Protein 3AJ7 (pdb70)

Structure (mmCIF, N/CA/C/O backbone):
data_3AJ7
#
_entry.id   3AJ7
#
_cell.length_a   95.516
_cell.length_b   115.538
_cell.length_c   61.756
_cell.angle_alpha   90.00
_cell.angle_beta   91.05
_cell.angle_gamma   90.00
#
_symmetry.space_group_name_H-M   'C 1 2 1'
#
loop_
_entity.id
_entity.type
_entity.pdbx_description
1 polymer Oligo-1,6-glucosidase
2 non-polymer 'CALCIUM ION'
3 water water
#
loop_
_atom_site.group_PDB
_atom_site.id
_atom_site.type_symbol
_atom_site.label_atom_id
_atom_site.label_alt_id
_atom_site.label_comp_id
_atom_site.label_asym_id
_atom_site.label_entity_id
_atom_site.label_seq_id
_atom_site.pdbx_PDB_ins_code
_atom_site.Cartn_x
_atom_site.Cartn_y
_atom_site.Cartn_z
_atom_site.occupancy
_atom_site.B_iso_or_equiv
_atom_site.auth_seq_id
_atom_site.auth_comp_id
_atom_site.auth_asym_id
_atom_site.auth_atom_id
_atom_site.pdbx_PDB_model_num
ATOM 1 N N . SER A 1 4 ? 5.981 27.121 16.627 1.00 24.62 4 SER A N 1
ATOM 2 C CA . SER A 1 4 ? 6.780 26.165 17.449 1.00 24.63 4 SER A CA 1
ATOM 3 C C . SER A 1 4 ? 6.292 26.084 18.900 1.00 24.60 4 SER A C 1
ATOM 4 O O . SER A 1 4 ? 6.689 25.183 19.644 1.00 24.72 4 SER A O 1
ATOM 7 N N . SER A 1 5 ? 5.420 27.019 19.279 1.00 24.51 5 SER A N 1
ATOM 8 C CA . SER A 1 5 ? 4.855 27.093 20.632 1.00 24.16 5 SER A CA 1
ATOM 9 C C . SER A 1 5 ? 3.842 25.979 20.925 1.00 23.30 5 SER A C 1
ATOM 10 O O . SER A 1 5 ? 3.669 25.584 22.084 1.00 23.91 5 SER A O 1
ATOM 13 N N . ALA A 1 6 ? 3.177 25.495 19.872 1.00 21.91 6 ALA A N 1
ATOM 14 C CA . ALA A 1 6 ? 2.207 24.390 19.944 1.00 20.00 6 ALA A CA 1
ATOM 15 C C . ALA A 1 6 ? 2.910 23.043 19.737 1.00 18.35 6 ALA A C 1
ATOM 16 O O . ALA A 1 6 ? 2.283 21.997 19.517 1.00 18.63 6 ALA A O 1
ATOM 18 N N . HIS A 1 7 ? 4.232 23.092 19.792 1.00 15.95 7 HIS A N 1
ATOM 19 C CA . HIS A 1 7 ? 5.058 21.917 19.633 1.00 13.40 7 HIS A CA 1
ATOM 20 C C . HIS A 1 7 ? 6.042 21.850 20.787 1.00 12.26 7 HIS A C 1
ATOM 21 O O . HIS A 1 7 ? 7.179 22.302 20.663 1.00 11.54 7 HIS A O 1
ATOM 28 N N . PRO A 1 8 ? 5.592 21.291 21.930 1.00 11.56 8 PRO A N 1
ATOM 29 C CA . PRO A 1 8 ? 6.440 21.226 23.119 1.00 11.71 8 PRO A CA 1
ATOM 30 C C . PRO A 1 8 ? 7.721 20.433 22.883 1.00 11.41 8 PRO A C 1
ATOM 31 O O . PRO A 1 8 ? 8.702 20.643 23.595 1.00 11.73 8 PRO A O 1
ATOM 35 N N . GLU A 1 9 ? 7.714 19.545 21.889 1.00 11.00 9 GLU A N 1
ATOM 36 C CA . GLU A 1 9 ? 8.906 18.754 21.558 1.00 10.85 9 GLU A CA 1
ATOM 37 C C . GLU A 1 9 ? 10.089 19.617 21.089 1.00 10.91 9 GLU A C 1
ATOM 38 O O . GLU A 1 9 ? 11.235 19.174 21.124 1.00 11.00 9 GLU A O 1
ATOM 44 N N . THR A 1 10 ? 9.814 20.850 20.669 1.00 10.48 10 THR A N 1
ATOM 45 C CA . THR A 1 10 ? 10.868 21.751 20.202 1.00 10.68 10 THR A CA 1
ATOM 46 C C . THR A 1 10 ? 11.686 22.393 21.329 1.00 10.70 10 THR A C 1
ATOM 47 O O . THR A 1 10 ? 12.660 23.089 21.050 1.00 11.32 10 THR A O 1
ATOM 51 N N . GLU A 1 11 ? 11.303 22.168 22.586 1.00 10.73 11 GLU A N 1
ATOM 52 C CA . GLU A 1 11 ? 12.068 22.714 23.715 1.00 11.80 11 GLU A CA 1
ATOM 53 C C . GLU A 1 11 ? 13.480 22.122 23.699 1.00 10.81 11 GLU A C 1
ATOM 54 O O . GLU A 1 11 ? 13.632 20.904 23.813 1.00 10.50 11 GLU A O 1
ATOM 60 N N . PRO A 1 12 ? 14.514 22.966 23.526 1.00 10.60 12 PRO A N 1
ATOM 61 C CA . PRO A 1 12 ? 15.871 22.420 23.402 1.00 10.77 12 PRO A CA 1
ATOM 62 C C . PRO A 1 12 ? 16.388 21.738 24.667 1.00 10.50 12 PRO A C 1
ATOM 63 O O . PRO A 1 12 ? 16.088 22.170 25.779 1.00 10.93 12 PRO A O 1
ATOM 67 N N . LYS A 1 13 ? 17.156 20.669 24.472 1.00 9.64 13 LYS A N 1
ATOM 68 C CA . LYS A 1 13 ? 17.883 19.971 25.536 1.00 9.41 13 LYS A CA 1
ATOM 69 C C . LYS A 1 13 ? 19.197 19.502 24.934 1.00 8.74 13 LYS A C 1
ATOM 70 O O . LYS A 1 13 ? 19.260 19.202 23.735 1.00 8.79 13 LYS A O 1
ATOM 76 N N . TRP A 1 14 ? 20.244 19.406 25.751 1.00 8.45 14 TRP A N 1
ATOM 77 C CA . TRP A 1 14 ? 21.542 18.981 25.232 1.00 8.06 14 TRP A CA 1
ATOM 78 C C . TRP A 1 14 ? 21.432 17.651 24.488 1.00 7.44 14 TRP A C 1
ATOM 79 O O . TRP A 1 14 ? 22.034 17.475 23.424 1.00 8.00 14 TRP A O 1
ATOM 90 N N . TRP A 1 15 ? 20.640 16.736 25.041 1.00 7.25 15 TRP A N 1
ATOM 91 C CA . TRP A 1 15 ? 20.573 15.370 24.543 1.00 6.99 15 TRP A CA 1
ATOM 92 C C . TRP A 1 15 ? 19.665 15.214 23.326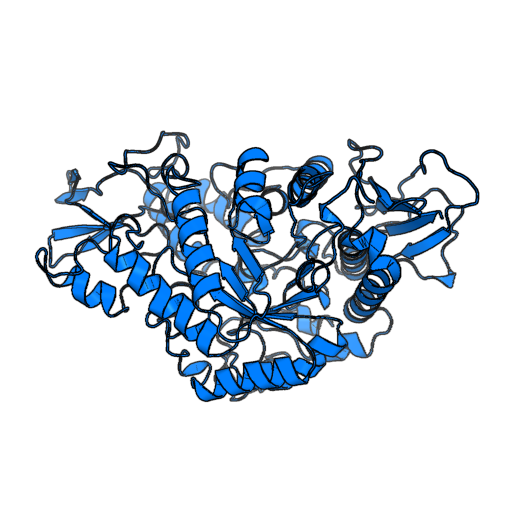 1.00 7.22 15 TRP A C 1
ATOM 93 O O . TRP A 1 15 ? 19.736 14.196 22.636 1.00 7.70 15 TRP A O 1
ATOM 104 N N . LYS A 1 16 ? 18.822 16.211 23.058 1.00 6.84 16 LYS A N 1
ATOM 105 C CA . LYS A 1 16 ? 17.989 16.196 21.864 1.00 7.27 16 LYS A CA 1
ATOM 106 C C . LYS A 1 16 ? 18.831 16.479 20.628 1.00 7.42 16 LYS A C 1
ATOM 107 O O . LYS A 1 16 ? 18.682 15.811 19.599 1.00 7.34 16 LYS A O 1
ATOM 113 N N . GLU A 1 17 ? 19.720 17.467 20.742 1.00 7.42 17 GLU A N 1
ATOM 114 C CA . GLU A 1 17 ? 20.487 17.949 19.599 1.00 8.17 17 GLU A CA 1
ATOM 115 C C . GLU A 1 17 ? 21.926 17.433 19.560 1.00 8.28 17 GLU A C 1
ATOM 116 O O . GLU A 1 17 ? 22.661 17.737 18.623 1.00 8.76 17 GLU A O 1
ATOM 122 N N . ALA A 1 18 ? 22.324 16.652 20.563 1.00 8.33 18 ALA A N 1
ATOM 123 C CA . ALA A 1 18 ? 23.633 15.994 20.537 1.00 8.42 18 ALA A CA 1
ATOM 124 C C . ALA A 1 18 ? 23.657 14.892 19.482 1.00 8.47 18 ALA A C 1
ATOM 125 O O . ALA A 1 18 ? 22.719 14.101 19.395 1.00 9.53 18 ALA A O 1
ATOM 127 N N . THR A 1 19 ? 24.732 14.830 18.696 1.00 8.37 19 THR A N 1
ATOM 128 C CA . THR A 1 19 ? 24.984 13.663 17.854 1.00 8.34 19 THR A CA 1
ATOM 129 C C . THR A 1 19 ? 25.820 12.692 18.669 1.00 7.75 19 THR A C 1
ATOM 130 O O . THR A 1 19 ? 26.911 13.040 19.142 1.00 7.51 19 THR A O 1
ATOM 134 N N . PHE A 1 20 ? 25.303 11.481 18.842 1.00 7.20 20 PHE A N 1
ATOM 135 C CA . PHE A 1 20 ? 26.006 10.442 19.578 1.00 7.31 20 PHE A CA 1
ATOM 136 C C . PHE A 1 20 ? 26.809 9.577 18.632 1.00 7.39 20 PHE A C 1
ATOM 137 O O . PHE A 1 20 ? 26.360 9.258 17.527 1.00 8.08 20 PHE A O 1
ATOM 145 N N . TYR A 1 21 ? 27.987 9.179 19.090 1.00 6.84 21 TYR A N 1
ATOM 146 C CA . TYR A 1 21 ? 28.808 8.205 18.389 1.00 6.28 21 TYR A CA 1
ATOM 147 C C . TYR A 1 21 ? 28.903 6.974 19.283 1.00 6.34 21 TYR A C 1
ATOM 148 O O . TYR A 1 21 ? 29.314 7.076 20.455 1.00 6.75 21 TYR A O 1
ATOM 157 N N . GLN A 1 22 ? 28.513 5.818 18.747 1.00 5.99 22 GLN A N 1
ATOM 158 C CA . GLN A 1 22 ? 28.538 4.578 19.508 1.00 6.02 22 GLN A CA 1
ATOM 159 C C . GLN A 1 22 ? 29.825 3.815 19.242 1.00 6.13 22 GLN A C 1
ATOM 160 O O . GLN A 1 22 ? 30.162 3.519 18.084 1.00 6.25 22 GLN A O 1
ATOM 166 N N . ILE A 1 23 ? 30.503 3.482 20.340 1.00 6.52 23 ILE A N 1
ATOM 167 C CA . ILE A 1 23 ? 31.746 2.730 20.337 1.00 7.02 23 ILE A CA 1
ATOM 168 C C . ILE A 1 23 ? 31.500 1.309 20.838 1.00 6.85 23 ILE A C 1
ATOM 169 O O . ILE A 1 23 ? 30.844 1.116 21.862 1.00 7.15 23 ILE A O 1
ATOM 174 N N . TYR A 1 24 ? 32.017 0.326 20.101 1.00 6.88 24 TYR A N 1
ATOM 175 C CA . TYR A 1 24 ? 31.995 -1.075 20.510 1.00 6.64 24 TYR A CA 1
ATOM 176 C C . TYR A 1 24 ? 33.403 -1.360 21.030 1.00 6.96 24 TYR A C 1
ATOM 177 O O . TYR A 1 24 ? 34.342 -1.474 20.236 1.00 6.87 24 TYR A O 1
ATOM 186 N N . PRO A 1 25 ? 33.580 -1.431 22.363 1.00 7.07 25 PRO A N 1
ATOM 187 C CA . PRO A 1 25 ? 34.951 -1.370 22.879 1.00 7.35 25 PRO A CA 1
ATOM 188 C C . PRO A 1 25 ? 35.881 -2.487 22.404 1.00 7.06 25 PRO A C 1
ATOM 189 O O . PRO A 1 25 ? 37.069 -2.230 22.200 1.00 7.73 25 PRO A O 1
ATOM 193 N N . ALA A 1 26 ? 35.386 -3.703 22.202 1.00 6.97 26 ALA A N 1
ATOM 194 C CA . ALA A 1 26 ? 36.253 -4.784 21.725 1.00 7.42 26 ALA A CA 1
ATOM 195 C C . ALA A 1 26 ? 36.857 -4.465 20.361 1.00 7.13 26 ALA A C 1
ATOM 196 O O . ALA A 1 26 ? 37.949 -4.944 20.034 1.00 6.80 26 ALA A O 1
ATOM 198 N N . SER A 1 27 ? 36.153 -3.654 19.572 1.00 7.13 27 SER A N 1
ATOM 199 C CA . SER A 1 27 ? 36.500 -3.493 18.161 1.00 7.79 27 SER A CA 1
ATOM 200 C C . SER A 1 27 ? 36.896 -2.085 17.741 1.00 7.85 27 SER A C 1
ATOM 201 O O . SER A 1 27 ? 37.032 -1.828 16.546 1.00 9.64 27 SER A O 1
ATOM 204 N N . PHE A 1 28 ? 37.093 -1.170 18.685 1.00 7.80 28 PHE A N 1
ATOM 205 C CA . PHE A 1 28 ? 37.364 0.206 18.289 1.00 7.78 28 PHE A CA 1
ATOM 206 C C . PHE A 1 28 ? 38.858 0.470 18.119 1.00 7.84 28 PHE A C 1
ATOM 207 O O . PHE A 1 28 ? 39.290 0.752 17.009 1.00 7.75 28 PHE A O 1
ATOM 215 N N . LYS A 1 29 ? 39.640 0.361 19.194 1.00 7.65 29 LYS A N 1
ATOM 216 C CA . LYS A 1 29 ? 41.085 0.581 19.087 1.00 8.27 29 LYS A CA 1
ATOM 217 C C . LYS A 1 29 ? 41.858 -0.175 20.156 1.00 8.38 29 LYS A C 1
ATOM 218 O O . LYS A 1 29 ? 41.637 0.020 21.344 1.00 8.56 29 LYS A O 1
ATOM 224 N N . ASP A 1 30 ? 42.763 -1.041 19.706 1.00 9.08 30 ASP A N 1
ATOM 225 C CA . ASP A 1 30 ? 43.667 -1.792 20.572 1.00 9.79 30 ASP A CA 1
ATOM 226 C C . ASP A 1 30 ? 44.934 -0.956 20.780 1.00 10.62 30 ASP A C 1
ATOM 227 O O . ASP A 1 30 ? 45.543 -0.518 19.810 1.00 11.73 30 ASP A O 1
ATOM 232 N N . SER A 1 31 ? 45.310 -0.724 22.035 1.00 10.98 31 SER A N 1
ATOM 233 C CA . SER A 1 31 ? 46.516 0.059 22.334 1.00 11.46 31 SER A CA 1
ATOM 234 C C . SER A 1 31 ? 47.698 -0.787 22.813 1.00 11.44 31 SER A C 1
ATOM 235 O O . SER A 1 31 ? 48.800 -0.253 23.005 1.00 11.92 31 SER A O 1
ATOM 238 N N . ASN A 1 32 ? 47.490 -2.088 23.014 1.00 10.97 32 ASN A N 1
ATOM 239 C CA . ASN A 1 32 ? 48.550 -2.931 23.579 1.00 11.70 32 ASN A CA 1
ATOM 240 C C . ASN A 1 32 ? 48.764 -4.261 22.871 1.00 11.90 32 ASN A C 1
ATOM 241 O O . ASN A 1 32 ? 49.386 -5.173 23.426 1.00 12.33 32 ASN A O 1
ATOM 246 N N . ASP A 1 33 ? 48.255 -4.367 21.644 1.00 12.16 33 ASP A N 1
ATOM 247 C CA . ASP A 1 33 ? 48.552 -5.492 20.751 1.00 12.93 33 ASP A CA 1
ATOM 248 C C . ASP A 1 33 ? 48.093 -6.859 21.249 1.00 12.73 33 ASP A C 1
ATOM 249 O O . ASP A 1 33 ? 48.648 -7.887 20.847 1.00 13.49 33 ASP A O 1
ATOM 254 N N . ASP A 1 34 ? 47.074 -6.887 22.104 1.00 11.87 34 ASP A N 1
ATOM 255 C CA . ASP A 1 34 ? 46.487 -8.165 22.487 1.00 11.58 34 ASP A CA 1
ATOM 256 C C . ASP A 1 34 ? 45.286 -8.548 21.613 1.00 11.13 34 ASP A C 1
ATOM 257 O O . ASP A 1 34 ? 44.672 -9.593 21.835 1.00 11.41 34 ASP A O 1
ATOM 262 N N . GLY A 1 35 ? 44.971 -7.711 20.623 1.00 10.86 35 GLY A N 1
ATOM 263 C CA . GLY A 1 35 ? 43.884 -7.999 19.687 1.00 10.11 35 GLY A CA 1
ATOM 264 C C . GLY A 1 35 ? 42.503 -7.555 20.131 1.00 9.80 35 GLY A C 1
ATOM 265 O O . GLY A 1 35 ? 41.538 -7.682 19.374 1.00 9.70 35 GLY A O 1
ATOM 266 N N . TRP A 1 36 ? 42.406 -7.049 21.358 1.00 9.26 36 TRP A N 1
ATOM 267 C CA . TRP A 1 36 ? 41.159 -6.516 21.892 1.00 9.00 36 TRP A CA 1
ATOM 268 C C . TRP A 1 36 ? 41.264 -5.013 22.030 1.00 8.74 36 TRP A C 1
ATOM 269 O O . TRP A 1 36 ? 42.267 -4.488 22.537 1.00 8.89 36 TRP A O 1
ATOM 280 N N . GLY A 1 37 ? 40.224 -4.308 21.604 1.00 8.16 37 GLY A N 1
ATOM 281 C CA . GLY A 1 37 ? 40.153 -2.886 21.849 1.00 7.83 37 GLY A CA 1
ATOM 282 C C . GLY A 1 37 ? 40.141 -2.635 23.340 1.00 7.81 37 GLY A C 1
ATOM 283 O O . GLY A 1 37 ? 39.822 -3.520 24.130 1.00 8.26 37 GLY A O 1
ATOM 284 N N . ASP A 1 38 ? 40.505 -1.421 23.729 1.00 8.17 38 ASP A N 1
ATOM 285 C CA . ASP A 1 38 ? 40.595 -1.106 25.147 1.00 8.55 38 ASP A CA 1
ATOM 286 C C . ASP A 1 38 ? 40.389 0.390 25.379 1.00 8.93 38 ASP A C 1
ATOM 287 O O . ASP A 1 38 ? 40.250 1.172 24.433 1.00 8.68 38 ASP A O 1
ATOM 292 N N . MET A 1 39 ? 40.378 0.788 26.645 1.00 9.58 39 MET A N 1
ATOM 293 C CA . MET A 1 39 ? 40.033 2.159 26.987 1.00 11.11 39 MET A CA 1
ATOM 294 C C . MET A 1 39 ? 41.083 3.167 26.595 1.00 10.90 39 MET A C 1
ATOM 295 O O . MET A 1 39 ? 40.741 4.280 26.195 1.00 10.56 39 MET A O 1
ATOM 300 N N . LYS A 1 40 ? 42.353 2.785 26.693 1.00 11.32 40 LYS A N 1
ATOM 301 C CA . LYS A 1 40 ? 43.422 3.673 26.251 1.00 12.01 40 LYS A CA 1
ATOM 302 C C . LYS A 1 40 ? 43.328 3.902 24.750 1.00 11.37 40 LYS A C 1
ATOM 303 O O . LYS A 1 40 ? 43.571 5.005 24.261 1.00 11.33 40 LYS A O 1
ATOM 309 N N . GLY A 1 41 ? 42.938 2.856 24.028 1.00 10.68 41 GLY A N 1
ATOM 310 C CA . GLY A 1 41 ? 42.679 2.960 22.600 1.00 10.25 41 GLY A CA 1
ATOM 311 C C . GLY A 1 41 ? 41.593 3.979 22.309 1.00 9.45 41 GLY A C 1
ATOM 312 O O . GLY A 1 41 ? 41.765 4.863 21.473 1.00 10.03 41 GLY A O 1
ATOM 313 N N . ILE A 1 42 ? 40.472 3.859 23.016 1.00 9.28 42 ILE A N 1
ATOM 314 C CA . ILE A 1 42 ? 39.366 4.809 22.862 1.00 9.49 42 ILE A CA 1
ATOM 315 C C . ILE A 1 42 ? 39.850 6.238 23.160 1.00 9.66 42 ILE A C 1
ATOM 316 O O . ILE A 1 42 ? 39.618 7.160 22.374 1.00 9.56 42 ILE A O 1
ATOM 321 N N . ALA A 1 43 ? 40.544 6.407 24.289 1.00 9.76 43 ALA A N 1
ATOM 322 C CA . ALA A 1 43 ? 41.066 7.719 24.690 1.00 10.13 43 ALA A CA 1
ATOM 323 C C . ALA A 1 43 ? 41.889 8.364 23.579 1.00 10.56 43 ALA A C 1
ATOM 324 O O . ALA A 1 43 ? 41.733 9.555 23.300 1.00 10.60 43 ALA A O 1
ATOM 326 N N . SER A 1 44 ? 42.730 7.562 22.931 1.00 11.14 44 SER A N 1
ATOM 327 C CA . SER A 1 44 ? 43.610 8.045 21.864 1.00 11.74 44 SER A CA 1
ATOM 328 C C . SER A 1 44 ? 42.853 8.508 20.615 1.00 11.69 44 SER A C 1
ATOM 329 O O . SER A 1 44 ? 43.415 9.200 19.754 1.00 12.52 44 SER A O 1
ATOM 332 N N . LYS A 1 45 ? 41.580 8.123 20.513 1.00 11.37 45 LYS A N 1
ATOM 333 C CA . LYS A 1 45 ? 40.772 8.424 19.330 1.00 11.15 45 LYS A CA 1
ATOM 334 C C . LYS A 1 45 ? 39.610 9.382 19.605 1.00 10.68 45 LYS A C 1
ATOM 335 O O . LYS A 1 45 ? 38.790 9.644 18.720 1.00 10.69 45 LYS A O 1
ATOM 341 N N . LEU A 1 46 ? 39.549 9.929 20.818 1.00 10.54 46 LEU A N 1
ATOM 342 C CA . LEU A 1 46 ? 38.481 10.869 21.142 1.00 10.51 46 LEU A CA 1
ATOM 343 C C . LEU A 1 46 ? 38.524 12.110 20.261 1.00 10.45 46 LEU A C 1
ATOM 344 O O . LEU A 1 46 ? 37.484 12.631 19.881 1.00 10.42 46 LEU A O 1
ATOM 349 N N . GLU A 1 47 ? 39.727 12.563 19.917 1.00 10.21 47 GLU A N 1
ATOM 350 C CA . GLU A 1 47 ? 39.879 13.725 19.044 1.00 10.92 47 GLU A CA 1
ATOM 351 C C . GLU A 1 47 ? 39.288 13.456 17.657 1.00 9.94 47 GLU A C 1
ATOM 352 O O . GLU A 1 47 ? 38.648 14.330 17.072 1.00 9.70 47 GLU A O 1
ATOM 358 N N . TYR A 1 48 ? 39.485 12.241 17.151 1.00 9.47 48 TYR A N 1
ATOM 359 C CA . TYR A 1 48 ? 38.867 11.808 15.891 1.00 9.16 48 TYR A CA 1
ATOM 360 C C . TYR A 1 48 ? 37.336 11.913 15.958 1.00 8.59 48 TYR A C 1
ATOM 361 O O . TYR A 1 48 ? 36.689 12.407 15.032 1.00 8.67 48 TYR A O 1
ATOM 370 N N . ILE A 1 49 ? 36.765 11.446 17.063 1.00 8.45 49 ILE A N 1
ATOM 371 C CA . ILE A 1 49 ? 35.320 11.461 17.248 1.00 8.73 49 ILE A CA 1
ATOM 372 C C . ILE A 1 49 ? 34.807 12.906 17.318 1.00 8.74 49 ILE A C 1
ATOM 373 O O . ILE A 1 49 ? 33.797 13.250 16.699 1.00 8.85 49 ILE A O 1
ATOM 378 N N . LYS A 1 50 ? 35.524 13.756 18.047 1.00 9.19 50 LYS A N 1
ATOM 379 C CA . LYS A 1 50 ? 35.165 15.169 18.121 1.00 10.01 50 LYS A CA 1
ATOM 380 C C . LYS A 1 50 ? 35.234 15.829 16.736 1.00 10.10 50 LYS A C 1
ATOM 381 O O . LYS A 1 50 ? 34.324 16.563 16.343 1.00 10.09 50 LYS A O 1
ATOM 387 N N . GLU A 1 51 ? 36.304 15.540 15.997 1.00 10.63 51 GLU A N 1
ATOM 388 C CA . GLU A 1 51 ? 36.503 16.104 14.658 1.00 11.73 51 GLU A CA 1
ATOM 389 C C . GLU A 1 51 ? 35.425 15.661 13.665 1.00 10.95 51 GLU A C 1
ATOM 390 O O . GLU A 1 51 ? 35.085 16.401 12.739 1.00 11.54 51 GLU A O 1
ATOM 396 N N . LEU A 1 52 ? 34.892 14.455 13.849 1.00 10.62 52 LEU A N 1
ATOM 397 C CA . LEU A 1 52 ? 33.776 13.982 13.033 1.00 10.39 52 LEU A CA 1
ATOM 398 C C . LEU A 1 52 ? 32.564 14.907 13.187 1.00 10.13 52 LEU A C 1
ATOM 399 O O . LEU A 1 52 ? 31.831 15.163 12.223 1.00 10.14 52 LEU A O 1
ATOM 404 N N . GLY A 1 53 ? 32.372 15.415 14.401 1.00 9.97 53 GLY A N 1
ATOM 405 C CA . GLY A 1 53 ? 31.228 16.256 14.724 1.00 10.16 53 GLY A CA 1
ATOM 406 C C . GLY A 1 53 ? 30.337 15.705 15.826 1.00 10.11 53 GLY A C 1
ATOM 407 O O . GLY A 1 53 ? 29.260 16.247 16.072 1.00 10.56 53 GLY A O 1
ATOM 408 N N . ALA A 1 54 ? 30.767 14.638 16.496 1.00 9.64 54 ALA A N 1
ATOM 409 C CA . ALA A 1 54 ? 29.988 14.081 17.608 1.00 9.66 54 ALA A CA 1
ATOM 410 C C . ALA A 1 54 ? 29.979 14.997 18.833 1.00 9.21 54 ALA A C 1
ATOM 411 O O . ALA A 1 54 ? 30.972 15.687 19.130 1.00 9.59 54 ALA A O 1
ATOM 413 N N . ASP A 1 55 ? 28.849 15.007 19.529 1.00 8.45 55 ASP A N 1
ATOM 414 C CA . ASP A 1 55 ? 28.674 15.788 20.752 1.00 8.90 55 ASP A CA 1
ATOM 415 C C . ASP A 1 55 ? 28.726 14.906 21.994 1.00 8.14 55 ASP A C 1
ATOM 416 O O . ASP A 1 55 ? 28.809 15.410 23.116 1.00 8.19 55 ASP A O 1
ATOM 421 N N . ALA A 1 56 ? 28.655 13.590 21.796 1.00 7.69 56 ALA A N 1
ATOM 422 C CA . ALA A 1 56 ? 28.512 12.640 22.898 1.00 7.25 56 ALA A CA 1
ATOM 423 C C . ALA A 1 56 ? 28.929 11.269 22.415 1.00 7.30 56 ALA A C 1
ATOM 424 O O . ALA A 1 56 ? 28.869 10.980 21.212 1.00 7.10 56 ALA A O 1
ATOM 426 N N . ILE A 1 57 ? 29.366 10.428 23.349 1.00 7.35 57 ILE A N 1
ATOM 427 C CA . ILE A 1 57 ? 29.668 9.034 23.048 1.00 7.58 57 ILE A CA 1
ATOM 428 C C . ILE A 1 57 ? 28.854 8.107 23.934 1.00 7.15 57 ILE A C 1
ATOM 429 O O . ILE A 1 57 ? 28.536 8.436 25.086 1.00 7.67 57 ILE A O 1
ATOM 434 N N . TRP A 1 58 ? 28.496 6.965 23.356 1.00 7.00 58 TRP A N 1
ATOM 435 C CA . TRP A 1 58 ? 27.914 5.838 24.066 1.00 6.97 58 TRP A CA 1
ATOM 436 C C . TRP A 1 58 ? 28.878 4.682 23.860 1.00 7.15 58 TRP A C 1
ATOM 437 O O . TRP A 1 58 ? 29.174 4.308 22.725 1.00 7.37 58 TRP A O 1
ATOM 448 N N . ILE A 1 59 ? 29.413 4.155 24.958 1.00 7.12 59 ILE A N 1
ATOM 449 C CA . ILE A 1 59 ? 30.272 2.981 24.881 1.00 7.74 59 ILE A CA 1
ATOM 450 C C . ILE A 1 59 ? 29.469 1.757 25.289 1.00 7.09 59 ILE A C 1
ATOM 451 O O . ILE A 1 59 ? 28.843 1.739 26.355 1.00 7.30 59 ILE A O 1
ATOM 456 N N . SER A 1 60 ? 29.461 0.750 24.416 1.00 6.87 60 SER A N 1
ATOM 457 C CA . SER A 1 60 ? 28.863 -0.543 24.744 1.00 7.03 60 SER A CA 1
ATOM 458 C C . SER A 1 60 ? 29.567 -1.161 25.975 1.00 6.80 60 SER A C 1
ATOM 459 O O . SER A 1 60 ? 30.642 -0.711 26.372 1.00 6.78 60 SER A O 1
ATOM 462 N N . PRO A 1 61 ? 28.949 -2.161 26.624 1.00 6.76 61 PRO A N 1
ATOM 463 C CA . PRO A 1 61 ? 29.407 -2.600 27.947 1.00 7.30 61 PRO A CA 1
ATOM 464 C C . PRO A 1 61 ? 30.895 -2.927 28.040 1.00 7.24 61 PRO A C 1
ATOM 465 O O . PRO A 1 61 ? 31.431 -3.680 27.222 1.00 7.88 61 PRO A O 1
ATOM 469 N N . PHE A 1 62 ? 31.533 -2.355 29.056 1.00 7.24 62 PHE A N 1
ATOM 470 C CA . PHE A 1 62 ? 32.961 -2.525 29.305 1.00 7.27 62 PHE A CA 1
ATOM 471 C C . PHE A 1 62 ? 33.204 -3.084 30.702 1.00 7.34 62 PHE A C 1
ATOM 472 O O . PHE A 1 62 ? 34.340 -3.091 31.191 1.00 7.74 62 PHE A O 1
ATOM 480 N N . TYR A 1 63 ? 32.136 -3.554 31.339 1.00 7.30 63 TYR A N 1
ATOM 481 C CA . TYR A 1 63 ? 32.195 -4.072 32.696 1.00 7.74 63 TYR A CA 1
ATOM 482 C C . TYR A 1 63 ? 32.706 -5.506 32.712 1.00 7.89 63 TYR A C 1
ATOM 483 O O . TYR A 1 63 ? 32.633 -6.214 31.706 1.00 8.51 63 TYR A O 1
ATOM 492 N N . ASP A 1 64 ? 33.212 -5.935 33.865 1.00 7.84 64 ASP A N 1
ATOM 493 C CA . ASP A 1 64 ? 33.697 -7.304 34.038 1.00 8.33 64 ASP A CA 1
ATOM 494 C C . ASP A 1 64 ? 32.642 -8.288 33.541 1.00 7.92 64 ASP A C 1
ATOM 495 O O . ASP A 1 64 ? 31.492 -8.250 33.983 1.00 8.24 64 ASP A O 1
ATOM 500 N N . SER A 1 65 ? 33.048 -9.155 32.615 1.00 8.12 65 SER A N 1
ATOM 501 C CA . SER A 1 65 ? 32.139 -10.028 31.868 1.00 8.66 65 SER A CA 1
ATOM 502 C C . SER A 1 65 ? 32.913 -11.193 31.273 1.00 8.66 65 SER A C 1
ATOM 503 O O . SER A 1 65 ? 34.000 -10.986 30.732 1.00 8.53 65 SER A O 1
ATOM 506 N N . PRO A 1 66 ? 32.363 -12.424 31.362 1.00 8.68 66 PRO A N 1
ATOM 507 C CA . PRO A 1 66 ? 32.958 -13.554 30.631 1.00 8.96 66 PRO A CA 1
ATOM 508 C C . PRO A 1 66 ? 32.923 -13.424 29.109 1.00 8.69 66 PRO A C 1
ATOM 509 O O . PRO A 1 66 ? 33.567 -14.211 28.420 1.00 9.09 66 PRO A O 1
ATOM 513 N N . GLN A 1 67 ? 32.174 -12.450 28.590 1.00 8.19 67 GLN A N 1
ATOM 514 C CA . GLN A 1 67 ? 32.053 -12.197 27.145 1.00 8.08 67 GLN A CA 1
ATOM 515 C C . GLN A 1 67 ? 31.243 -13.253 26.395 1.00 8.07 67 GLN A C 1
ATOM 516 O O . GLN A 1 67 ? 31.348 -13.355 25.173 1.00 8.07 67 GLN A O 1
ATOM 522 N N . ASP A 1 68 ? 30.413 -14.012 27.106 1.00 7.81 68 ASP A N 1
ATOM 523 C CA . ASP A 1 68 ? 29.537 -14.974 26.431 1.00 8.08 68 ASP A CA 1
ATOM 524 C C . ASP A 1 68 ? 28.546 -14.274 25.485 1.00 7.86 68 ASP A C 1
ATOM 525 O O . ASP A 1 68 ? 28.124 -14.862 24.495 1.00 7.94 68 ASP A O 1
ATOM 530 N N . ASP A 1 69 ? 28.186 -13.025 25.797 1.00 7.58 69 ASP A N 1
ATOM 531 C CA . ASP A 1 69 ? 27.423 -12.169 24.879 1.00 7.55 69 ASP A CA 1
ATOM 532 C C . ASP A 1 69 ? 28.165 -10.841 24.757 1.00 7.18 69 ASP A C 1
ATOM 533 O O . ASP A 1 69 ? 27.572 -9.757 24.761 1.00 7.09 69 ASP A O 1
ATOM 538 N N . MET A 1 70 ? 29.491 -10.945 24.671 1.00 7.07 70 MET A N 1
ATOM 539 C CA . MET A 1 70 ? 30.365 -9.808 24.380 1.00 7.27 70 MET A CA 1
ATOM 540 C C . MET A 1 70 ? 30.041 -8.565 25.211 1.00 7.04 70 MET A C 1
ATOM 541 O O . MET A 1 70 ? 29.924 -7.448 24.698 1.00 7.52 70 MET A O 1
ATOM 546 N N . GLY A 1 71 ? 29.911 -8.785 26.515 1.00 7.02 71 GLY A N 1
ATOM 547 C CA . GLY A 1 71 ? 29.773 -7.687 27.460 1.00 7.07 71 GLY A CA 1
ATOM 548 C C . GLY A 1 71 ? 28.372 -7.501 27.997 1.00 6.88 71 GLY A C 1
ATOM 549 O O . GLY A 1 71 ? 28.201 -6.882 29.048 1.00 7.23 71 GLY A O 1
ATOM 550 N N . TYR A 1 72 ? 27.368 -8.020 27.284 1.00 6.97 72 TYR A N 1
ATOM 551 C CA . TYR A 1 72 ? 25.980 -7.917 27.738 1.00 7.13 72 TYR A CA 1
ATOM 552 C C . TYR A 1 72 ? 25.633 -8.969 28.801 1.00 7.19 72 TYR A C 1
ATOM 553 O O . TYR A 1 72 ? 24.499 -9.023 29.275 1.00 7.74 72 TYR A O 1
ATOM 562 N N . ASP A 1 73 ? 26.638 -9.766 29.184 1.00 7.52 73 ASP A N 1
ATOM 563 C CA . ASP A 1 73 ? 26.589 -10.683 30.325 1.00 7.38 73 ASP A CA 1
ATOM 564 C C . ASP A 1 73 ? 27.552 -10.174 31.410 1.00 7.11 73 ASP A C 1
ATOM 565 O O . ASP A 1 73 ? 28.744 -10.482 31.400 1.00 7.36 73 ASP A O 1
ATOM 570 N N . ILE A 1 74 ? 27.031 -9.370 32.334 1.00 7.14 74 ILE A N 1
ATOM 571 C CA . ILE A 1 74 ? 27.869 -8.624 33.277 1.00 7.35 74 ILE A CA 1
ATOM 572 C C . ILE A 1 74 ? 28.041 -9.349 34.606 1.00 7.25 74 ILE A C 1
ATOM 573 O O . ILE A 1 74 ? 27.062 -9.698 35.260 1.00 7.14 74 ILE A O 1
ATOM 578 N N . ALA A 1 75 ? 29.299 -9.561 34.986 1.00 7.49 75 ALA A N 1
ATOM 579 C CA . ALA A 1 75 ? 29.628 -10.227 36.246 1.00 8.27 75 ALA A CA 1
ATOM 580 C C . ALA A 1 75 ? 29.856 -9.250 37.404 1.00 8.20 75 ALA A C 1
ATOM 581 O O . ALA A 1 75 ? 29.851 -9.661 38.563 1.00 8.72 75 ALA A O 1
ATOM 583 N N . ASN A 1 76 ? 30.053 -7.966 37.099 1.00 8.10 76 ASN A N 1
ATOM 584 C CA . ASN A 1 76 ? 30.269 -6.952 38.125 1.00 8.17 76 ASN A CA 1
ATOM 585 C C . ASN A 1 76 ? 30.019 -5.584 37.508 1.00 7.79 76 ASN A C 1
ATOM 586 O O . ASN A 1 76 ? 30.795 -5.144 36.663 1.00 7.87 76 ASN A O 1
ATOM 591 N N . TYR A 1 77 ? 28.937 -4.922 37.922 1.00 7.87 77 TYR A N 1
ATOM 592 C CA . TYR A 1 77 ? 28.598 -3.594 37.388 1.00 8.01 77 TYR A CA 1
ATOM 593 C C . TYR A 1 77 ? 29.587 -2.521 37.818 1.00 8.30 77 TYR A C 1
ATOM 594 O O . TYR A 1 77 ? 29.653 -1.465 37.202 1.00 8.74 77 TYR A O 1
ATOM 603 N N . GLU A 1 78 ? 30.355 -2.797 38.866 1.00 8.45 78 GLU A N 1
ATOM 604 C CA . GLU A 1 78 ? 31.211 -1.783 39.484 1.00 8.85 78 GLU A CA 1
ATOM 605 C C . GLU A 1 78 ? 32.690 -1.984 39.185 1.00 9.26 78 GLU A C 1
ATOM 606 O O . GLU A 1 78 ? 33.546 -1.357 39.813 1.00 10.20 78 GLU A O 1
ATOM 612 N N . LYS A 1 79 ? 32.993 -2.853 38.226 1.00 9.29 79 LYS A N 1
ATOM 613 C CA . LYS A 1 79 ? 34.379 -3.124 37.864 1.00 9.93 79 LYS A CA 1
ATOM 614 C C . LYS A 1 79 ? 34.517 -3.206 36.359 1.00 9.06 79 LYS A C 1
ATOM 615 O O . LYS A 1 79 ? 33.772 -3.939 35.706 1.00 9.11 79 LYS A O 1
ATOM 621 N N . VAL A 1 80 ? 35.470 -2.464 35.810 1.00 8.66 80 VAL A N 1
ATOM 622 C CA . VAL A 1 80 ? 35.800 -2.543 34.391 1.00 8.84 80 VAL A CA 1
ATOM 623 C C . VAL A 1 80 ? 36.435 -3.903 34.100 1.00 8.82 80 VAL A C 1
ATOM 624 O O . VAL A 1 80 ? 37.198 -4.425 34.916 1.00 9.31 80 VAL A O 1
ATOM 628 N N . TRP A 1 81 ? 36.105 -4.493 32.954 1.00 8.18 81 TRP A N 1
ATOM 629 C CA . TRP A 1 81 ? 36.752 -5.733 32.537 1.00 8.35 81 TRP A CA 1
ATOM 630 C C . TRP A 1 81 ? 38.258 -5.475 32.414 1.00 8.73 81 TRP A C 1
ATOM 631 O O . TRP A 1 81 ? 38.661 -4.579 31.684 1.00 8.44 81 TRP A O 1
ATOM 642 N N . PRO A 1 82 ? 39.097 -6.228 33.167 1.00 9.56 82 PRO A N 1
ATOM 643 C CA . PRO A 1 82 ? 40.536 -5.914 33.172 1.00 10.01 82 PRO A CA 1
ATOM 644 C C . PRO A 1 82 ? 41.190 -5.793 31.790 1.00 10.43 82 PRO A C 1
ATOM 645 O O . PRO A 1 82 ? 42.082 -4.971 31.610 1.00 11.24 82 PRO A O 1
ATOM 649 N N . THR A 1 83 ? 40.733 -6.568 30.812 1.00 10.60 83 THR A N 1
ATOM 650 C CA . THR A 1 83 ? 41.259 -6.457 29.451 1.00 10.83 83 THR A CA 1
ATOM 651 C C . THR A 1 83 ? 41.029 -5.065 28.836 1.00 10.53 83 THR A C 1
ATOM 652 O O . THR A 1 83 ? 41.828 -4.593 28.027 1.00 11.13 83 THR A O 1
ATOM 656 N N . TYR A 1 84 ? 39.945 -4.402 29.226 1.00 9.79 84 TYR A N 1
ATOM 657 C CA . TYR A 1 84 ? 39.693 -3.037 28.763 1.00 9.78 84 TYR A CA 1
ATOM 658 C C . TYR A 1 84 ? 40.458 -1.975 29.545 1.00 9.89 84 TYR A C 1
ATOM 659 O O . TYR A 1 84 ? 40.770 -0.915 29.006 1.00 9.64 84 TYR A O 1
ATOM 668 N N . GLY A 1 85 ? 40.746 -2.268 30.810 1.00 10.16 85 GLY A N 1
ATOM 669 C CA . GLY A 1 85 ? 41.485 -1.350 31.669 1.00 10.24 85 GLY A CA 1
ATOM 670 C C . GLY A 1 85 ? 41.027 -1.468 33.105 1.00 10.10 85 GLY A C 1
ATOM 671 O O . GLY A 1 85 ? 40.332 -2.414 33.473 1.00 10.25 85 GLY A O 1
ATOM 672 N N . THR A 1 86 ? 41.425 -0.493 33.915 1.00 9.54 86 THR A N 1
ATOM 673 C CA . THR A 1 86 ? 41.029 -0.423 35.316 1.00 9.37 86 THR A CA 1
ATOM 674 C C . THR A 1 86 ? 39.881 0.569 35.462 1.00 9.20 86 THR A C 1
ATOM 675 O O . THR A 1 86 ? 39.581 1.321 34.532 1.00 9.24 86 THR A O 1
ATOM 679 N N . ASN A 1 87 ? 39.263 0.599 36.638 1.00 9.08 87 ASN A N 1
ATOM 680 C CA . ASN A 1 87 ? 38.269 1.627 36.926 1.00 9.60 87 ASN A CA 1
ATOM 681 C C . ASN A 1 87 ? 38.839 3.030 36.763 1.00 9.96 87 ASN A C 1
ATOM 682 O O . ASN A 1 87 ? 38.176 3.900 36.198 1.00 9.86 87 ASN A O 1
ATOM 687 N N . GLU A 1 88 ? 40.078 3.238 37.213 1.00 10.21 88 GLU A N 1
ATOM 688 C CA . GLU A 1 88 ? 40.734 4.537 37.050 1.00 10.73 88 GLU A CA 1
ATOM 689 C C . GLU A 1 88 ? 40.905 4.906 35.578 1.00 10.44 88 GLU A C 1
ATOM 690 O O . GLU A 1 88 ? 40.749 6.074 35.209 1.00 10.45 88 GLU A O 1
ATOM 696 N N . ASP A 1 89 ? 41.208 3.926 34.732 1.00 10.10 89 ASP A N 1
ATOM 697 C CA . ASP A 1 89 ? 41.281 4.171 33.295 1.00 10.23 89 ASP A CA 1
ATOM 698 C C . ASP A 1 89 ? 39.943 4.683 32.768 1.00 10.12 89 ASP A C 1
ATOM 699 O O . ASP A 1 89 ? 39.899 5.590 31.929 1.00 10.29 89 ASP A O 1
ATOM 704 N N . CYS A 1 90 ? 38.856 4.093 33.257 1.00 9.74 90 CYS A N 1
ATOM 705 C CA . CYS A 1 90 ? 37.526 4.508 32.836 1.00 9.59 90 CYS A CA 1
ATOM 706 C C . CYS A 1 90 ? 37.208 5.921 33.312 1.00 9.63 90 CYS A C 1
ATOM 707 O O . CYS A 1 90 ? 36.708 6.739 32.538 1.00 9.57 90 CYS A O 1
ATOM 710 N N . PHE A 1 91 ? 37.511 6.217 34.577 1.00 9.26 91 PHE A N 1
ATOM 711 C CA . PHE A 1 91 ? 37.270 7.559 35.115 1.00 9.55 91 PHE A CA 1
ATOM 712 C C . PHE A 1 91 ? 38.082 8.595 34.339 1.00 9.56 91 PHE A C 1
ATOM 713 O O . PHE A 1 91 ? 37.589 9.688 34.042 1.00 9.59 91 PHE A O 1
ATOM 721 N N . ALA A 1 92 ? 39.313 8.241 33.985 1.00 9.54 92 ALA A N 1
ATOM 722 C CA . ALA A 1 92 ? 40.153 9.119 33.182 1.00 9.85 92 ALA A CA 1
ATOM 723 C C . ALA A 1 92 ? 39.570 9.315 31.784 1.00 9.82 92 ALA A C 1
ATOM 724 O O . ALA A 1 92 ? 39.637 10.412 31.230 1.00 9.89 92 ALA A O 1
ATOM 726 N N . LEU A 1 93 ? 38.980 8.260 31.231 1.00 9.40 93 LEU A N 1
ATOM 727 C CA . LEU A 1 93 ? 38.332 8.346 29.927 1.00 9.19 93 LEU A CA 1
ATOM 728 C C . LEU A 1 93 ? 37.104 9.260 29.969 1.00 8.48 93 LEU A C 1
ATOM 729 O O . LEU A 1 93 ? 36.904 10.081 29.071 1.00 8.59 93 LEU A O 1
ATOM 734 N N . ILE A 1 94 ? 36.296 9.123 31.012 1.00 8.43 94 ILE A N 1
ATOM 735 C CA . ILE A 1 94 ? 35.133 9.988 31.186 1.00 8.52 94 ILE A CA 1
ATOM 736 C C . ILE A 1 94 ? 35.577 11.452 31.297 1.00 8.73 94 ILE A C 1
ATOM 737 O O . ILE A 1 94 ? 35.008 12.340 30.648 1.00 8.66 94 ILE A O 1
ATOM 742 N N . GLU A 1 95 ? 36.622 11.698 32.084 1.00 8.64 95 GLU A N 1
ATOM 743 C CA . GLU A 1 95 ? 37.139 13.050 32.245 1.00 9.31 95 GLU A CA 1
ATOM 744 C C . GLU A 1 95 ? 37.679 13.628 30.939 1.00 8.84 95 GLU A C 1
ATOM 745 O O . GLU A 1 95 ? 37.415 14.790 30.624 1.00 8.72 95 GLU A O 1
ATOM 751 N N . LYS A 1 96 ? 38.425 12.827 30.178 1.00 9.21 96 LYS A N 1
ATOM 752 C CA . LYS A 1 96 ? 38.987 13.271 28.908 1.00 9.45 96 LYS A CA 1
ATOM 753 C C . LYS A 1 96 ? 37.877 13.609 27.913 1.00 8.74 96 LYS A C 1
ATOM 754 O O . LYS A 1 96 ? 37.965 14.596 27.176 1.00 9.19 96 LYS A O 1
ATOM 760 N N . THR A 1 97 ? 36.829 12.786 27.903 1.00 8.35 97 THR A N 1
ATOM 761 C CA . THR A 1 97 ? 35.665 13.023 27.065 1.00 8.08 97 THR A CA 1
ATOM 762 C C . THR A 1 97 ? 35.047 14.372 27.425 1.00 7.75 97 THR A C 1
ATOM 763 O O . THR A 1 97 ? 34.820 15.224 26.556 1.00 8.08 97 THR A O 1
ATOM 767 N N . HIS A 1 98 ? 34.805 14.577 28.717 1.00 7.45 98 HIS A N 1
ATOM 768 C CA . HIS A 1 98 ? 34.253 15.834 29.204 1.00 7.98 98 HIS A CA 1
ATOM 769 C C . HIS A 1 98 ? 35.118 17.048 28.868 1.00 8.11 98 HIS A C 1
ATOM 770 O O . HIS A 1 98 ? 34.602 18.083 28.440 1.00 8.17 98 HIS A O 1
ATOM 777 N N . LYS A 1 99 ? 36.431 16.916 29.033 1.00 7.98 99 LYS A N 1
ATOM 778 C CA . LYS A 1 99 ? 37.328 18.043 28.791 1.00 8.83 99 LYS A CA 1
ATOM 779 C C . LYS A 1 99 ? 37.457 18.383 27.311 1.00 9.44 99 LYS A C 1
ATOM 780 O O . LYS A 1 99 ? 37.878 19.485 26.961 1.00 10.06 99 LYS A O 1
ATOM 786 N N . LEU A 1 100 ? 37.064 17.451 26.448 1.00 10.06 100 LEU A N 1
ATOM 787 C CA . LEU A 1 100 ? 36.932 17.733 25.019 1.00 11.23 100 LEU A CA 1
ATOM 788 C C . LEU A 1 100 ? 35.585 18.366 24.653 1.00 11.25 100 LEU A C 1
ATOM 789 O O . LEU A 1 100 ? 35.356 18.698 23.488 1.00 12.84 100 LEU A O 1
ATOM 794 N N . GLY A 1 101 ? 34.704 18.540 25.634 1.00 10.84 101 GLY A N 1
ATOM 795 C CA . GLY A 1 101 ? 33.394 19.133 25.377 1.00 11.07 101 GLY A CA 1
ATOM 796 C C . GLY A 1 101 ? 32.366 18.135 24.871 1.00 10.91 101 GLY A C 1
ATOM 797 O O . GLY A 1 101 ? 31.423 18.520 24.174 1.00 11.96 101 GLY A O 1
ATOM 798 N N . MET A 1 102 ? 32.543 16.857 25.204 1.00 9.65 102 MET A N 1
ATOM 799 C CA . MET A 1 102 ? 31.580 15.821 24.826 1.00 9.43 102 MET A CA 1
ATOM 800 C C . MET A 1 102 ? 30.945 15.184 26.055 1.00 8.67 102 MET A C 1
ATOM 801 O O . MET A 1 102 ? 31.544 15.153 27.131 1.00 9.29 102 MET A O 1
ATOM 806 N N . LYS A 1 103 ? 29.729 14.678 25.877 1.00 8.13 103 LYS A N 1
ATOM 807 C CA . LYS A 1 103 ? 29.014 13.959 26.922 1.00 7.51 103 LYS A CA 1
ATOM 808 C C . LYS A 1 103 ? 29.310 12.456 26.823 1.00 7.40 103 LYS A C 1
ATOM 809 O O . LYS A 1 103 ? 29.788 11.973 25.792 1.00 7.16 103 LYS A O 1
ATOM 815 N N . PHE A 1 104 ? 29.030 11.728 27.904 1.00 7.12 104 PHE A N 1
ATOM 816 C CA . PHE A 1 104 ? 29.403 10.315 28.022 1.00 7.17 104 PHE A CA 1
ATOM 817 C C . PHE A 1 104 ? 28.231 9.525 28.572 1.00 7.00 104 PHE A C 1
ATOM 818 O O . PHE A 1 104 ? 27.754 9.808 29.681 1.00 7.41 104 PHE A O 1
ATOM 826 N N . ILE A 1 105 ? 27.755 8.535 27.817 1.00 6.82 105 ILE A N 1
ATOM 827 C CA . ILE A 1 105 ? 26.739 7.630 28.352 1.00 7.53 105 ILE A CA 1
ATOM 828 C C . ILE A 1 105 ? 27.234 6.192 28.345 1.00 6.80 105 ILE A C 1
ATOM 829 O O . ILE A 1 105 ? 28.023 5.786 27.488 1.00 6.96 105 ILE A O 1
ATOM 834 N N . THR A 1 106 ? 26.772 5.439 29.335 1.00 6.82 106 THR A N 1
ATOM 835 C CA . THR A 1 106 ? 27.178 4.058 29.511 1.00 7.17 106 THR A CA 1
ATOM 836 C C . THR A 1 106 ? 25.975 3.131 29.285 1.00 6.59 106 THR A C 1
ATOM 837 O O . THR A 1 106 ? 24.815 3.562 29.341 1.00 6.87 106 THR A O 1
ATOM 841 N N . ASP A 1 107 ? 26.255 1.857 29.028 1.00 6.60 107 ASP A N 1
ATOM 842 C CA . ASP A 1 107 ? 25.227 0.879 28.682 1.00 6.92 107 ASP A CA 1
ATOM 843 C C . ASP A 1 107 ? 24.730 0.206 29.961 1.00 6.97 107 ASP A C 1
ATOM 844 O O . ASP A 1 107 ? 25.516 -0.392 30.703 1.00 8.02 107 ASP A O 1
ATOM 849 N N . LEU A 1 108 ? 23.431 0.326 30.220 1.00 6.61 108 LEU A N 1
ATOM 850 C CA . LEU A 1 108 ? 22.807 -0.149 31.445 1.00 6.66 108 LEU A CA 1
ATOM 851 C C . LEU A 1 108 ? 22.077 -1.446 31.130 1.00 6.31 108 LEU A C 1
ATOM 852 O O . LEU A 1 108 ? 21.047 -1.433 30.448 1.00 6.35 108 LEU A O 1
ATOM 857 N N . VAL A 1 109 ? 22.625 -2.556 31.618 1.00 6.21 109 VAL A N 1
ATOM 858 C CA . VAL A 1 109 ? 22.199 -3.892 31.207 1.00 6.59 109 VAL A CA 1
ATOM 859 C C . VAL A 1 109 ? 21.698 -4.625 32.444 1.00 6.24 109 VAL A C 1
ATOM 860 O O . VAL A 1 109 ? 22.471 -5.301 33.135 1.00 6.43 109 VAL A O 1
ATOM 864 N N . ILE A 1 110 ? 20.402 -4.479 32.723 1.00 5.85 110 ILE A N 1
ATOM 865 C CA . ILE A 1 110 ? 19.835 -4.889 34.011 1.00 6.54 110 ILE A CA 1
ATOM 866 C C . ILE A 1 110 ? 18.547 -5.687 33.889 1.00 6.26 110 ILE A C 1
ATOM 867 O O . ILE A 1 110 ? 17.866 -5.927 34.880 1.00 6.64 110 ILE A O 1
ATOM 872 N N . ASN A 1 111 ? 18.226 -6.135 32.681 1.00 6.33 111 ASN A N 1
ATOM 873 C CA . ASN A 1 111 ? 17.236 -7.197 32.549 1.00 6.59 111 ASN A CA 1
ATOM 874 C C . ASN A 1 111 ? 17.792 -8.517 33.079 1.00 6.93 111 ASN A C 1
ATOM 875 O O . ASN A 1 111 ? 17.038 -9.382 33.533 1.00 7.02 111 ASN A O 1
ATOM 880 N N . HIS A 1 112 ? 19.114 -8.661 32.995 1.00 6.66 112 HIS A N 1
ATOM 881 C CA . HIS A 1 112 ? 19.811 -9.910 33.286 1.00 6.78 112 HIS A CA 1
ATOM 882 C C . HIS A 1 112 ? 21.238 -9.563 33.658 1.00 6.86 112 HIS A C 1
ATOM 883 O O . HIS A 1 112 ? 21.718 -8.466 33.360 1.00 7.10 112 HIS A O 1
ATOM 890 N N . CYS A 1 113 ? 21.915 -10.500 34.313 1.00 7.05 113 CYS A N 1
ATOM 891 C CA . CYS A 1 113 ? 23.345 -10.378 34.579 1.00 7.45 113 CYS A CA 1
ATOM 892 C C . CYS A 1 113 ? 24.009 -11.702 34.216 1.00 7.42 113 CYS A C 1
ATOM 893 O O . CYS A 1 113 ? 23.334 -12.666 33.834 1.00 7.95 113 CYS A O 1
ATOM 896 N N . SER A 1 114 ? 25.333 -11.745 34.296 1.00 7.60 114 SER A N 1
ATOM 897 C CA . SER A 1 114 ? 26.058 -12.994 34.089 1.00 7.74 114 SER A CA 1
ATOM 898 C C . SER A 1 114 ? 25.774 -13.980 35.212 1.00 7.75 114 SER A C 1
ATOM 899 O O . SER A 1 114 ? 25.586 -13.584 36.365 1.00 8.06 114 SER A O 1
ATOM 902 N N . SER A 1 115 ? 25.772 -15.271 34.882 1.00 8.27 115 SER A N 1
ATOM 903 C CA . SER A 1 115 ? 25.731 -16.302 35.922 1.00 8.88 115 SER A CA 1
ATOM 904 C C . SER A 1 115 ? 26.983 -16.295 36.808 1.00 9.20 115 SER A C 1
ATOM 905 O O . SER A 1 115 ? 26.986 -16.911 37.877 1.00 9.58 115 SER A O 1
ATOM 908 N N . GLU A 1 116 ? 28.023 -15.577 36.380 1.00 8.88 116 GLU A N 1
ATOM 909 C CA . GLU A 1 116 ? 29.227 -15.403 37.193 1.00 9.53 116 GLU A CA 1
ATOM 910 C C . GLU A 1 116 ? 29.130 -14.226 38.159 1.00 9.15 116 GLU A C 1
ATOM 911 O O . GLU A 1 116 ? 30.029 -14.018 38.971 1.00 10.00 116 GLU A O 1
ATOM 917 N N . HIS A 1 117 ? 28.059 -13.443 38.081 1.00 8.58 117 HIS A N 1
ATOM 918 C CA . HIS A 1 117 ? 27.850 -12.378 39.052 1.00 8.47 117 HIS A CA 1
ATOM 919 C C . HIS A 1 117 ? 27.667 -13.004 40.437 1.00 8.67 117 HIS A C 1
ATOM 920 O O . HIS A 1 117 ? 27.005 -14.034 40.567 1.00 8.88 117 HIS A O 1
ATOM 927 N N . GLU A 1 118 ? 28.238 -12.382 41.469 1.00 8.78 118 GLU A N 1
ATOM 928 C CA . GLU A 1 118 ? 28.068 -12.876 42.842 1.00 9.54 118 GLU A CA 1
ATOM 929 C C . GLU A 1 118 ? 26.600 -13.041 43.247 1.00 9.11 118 GLU A C 1
ATOM 930 O O . GLU A 1 118 ? 26.272 -13.940 44.030 1.00 9.25 118 GLU A O 1
ATOM 936 N N . TRP A 1 119 ? 25.713 -12.194 42.725 1.00 9.13 119 TRP A N 1
ATOM 937 C CA . TRP A 1 119 ? 24.294 -12.344 43.033 1.00 8.76 119 TRP A CA 1
ATOM 938 C C . TRP A 1 119 ? 23.793 -13.712 42.592 1.00 8.86 119 TRP A C 1
ATOM 939 O O . TRP A 1 119 ? 23.053 -14.371 43.335 1.00 8.87 119 TRP A O 1
ATOM 950 N N . PHE A 1 120 ? 24.180 -14.126 41.386 1.00 8.55 120 PHE A N 1
ATOM 951 C CA . PHE A 1 120 ? 23.731 -15.415 40.864 1.00 8.51 120 PHE A CA 1
ATOM 952 C C . PHE A 1 120 ? 24.470 -16.587 41.500 1.00 8.60 120 PHE A C 1
ATOM 953 O O . PHE A 1 120 ? 23.867 -17.627 41.759 1.00 8.39 120 PHE A O 1
ATOM 961 N N . LYS A 1 121 ? 25.770 -16.429 41.751 1.00 9.25 121 LYS A N 1
ATOM 962 C CA . LYS A 1 121 ? 26.518 -17.467 42.471 1.00 9.86 121 LYS A CA 1
ATOM 963 C C . LYS A 1 121 ? 25.852 -17.779 43.808 1.00 10.27 121 LYS A C 1
ATOM 964 O O . LYS A 1 121 ? 25.745 -18.944 44.189 1.00 10.80 121 LYS A O 1
ATOM 970 N N . GLU A 1 122 ? 25.386 -16.749 44.510 1.00 10.13 122 GLU A N 1
ATOM 971 C CA . GLU A 1 122 ? 24.645 -16.958 45.751 1.00 10.64 122 GLU A CA 1
ATOM 972 C C . GLU A 1 122 ? 23.267 -17.567 45.488 1.00 10.28 122 GLU A C 1
ATOM 973 O O . GLU A 1 122 ? 22.911 -18.580 46.087 1.00 10.74 122 GLU A O 1
ATOM 979 N N . SER A 1 123 ? 22.504 -16.965 44.578 1.00 9.86 123 SER A N 1
ATOM 980 C CA . SER A 1 123 ? 21.159 -17.439 44.249 1.00 9.46 123 SER A CA 1
ATOM 981 C C . SER A 1 123 ? 21.123 -18.928 43.915 1.00 9.68 123 SER A C 1
ATOM 982 O O . SER A 1 123 ? 20.245 -19.651 44.387 1.00 9.47 123 SER A O 1
ATOM 985 N N . ARG A 1 124 ? 22.078 -19.378 43.105 1.00 9.83 124 ARG A N 1
ATOM 986 C CA . ARG A 1 124 ? 22.093 -20.759 42.615 1.00 10.41 124 ARG A CA 1
ATOM 987 C C . ARG A 1 124 ? 22.604 -21.774 43.643 1.00 11.20 124 ARG A C 1
ATOM 988 O O . ARG A 1 124 ? 22.505 -22.982 43.415 1.00 11.82 124 ARG A O 1
ATOM 996 N N . SER A 1 125 ? 23.149 -21.289 44.757 1.00 11.65 125 SER A N 1
ATOM 997 C CA . SER A 1 125 ? 23.856 -22.153 45.715 1.00 12.35 125 SER A CA 1
ATOM 998 C C . SER A 1 125 ? 22.933 -23.063 46.524 1.00 12.64 125 SER A C 1
ATOM 999 O O . SER A 1 125 ? 23.383 -24.077 47.061 1.00 13.22 125 SER A O 1
ATOM 1002 N N . SER A 1 126 ? 21.656 -22.699 46.615 1.00 12.85 126 SER A N 1
ATOM 1003 C CA . SER A 1 126 ? 20.665 -23.442 47.394 1.00 13.75 126 SER A CA 1
ATOM 1004 C C . SER A 1 126 ? 19.290 -22.889 47.061 1.00 14.10 126 SER A C 1
ATOM 1005 O O . SER A 1 126 ? 19.180 -21.871 46.372 1.00 13.72 126 SER A O 1
ATOM 1008 N N . LYS A 1 127 ? 18.243 -23.541 47.558 1.00 14.60 127 LYS A N 1
ATOM 1009 C CA . LYS A 1 127 ? 16.879 -23.045 47.391 1.00 15.36 127 LYS A CA 1
ATOM 1010 C C . LYS A 1 127 ? 16.466 -22.076 48.506 1.00 15.49 127 LYS A C 1
ATOM 1011 O O . LYS A 1 127 ? 15.391 -21.477 48.444 1.00 15.96 127 LYS A O 1
ATOM 1017 N N . THR A 1 128 ? 17.328 -21.915 49.508 1.00 15.59 128 THR A N 1
ATOM 1018 C CA . THR A 1 128 ? 16.953 -21.233 50.752 1.00 15.95 128 THR A CA 1
ATOM 1019 C C . THR A 1 128 ? 17.669 -19.906 51.012 1.00 15.60 128 THR A C 1
ATOM 1020 O O . THR A 1 128 ? 17.309 -19.177 51.938 1.00 16.41 128 THR A O 1
ATOM 1024 N N . ASN A 1 129 ? 18.677 -19.595 50.202 1.00 15.12 129 ASN A N 1
ATOM 1025 C CA . ASN A 1 129 ? 19.491 -18.399 50.416 1.00 14.41 129 ASN A CA 1
ATOM 1026 C C . ASN A 1 129 ? 18.712 -17.106 50.131 1.00 14.23 129 ASN A C 1
ATOM 1027 O O . ASN A 1 129 ? 17.712 -17.139 49.407 1.00 14.03 129 ASN A O 1
ATOM 1032 N N . PRO A 1 130 ? 19.159 -15.969 50.712 1.00 14.38 130 PRO A N 1
ATOM 1033 C CA . PRO A 1 130 ? 18.451 -14.684 50.589 1.00 14.23 130 PRO A CA 1
ATOM 1034 C C . PRO A 1 130 ? 18.261 -14.158 49.159 1.00 13.48 130 PRO A C 1
ATOM 1035 O O . PRO A 1 130 ? 17.386 -13.320 48.932 1.00 14.08 130 PRO A O 1
ATOM 1039 N N . LYS A 1 131 ? 19.061 -14.642 48.214 1.00 12.45 131 LYS A N 1
ATOM 1040 C CA . LYS A 1 131 ? 18.972 -14.179 46.826 1.00 11.61 131 LYS A CA 1
ATOM 1041 C C . LYS A 1 131 ? 18.341 -15.199 45.878 1.00 11.26 131 LYS A C 1
ATOM 1042 O O . LYS A 1 131 ? 18.401 -15.040 44.656 1.00 10.82 131 LYS A O 1
ATOM 1048 N N . ARG A 1 132 ? 17.716 -16.243 46.425 1.00 10.98 132 ARG A N 1
ATOM 1049 C CA . ARG A 1 132 ? 17.097 -17.245 45.557 1.00 10.95 132 ARG A CA 1
ATOM 1050 C C . ARG A 1 132 ? 16.122 -16.594 44.585 1.00 11.26 132 ARG A C 1
ATOM 1051 O O . ARG A 1 132 ? 16.158 -16.869 43.390 1.00 11.94 132 ARG A O 1
ATOM 1059 N N . ASP A 1 133 ? 15.264 -15.713 45.089 1.00 11.22 133 ASP A N 1
ATOM 1060 C CA . ASP A 1 133 ? 14.255 -15.123 44.221 1.00 11.45 133 ASP A CA 1
ATOM 1061 C C . ASP A 1 133 ? 14.663 -13.785 43.610 1.00 10.48 133 ASP A C 1
ATOM 1062 O O . ASP A 1 133 ? 13.817 -12.985 43.218 1.00 10.37 133 ASP A O 1
ATOM 1067 N N . TRP A 1 134 ? 15.969 -13.564 43.502 1.00 9.52 134 TRP A N 1
ATOM 1068 C CA . TRP A 1 134 ? 16.477 -12.467 42.684 1.00 8.94 134 TRP A CA 1
ATOM 1069 C C . TRP A 1 134 ? 16.518 -12.873 41.213 1.00 8.62 134 TRP A C 1
ATOM 1070 O O . TRP A 1 134 ? 16.824 -12.054 40.345 1.00 8.75 134 TRP A O 1
ATOM 1081 N N . PHE A 1 135 ? 16.212 -14.143 40.943 1.00 8.48 135 PHE A N 1
ATOM 1082 C CA . PHE A 1 135 ? 16.159 -14.703 39.590 1.00 8.71 135 PHE A CA 1
ATOM 1083 C C . PHE A 1 135 ? 14.903 -15.563 39.500 1.00 8.75 135 PHE A C 1
ATOM 1084 O O . PHE A 1 135 ? 14.204 -15.728 40.499 1.00 9.51 135 PHE A O 1
ATOM 1092 N N . PHE A 1 136 ? 14.600 -16.096 38.319 1.00 8.58 136 PHE A N 1
ATOM 1093 C CA . PHE A 1 136 ? 13.397 -16.912 38.129 1.00 9.11 136 PHE A CA 1
ATOM 1094 C C . PHE A 1 136 ? 13.772 -18.391 38.140 1.00 9.11 136 PHE A C 1
ATOM 1095 O O . PHE A 1 136 ? 14.360 -18.892 37.180 1.00 9.23 136 PHE A O 1
ATOM 1103 N N . TRP A 1 137 ? 13.434 -19.078 39.229 1.00 9.63 137 TRP A N 1
ATOM 1104 C CA . TRP A 1 137 ? 13.726 -20.499 39.400 1.00 9.86 137 TRP A CA 1
ATOM 1105 C C . TRP A 1 137 ? 12.429 -21.272 39.405 1.00 10.46 137 TRP A C 1
ATOM 1106 O O . TRP A 1 137 ? 11.502 -20.922 40.133 1.00 11.04 137 TRP A O 1
ATOM 1117 N N . ARG A 1 138 ? 12.356 -22.321 38.592 1.00 10.24 138 ARG A N 1
ATOM 1118 C CA . ARG A 1 138 ? 11.152 -23.149 38.533 1.00 10.79 138 ARG A CA 1
ATOM 1119 C C . ARG A 1 138 ? 11.527 -24.616 38.376 1.00 10.99 138 ARG A C 1
ATOM 1120 O O . ARG A 1 138 ? 12.497 -24.935 37.695 1.00 10.68 138 ARG A O 1
ATOM 1128 N N . PRO A 1 139 ? 10.747 -25.522 38.989 1.00 11.48 139 PRO A N 1
ATOM 1129 C CA . PRO A 1 139 ? 11.007 -26.946 38.779 1.00 11.66 139 PRO A CA 1
ATOM 1130 C C . PRO A 1 139 ? 10.728 -27.360 37.334 1.00 11.62 139 PRO A C 1
ATOM 1131 O O . PRO A 1 139 ? 10.017 -26.645 36.616 1.00 11.16 139 PRO A O 1
ATOM 1135 N N . PRO A 1 140 ? 11.280 -28.509 36.900 1.00 12.02 140 PRO A N 1
ATOM 1136 C CA . PRO A 1 140 ? 10.902 -29.032 35.591 1.00 12.09 140 PRO A CA 1
ATOM 1137 C C . PRO A 1 140 ? 9.387 -29.231 35.486 1.00 12.63 140 PRO A C 1
ATOM 1138 O O . PRO A 1 140 ? 8.738 -29.550 36.487 1.00 13.02 140 PRO A O 1
ATOM 1142 N N . LYS A 1 141 ? 8.841 -29.019 34.291 1.00 13.01 141 LYS A N 1
ATOM 1143 C CA . LYS A 1 141 ? 7.428 -29.292 34.022 1.00 13.57 141 LYS A CA 1
ATOM 1144 C C . LYS A 1 141 ? 7.169 -30.782 34.212 1.00 13.42 141 LYS A C 1
ATOM 1145 O O . LYS A 1 141 ? 6.077 -31.197 34.606 1.00 14.43 141 LYS A O 1
ATOM 1151 N N . GLY A 1 142 ? 8.200 -31.570 33.925 1.00 13.00 142 GLY A N 1
ATOM 1152 C CA . GLY A 1 142 ? 8.186 -33.024 34.045 1.00 12.13 142 GLY A CA 1
ATOM 1153 C C . GLY A 1 142 ? 9.481 -33.524 33.441 1.00 11.30 142 GLY A C 1
ATOM 1154 O O . GLY A 1 142 ? 10.438 -32.755 33.295 1.00 10.80 142 GLY A O 1
ATOM 1155 N N . TYR A 1 143 ? 9.510 -34.803 33.080 1.00 10.69 143 TYR A N 1
ATOM 1156 C CA . TYR A 1 143 ? 10.648 -35.395 32.371 1.00 10.18 143 TYR A CA 1
ATOM 1157 C C . TYR A 1 143 ? 10.136 -36.054 31.109 1.00 10.17 143 TYR A C 1
ATOM 1158 O O . TYR A 1 143 ? 9.024 -36.588 31.101 1.00 10.07 143 TYR A O 1
ATOM 1167 N N . ASP A 1 144 ? 10.924 -35.991 30.041 1.00 10.06 144 ASP A N 1
ATOM 1168 C CA . ASP A 1 144 ? 10.504 -36.568 28.769 1.00 10.58 144 ASP A CA 1
ATOM 1169 C C . ASP A 1 144 ? 10.794 -38.072 28.703 1.00 10.64 144 ASP A C 1
ATOM 1170 O O . ASP A 1 144 ? 11.328 -38.663 29.654 1.00 10.52 144 ASP A O 1
ATOM 1175 N N . ALA A 1 145 ? 10.432 -38.686 27.579 1.00 10.90 145 ALA A N 1
ATOM 1176 C CA . ALA A 1 145 ? 10.550 -40.134 27.402 1.00 11.38 145 ALA A CA 1
ATOM 1177 C C . ALA A 1 145 ? 11.993 -40.630 27.490 1.00 11.84 145 ALA A C 1
ATOM 1178 O O . ALA A 1 145 ? 12.229 -41.808 27.771 1.00 12.07 145 ALA A O 1
ATOM 1180 N N . GLU A 1 146 ? 12.944 -39.734 27.249 1.00 12.08 146 GLU A N 1
ATOM 1181 C CA . GLU A 1 146 ? 14.373 -40.046 27.332 1.00 12.82 146 GLU A CA 1
ATOM 1182 C C . GLU A 1 146 ? 14.942 -39.741 28.724 1.00 12.52 146 GLU A C 1
ATOM 1183 O O . GLU A 1 146 ? 16.112 -40.017 28.999 1.00 13.32 146 GLU A O 1
ATOM 1189 N N . GLY A 1 147 ? 14.116 -39.175 29.598 1.00 12.08 147 GLY A N 1
ATOM 1190 C CA . GLY A 1 147 ? 14.523 -38.896 30.975 1.00 11.84 147 GLY A CA 1
ATOM 1191 C C . GLY A 1 147 ? 15.075 -37.506 31.224 1.00 11.76 147 GLY A C 1
ATOM 1192 O O . GLY A 1 147 ? 15.525 -37.211 32.329 1.00 12.27 147 GLY A O 1
ATOM 1193 N N . LYS A 1 148 ? 15.043 -36.649 30.206 1.00 11.32 148 LYS A N 1
ATOM 1194 C CA . LYS A 1 148 ? 15.547 -35.281 30.345 1.00 11.49 148 LYS A CA 1
ATOM 1195 C C . LYS A 1 148 ? 14.483 -34.365 30.939 1.00 10.82 148 LYS A C 1
ATOM 1196 O O . LYS A 1 148 ? 13.300 -34.493 30.605 1.00 10.05 148 LYS A O 1
ATOM 1202 N N . PRO A 1 149 ? 14.887 -33.440 31.832 1.00 10.68 149 PRO A N 1
ATOM 1203 C CA . PRO A 1 149 ? 13.892 -32.524 32.384 1.00 10.86 149 PRO A CA 1
ATOM 1204 C C . PRO A 1 149 ? 13.301 -31.623 31.304 1.00 10.81 149 PRO A C 1
ATOM 1205 O O . PRO A 1 149 ? 14.000 -31.215 30.371 1.00 11.24 149 PRO A O 1
ATOM 1209 N N . ILE A 1 150 ? 12.003 -31.377 31.420 1.00 10.59 150 ILE A N 1
ATOM 1210 C CA . ILE A 1 150 ? 11.272 -30.515 30.497 1.00 10.81 150 ILE A CA 1
ATOM 1211 C C . ILE A 1 150 ? 11.195 -29.113 31.113 1.00 10.63 150 ILE A C 1
ATOM 1212 O O . ILE A 1 150 ? 10.840 -28.977 32.282 1.00 10.23 150 ILE A O 1
ATOM 1217 N N . PRO A 1 151 ? 11.536 -28.063 30.334 1.00 10.84 151 PRO A N 1
ATOM 1218 C CA . PRO A 1 151 ? 11.513 -26.714 30.912 1.00 10.99 151 PRO A CA 1
ATOM 1219 C C . PRO A 1 151 ? 10.107 -26.273 31.329 1.00 10.74 151 PRO A C 1
ATOM 1220 O O . PRO A 1 151 ? 9.112 -26.848 30.876 1.00 10.99 151 PRO A O 1
ATOM 1224 N N . PRO A 1 152 ? 10.022 -25.272 32.217 1.00 10.73 152 PRO A N 1
ATOM 1225 C CA . PRO A 1 152 ? 8.737 -24.857 32.772 1.00 10.98 152 PRO A CA 1
ATOM 1226 C C . PRO A 1 152 ? 7.713 -24.398 31.741 1.00 10.82 152 PRO A C 1
ATOM 1227 O O . PRO A 1 152 ? 6.514 -24.584 31.947 1.00 11.77 152 PRO A O 1
ATOM 1231 N N . ASN A 1 153 ? 8.175 -23.807 30.644 1.00 9.82 153 ASN A N 1
ATOM 1232 C CA . ASN A 1 153 ? 7.282 -23.373 29.574 1.00 9.27 153 ASN A CA 1
ATOM 1233 C C . ASN A 1 153 ? 7.980 -23.473 28.220 1.00 9.49 153 ASN A C 1
ATOM 1234 O O . ASN A 1 153 ? 9.142 -23.899 28.144 1.00 9.53 153 ASN A O 1
ATOM 1239 N N . ASN A 1 154 ? 7.272 -23.066 27.167 1.00 9.33 154 ASN A N 1
ATOM 1240 C CA . ASN A 1 154 ? 7.736 -23.215 25.792 1.00 9.42 154 ASN A CA 1
ATOM 1241 C C . ASN A 1 154 ? 8.504 -22.006 25.249 1.00 8.96 154 ASN A C 1
ATOM 1242 O O . ASN A 1 154 ? 8.691 -21.893 24.044 1.00 9.28 154 ASN A O 1
ATOM 1247 N N . TRP A 1 155 ? 8.945 -21.105 26.125 1.00 8.47 155 TRP A N 1
ATOM 1248 C CA . TRP A 1 155 ? 9.535 -19.847 25.658 1.00 8.51 155 TRP A CA 1
ATOM 1249 C C . TRP A 1 155 ? 10.860 -20.049 24.941 1.00 8.42 155 TRP A C 1
ATOM 1250 O O . TRP A 1 155 ? 11.707 -20.851 25.353 1.00 8.21 155 TRP A O 1
ATOM 1261 N N . LYS A 1 156 ? 11.031 -19.279 23.877 1.00 8.50 156 LYS A N 1
ATOM 1262 C CA . LYS A 1 156 ? 12.245 -19.267 23.082 1.00 9.87 156 LYS A CA 1
ATOM 1263 C C . LYS A 1 156 ? 13.217 -18.198 23.575 1.00 8.92 156 LYS A C 1
ATOM 1264 O O . LYS A 1 156 ? 12.820 -17.081 23.927 1.00 8.79 156 LYS A O 1
ATOM 1270 N N . SER A 1 157 ? 14.496 -18.550 23.595 1.00 8.44 157 SER A N 1
ATOM 1271 C CA . SER A 1 157 ? 15.558 -17.573 23.792 1.00 8.24 157 SER A CA 1
ATOM 1272 C C . SER A 1 157 ? 15.659 -16.666 22.570 1.00 8.29 157 SER A C 1
ATOM 1273 O O . SER A 1 157 ? 15.414 -17.099 21.436 1.00 8.40 157 SER A O 1
ATOM 1276 N N . TYR A 1 158 ? 16.046 -15.415 22.807 1.00 8.39 158 TYR A N 1
ATOM 1277 C CA . TYR A 1 158 ? 16.369 -14.484 21.735 1.00 8.88 158 TYR A CA 1
ATOM 1278 C C . TYR A 1 158 ? 17.464 -15.016 20.810 1.00 9.13 158 TYR A C 1
ATOM 1279 O O . TYR A 1 158 ? 17.568 -14.574 19.664 1.00 10.20 158 TYR A O 1
ATOM 1288 N N . PHE A 1 159 ? 18.273 -15.956 21.301 1.00 8.42 159 PHE A N 1
ATOM 1289 C CA . PHE A 1 159 ? 19.352 -16.521 20.497 1.00 8.56 159 PHE A CA 1
ATOM 1290 C C . PHE A 1 159 ? 19.047 -17.935 19.987 1.00 8.46 159 PHE A C 1
ATOM 1291 O O . PHE A 1 159 ? 19.928 -18.584 19.426 1.00 9.00 159 PHE A O 1
ATOM 1299 N N . GLY A 1 160 ? 17.809 -18.401 20.167 1.00 8.38 160 GLY A N 1
ATOM 1300 C CA . GLY A 1 160 ? 17.419 -19.729 19.687 1.00 8.74 160 GLY A CA 1
ATOM 1301 C C . GLY A 1 160 ? 17.371 -20.767 20.789 1.00 8.72 160 GLY A C 1
ATOM 1302 O O . GLY A 1 160 ? 18.102 -20.681 21.778 1.00 9.16 160 GLY A O 1
ATOM 1303 N N . GLY A 1 161 ? 16.509 -21.764 20.605 1.00 8.73 161 GLY A N 1
ATOM 1304 C CA . GLY A 1 161 ? 16.321 -22.811 21.604 1.00 8.83 161 GLY A CA 1
ATOM 1305 C C . GLY A 1 161 ? 15.527 -22.317 22.802 1.00 8.32 161 GLY A C 1
ATOM 1306 O O . GLY A 1 161 ? 14.967 -21.216 22.782 1.00 8.22 161 GLY A O 1
ATOM 1307 N N . SER A 1 162 ? 15.489 -23.132 23.851 1.00 8.01 162 SER A N 1
ATOM 1308 C CA . SER A 1 162 ? 14.740 -22.828 25.066 1.00 8.19 162 SER A CA 1
ATOM 1309 C C . SER A 1 162 ? 15.315 -21.637 25.846 1.00 8.23 162 SER A C 1
ATOM 1310 O O . SER A 1 162 ? 16.535 -21.447 25.907 1.00 8.14 162 SER A O 1
ATOM 1313 N N . ALA A 1 163 ? 14.424 -20.870 26.474 1.00 7.57 163 ALA A N 1
ATOM 1314 C CA . ALA A 1 163 ? 14.802 -19.749 27.338 1.00 7.58 163 ALA A CA 1
ATOM 1315 C C . ALA A 1 163 ? 15.042 -20.169 28.796 1.00 7.84 163 ALA A C 1
ATOM 1316 O O . ALA A 1 163 ? 15.024 -19.330 29.693 1.00 8.03 163 ALA A O 1
ATOM 1318 N N . TRP A 1 164 ? 15.300 -21.457 29.028 1.00 8.43 164 TRP A N 1
ATOM 1319 C CA . TRP A 1 164 ? 15.589 -21.956 30.375 1.00 8.46 164 TRP A CA 1
ATOM 1320 C C . TRP A 1 164 ? 16.840 -22.817 30.364 1.00 8.68 164 TRP A C 1
ATOM 1321 O O . TRP A 1 164 ? 17.145 -23.461 29.363 1.00 9.89 164 TRP A O 1
ATOM 1332 N N . THR A 1 165 ? 17.552 -22.824 31.487 1.00 8.15 165 THR A N 1
ATOM 1333 C CA . THR A 1 165 ? 18.718 -23.687 31.672 1.00 8.92 165 THR A CA 1
ATOM 1334 C C . THR A 1 165 ? 18.558 -24.444 32.980 1.00 8.84 165 THR A C 1
ATOM 1335 O O . THR A 1 165 ? 18.193 -23.862 34.004 1.00 8.71 165 THR A O 1
ATOM 1339 N N . PHE A 1 166 ? 18.812 -25.752 32.932 1.00 9.10 166 PHE A N 1
ATOM 1340 C CA . PHE A 1 166 ? 18.699 -26.602 34.106 1.00 9.62 166 PHE A CA 1
ATOM 1341 C C . PHE A 1 166 ? 19.939 -26.493 34.987 1.00 9.80 166 PHE A C 1
ATOM 1342 O O . PHE A 1 166 ? 21.072 -26.555 34.498 1.00 10.87 166 PHE A O 1
ATOM 1350 N N . ASP A 1 167 ? 19.711 -26.329 36.287 1.00 9.58 167 ASP A N 1
ATOM 1351 C CA . ASP A 1 167 ? 20.783 -26.356 37.274 1.00 9.97 167 ASP A CA 1
ATOM 1352 C C . ASP A 1 167 ? 20.798 -27.702 37.990 1.00 10.15 167 ASP A C 1
ATOM 1353 O O . ASP A 1 167 ? 19.862 -28.036 38.717 1.00 10.25 167 ASP A O 1
ATOM 1358 N N . GLU A 1 168 ? 21.873 -28.462 37.790 1.00 10.32 168 GLU A N 1
ATOM 1359 C CA . GLU A 1 168 ? 21.990 -29.791 38.376 1.00 11.28 168 GLU A CA 1
ATOM 1360 C C . GLU A 1 168 ? 21.951 -29.771 39.904 1.00 11.43 168 GLU A C 1
ATOM 1361 O O . GLU A 1 168 ? 21.283 -30.603 40.514 1.00 11.70 168 GLU A O 1
ATOM 1367 N N . LYS A 1 169 ? 22.640 -28.814 40.521 1.00 11.58 169 LYS A N 1
ATOM 1368 C CA . LYS A 1 169 ? 22.754 -28.808 41.983 1.00 12.26 169 LYS A CA 1
ATOM 1369 C C . LYS A 1 169 ? 21.397 -28.679 42.671 1.00 12.03 169 LYS A C 1
ATOM 1370 O O . LYS A 1 169 ? 21.050 -29.498 43.526 1.00 12.23 169 LYS A O 1
ATOM 1376 N N . THR A 1 170 ? 20.626 -27.663 42.285 1.00 11.65 170 THR A N 1
ATOM 1377 C CA . THR A 1 170 ? 19.356 -27.384 42.949 1.00 11.55 170 THR A CA 1
ATOM 1378 C C . THR A 1 170 ? 18.142 -27.987 42.242 1.00 11.17 170 THR A C 1
ATOM 1379 O O . THR A 1 170 ? 17.018 -27.859 42.725 1.00 11.38 170 THR A O 1
ATOM 1383 N N . GLN A 1 171 ? 18.368 -28.635 41.100 1.00 10.88 171 GLN A N 1
ATOM 1384 C CA . GLN A 1 171 ? 17.326 -29.401 40.405 1.00 11.06 171 GLN A CA 1
ATOM 1385 C C . GLN A 1 171 ? 16.160 -28.539 39.907 1.00 10.73 171 GLN A C 1
ATOM 1386 O O . GLN A 1 171 ? 15.016 -28.982 39.836 1.00 11.02 171 GLN A O 1
ATOM 1392 N N . GLU A 1 172 ? 16.471 -27.298 39.545 1.00 9.88 172 GLU A N 1
ATOM 1393 C CA . GLU A 1 172 ? 15.480 -26.384 38.977 1.00 10.20 172 GLU A CA 1
ATOM 1394 C C . GLU A 1 172 ? 16.062 -25.692 37.757 1.00 9.54 172 GLU A C 1
ATOM 1395 O O . GLU A 1 172 ? 17.285 -25.621 37.594 1.00 9.59 172 GLU A O 1
ATOM 1401 N N . PHE A 1 173 ? 15.168 -25.206 36.899 1.00 9.24 173 PHE A N 1
ATOM 1402 C CA . PHE A 1 173 ? 15.536 -24.364 35.766 1.00 8.61 173 PHE A CA 1
ATOM 1403 C C . PHE A 1 173 ? 15.581 -22.901 36.184 1.00 8.22 173 PHE A C 1
ATOM 1404 O O . PHE A 1 173 ? 14.788 -22.462 37.024 1.00 8.19 173 PHE A O 1
ATOM 1412 N N . TYR A 1 174 ? 16.495 -22.146 35.578 1.00 7.98 174 TYR A N 1
ATOM 1413 C CA . TYR A 1 174 ? 16.460 -20.688 35.677 1.00 7.75 174 TYR A CA 1
ATOM 1414 C C . TYR A 1 174 ? 16.188 -20.053 34.318 1.00 7.45 174 TYR A C 1
ATOM 1415 O O . TYR A 1 174 ? 16.595 -20.573 33.276 1.00 7.17 174 TYR A O 1
ATOM 1424 N N . LEU A 1 175 ? 15.476 -18.928 34.341 1.00 7.33 175 LEU A N 1
ATOM 1425 C CA . LEU A 1 175 ? 15.113 -18.223 33.114 1.00 7.33 175 LEU A CA 1
ATOM 1426 C C . LEU A 1 175 ? 16.292 -17.428 32.578 1.00 6.98 175 LEU A C 1
ATOM 1427 O O . LEU A 1 175 ? 16.972 -16.720 33.325 1.00 6.86 175 LEU A O 1
ATOM 1432 N N . ARG A 1 176 ? 16.510 -17.542 31.274 1.00 6.67 176 ARG A N 1
ATOM 1433 C CA . ARG A 1 176 ? 17.490 -16.725 30.569 1.00 7.00 176 ARG A CA 1
ATOM 1434 C C . ARG A 1 176 ? 16.981 -16.460 29.158 1.00 7.15 176 ARG A C 1
ATOM 1435 O O . ARG A 1 176 ? 17.109 -17.294 28.265 1.00 7.20 176 ARG A O 1
ATOM 1443 N N . LEU A 1 177 ? 16.360 -15.301 28.966 1.00 7.08 177 LEU A N 1
ATOM 1444 C CA . LEU A 1 177 ? 15.881 -14.933 27.636 1.00 7.43 177 LEU A CA 1
ATOM 1445 C C . LEU A 1 177 ? 17.010 -14.837 26.612 1.00 7.30 177 LEU A C 1
ATOM 1446 O O . LEU A 1 177 ? 16.781 -15.064 25.418 1.00 7.85 177 LEU A O 1
ATOM 1451 N N . PHE A 1 178 ? 18.217 -14.516 27.076 1.00 7.11 178 PHE A N 1
ATOM 1452 C CA . PHE A 1 178 ? 19.374 -14.415 26.185 1.00 7.47 178 PHE A CA 1
ATOM 1453 C C . PHE A 1 178 ? 20.182 -15.712 26.215 1.00 7.61 178 PHE A C 1
ATOM 1454 O O . PHE A 1 178 ? 19.575 -16.779 26.045 1.00 7.22 178 PHE A O 1
ATOM 1462 N N . CYS A 1 179 ? 21.498 -15.673 26.397 1.00 7.66 179 CYS A N 1
ATOM 1463 C CA . CYS A 1 179 ? 22.256 -16.925 26.397 1.00 7.97 179 CYS A CA 1
ATOM 1464 C C . CYS A 1 179 ? 22.165 -17.634 27.753 1.00 7.99 179 CYS A C 1
ATOM 1465 O O . CYS A 1 179 ? 21.642 -17.079 28.720 1.00 8.00 179 CYS A O 1
ATOM 1468 N N . SER A 1 180 ? 22.678 -18.858 27.818 1.00 8.33 180 SER A N 1
ATOM 1469 C CA . SER A 1 180 ? 22.523 -19.684 29.008 1.00 8.72 180 SER A CA 1
ATOM 1470 C C . SER A 1 180 ? 23.140 -19.067 30.262 1.00 8.92 180 SER A C 1
ATOM 1471 O O . SER A 1 180 ? 22.716 -19.382 31.371 1.00 9.21 180 SER A O 1
ATOM 1474 N N . THR A 1 181 ? 24.125 -18.188 30.085 1.00 8.39 181 THR A N 1
ATOM 1475 C CA . THR A 1 181 ? 24.800 -17.565 31.219 1.00 8.57 181 THR A CA 1
ATOM 1476 C C . THR A 1 181 ? 24.357 -16.109 31.433 1.00 8.33 181 THR A C 1
ATOM 1477 O O . THR A 1 181 ? 25.094 -15.311 32.022 1.00 8.31 181 THR A O 1
ATOM 1481 N N . GLN A 1 182 ? 23.138 -15.786 30.992 1.00 7.72 182 GLN A N 1
ATOM 1482 C CA . GLN A 1 182 ? 22.514 -14.475 31.222 1.00 7.51 182 GLN A CA 1
ATOM 1483 C C . GLN A 1 182 ? 21.176 -14.624 31.952 1.00 7.54 182 GLN A C 1
ATOM 1484 O O . GLN A 1 182 ? 20.126 -14.308 31.399 1.00 7.58 182 GLN A O 1
ATOM 1490 N N . PRO A 1 183 ? 21.198 -15.121 33.202 1.00 7.33 183 PRO A N 1
ATOM 1491 C CA . PRO A 1 183 ? 19.946 -15.260 33.946 1.00 7.39 183 PRO A CA 1
ATOM 1492 C C . PRO A 1 183 ? 19.193 -13.930 34.112 1.00 6.96 183 PRO A C 1
ATOM 1493 O O . PRO A 1 183 ? 19.795 -12.914 34.488 1.00 7.24 183 PRO A O 1
ATOM 1497 N N . ASP A 1 184 ? 17.887 -13.949 33.837 1.00 6.76 184 ASP A N 1
ATOM 1498 C CA . ASP A 1 184 ? 17.052 -12.753 33.995 1.00 7.34 184 ASP A CA 1
ATOM 1499 C C . ASP A 1 184 ? 16.895 -12.409 35.471 1.00 7.39 184 ASP A C 1
ATOM 1500 O O . ASP A 1 184 ? 16.624 -13.280 36.311 1.00 7.47 184 ASP A O 1
ATOM 1505 N N . LEU A 1 185 ? 17.044 -11.126 35.782 1.00 7.04 185 LEU A N 1
ATOM 1506 C CA . LEU A 1 185 ? 16.830 -10.622 37.127 1.00 7.39 185 LEU A CA 1
ATOM 1507 C C . LEU A 1 185 ? 15.342 -10.504 37.396 1.00 7.63 185 LEU A C 1
ATOM 1508 O O . LEU A 1 185 ? 14.569 -10.124 36.518 1.00 7.74 185 LEU A O 1
ATOM 1513 N N . ASN A 1 186 ? 14.945 -10.852 38.616 1.00 7.78 186 ASN A N 1
ATOM 1514 C CA . ASN A 1 186 ? 13.550 -10.803 39.026 1.00 7.92 186 ASN A CA 1
ATOM 1515 C C . ASN A 1 186 ? 13.180 -9.458 39.644 1.00 7.87 186 ASN A C 1
ATOM 1516 O O . ASN A 1 186 ? 13.355 -9.226 40.849 1.00 8.18 186 ASN A O 1
ATOM 1521 N N . TRP A 1 187 ? 12.640 -8.579 38.805 1.00 7.63 187 TRP A N 1
ATOM 1522 C CA . TRP A 1 187 ? 12.252 -7.242 39.230 1.00 7.68 187 TRP A CA 1
ATOM 1523 C C . TRP A 1 187 ? 11.036 -7.231 40.161 1.00 7.87 187 TRP A C 1
ATOM 1524 O O . TRP A 1 187 ? 10.721 -6.202 40.730 1.00 8.29 187 TRP A O 1
ATOM 1535 N N . GLU A 1 188 ? 10.371 -8.374 40.327 1.00 7.96 188 GLU A N 1
ATOM 1536 C CA . GLU A 1 188 ? 9.296 -8.487 41.322 1.00 9.06 188 GLU A CA 1
ATOM 1537 C C . GLU A 1 188 ? 9.862 -8.419 42.731 1.00 9.30 188 GLU A C 1
ATOM 1538 O O . GLU A 1 188 ? 9.137 -8.109 43.678 1.00 10.13 188 GLU A O 1
ATOM 1544 N N . ASN A 1 189 ? 11.144 -8.733 42.877 1.00 9.58 189 ASN A N 1
ATOM 1545 C CA . ASN A 1 189 ? 11.794 -8.677 44.175 1.00 10.08 189 ASN A CA 1
ATOM 1546 C C . ASN A 1 189 ? 12.325 -7.263 44.420 1.00 10.54 189 ASN A C 1
ATOM 1547 O O . ASN A 1 189 ? 13.216 -6.798 43.709 1.00 9.88 189 ASN A O 1
ATOM 1552 N N . GLU A 1 190 ? 11.767 -6.575 45.415 1.00 10.95 190 GLU A N 1
ATOM 1553 C CA . GLU A 1 190 ? 12.143 -5.184 45.674 1.00 12.55 190 GLU A CA 1
ATOM 1554 C C . GLU A 1 190 ? 13.594 -5.011 46.133 1.00 11.84 190 GLU A C 1
ATOM 1555 O O . GLU A 1 190 ? 14.226 -4.013 45.794 1.00 11.34 190 GLU A O 1
ATOM 1561 N N . ASP A 1 191 ? 14.113 -5.973 46.896 1.00 11.53 191 ASP A N 1
ATOM 1562 C CA . ASP A 1 191 ? 15.517 -5.936 47.327 1.00 11.75 191 ASP A CA 1
ATOM 1563 C C . ASP A 1 191 ? 16.440 -6.021 46.119 1.00 10.67 191 ASP A C 1
ATOM 1564 O O . ASP A 1 191 ? 17.458 -5.326 46.052 1.00 10.64 191 ASP A O 1
ATOM 1569 N N . CYS A 1 192 ? 16.075 -6.876 45.167 1.00 9.86 192 CYS A N 1
ATOM 1570 C CA . CYS A 1 192 ? 16.826 -7.005 43.930 1.00 9.24 192 CYS A CA 1
ATOM 1571 C C . CYS A 1 192 ? 16.833 -5.675 43.157 1.00 9.00 192 CYS A C 1
ATOM 1572 O O . CYS A 1 192 ? 17.897 -5.194 42.765 1.00 8.71 192 CYS A O 1
ATOM 1575 N N . ARG A 1 193 ? 15.662 -5.062 42.972 1.00 8.51 193 ARG A N 1
ATOM 1576 C CA . ARG A 1 193 ? 15.611 -3.761 42.286 1.00 8.28 193 ARG A CA 1
ATOM 1577 C C . ARG A 1 193 ? 16.523 -2.730 42.956 1.00 8.54 193 ARG A C 1
ATOM 1578 O O . ARG A 1 193 ? 17.272 -2.024 42.285 1.00 8.77 193 ARG A O 1
ATOM 1586 N N . LYS A 1 194 ? 16.471 -2.650 44.284 1.00 8.73 194 LYS A N 1
ATOM 1587 C CA . LYS A 1 194 ? 17.279 -1.664 45.001 1.00 9.28 194 LYS A CA 1
ATOM 1588 C C . LYS A 1 194 ? 18.771 -1.906 44.814 1.00 9.00 194 LYS A C 1
ATOM 1589 O O . LYS A 1 194 ? 19.540 -0.959 44.668 1.00 8.72 194 LYS A O 1
ATOM 1595 N N . ALA A 1 195 ? 19.165 -3.177 44.809 1.00 8.51 195 ALA A N 1
ATOM 1596 C CA . ALA A 1 195 ? 20.565 -3.542 44.601 1.00 8.48 195 ALA A CA 1
ATOM 1597 C C . ALA A 1 195 ? 21.034 -3.244 43.180 1.00 8.14 195 ALA A C 1
ATOM 1598 O O . ALA A 1 195 ? 22.167 -2.805 42.973 1.00 8.14 195 ALA A O 1
ATOM 1600 N N . ILE A 1 196 ? 20.155 -3.497 42.213 1.00 8.10 196 ILE A N 1
ATOM 1601 C CA . ILE A 1 196 ? 20.391 -3.120 40.819 1.00 8.28 196 ILE A CA 1
ATOM 1602 C C . ILE A 1 196 ? 20.632 -1.606 40.716 1.00 8.07 196 ILE A C 1
ATOM 1603 O O . ILE A 1 196 ? 21.615 -1.165 40.119 1.00 8.02 196 ILE A O 1
ATOM 1608 N N . TYR A 1 197 ? 19.750 -0.809 41.315 1.00 7.98 197 TYR A N 1
ATOM 1609 C CA . TYR A 1 197 ? 19.920 0.638 41.218 1.00 8.51 197 TYR A CA 1
ATOM 1610 C C . TYR A 1 197 ? 21.250 1.067 41.825 1.00 8.77 197 TYR A C 1
ATOM 1611 O O . TYR A 1 197 ? 21.977 1.866 41.233 1.00 8.83 197 TYR A O 1
ATOM 1620 N N . GLU A 1 198 ? 21.581 0.534 43.000 1.00 9.12 198 GLU A N 1
ATOM 1621 C CA . GLU A 1 198 ? 22.799 0.964 43.686 1.00 9.47 198 GLU A CA 1
ATOM 1622 C C . GLU A 1 198 ? 24.050 0.639 42.865 1.00 9.08 198 GLU A C 1
ATOM 1623 O O . GLU A 1 198 ? 24.944 1.477 42.710 1.00 9.36 198 GLU A O 1
ATOM 1629 N N . SER A 1 199 ? 24.088 -0.574 42.318 1.00 8.69 199 SER A N 1
ATOM 1630 C CA . SER A 1 199 ? 25.293 -1.076 41.674 1.00 8.54 199 SER A CA 1
ATOM 1631 C C . SER A 1 199 ? 25.443 -0.619 40.219 1.00 8.24 199 SER A C 1
ATOM 1632 O O . SER A 1 199 ? 26.506 -0.153 39.811 1.00 9.18 199 SER A O 1
ATOM 1635 N N . ALA A 1 200 ? 24.380 -0.779 39.438 1.00 8.04 200 ALA A N 1
ATOM 1636 C CA . ALA A 1 200 ? 24.441 -0.516 38.003 1.00 7.82 200 ALA A CA 1
ATOM 1637 C C . ALA A 1 200 ? 24.193 0.949 37.651 1.00 7.67 200 ALA A C 1
ATOM 1638 O O . ALA A 1 200 ? 24.677 1.434 36.623 1.00 7.91 200 ALA A O 1
ATOM 1640 N N . VAL A 1 201 ? 23.436 1.649 38.495 1.00 7.58 201 VAL A N 1
ATOM 1641 C CA . VAL A 1 201 ? 23.038 3.024 38.207 1.00 7.69 201 VAL A CA 1
ATOM 1642 C C . VAL A 1 201 ? 23.782 4.018 39.100 1.00 7.73 201 VAL A C 1
ATOM 1643 O O . VAL A 1 201 ? 24.489 4.899 38.608 1.00 8.36 201 VAL A O 1
ATOM 1647 N N . GLY A 1 202 ? 23.628 3.864 40.416 1.00 8.03 202 GLY A N 1
ATOM 1648 C CA . GLY A 1 202 ? 24.202 4.804 41.382 1.00 8.06 202 GLY A CA 1
ATOM 1649 C C . GLY A 1 202 ? 25.709 4.931 41.280 1.00 8.24 202 GLY A C 1
ATOM 1650 O O . GLY A 1 202 ? 26.247 6.038 41.336 1.00 8.73 202 GLY A O 1
ATOM 1651 N N . TYR A 1 203 ? 26.394 3.804 41.140 1.00 8.23 203 TYR A N 1
ATOM 1652 C CA . TYR A 1 203 ? 27.846 3.820 41.026 1.00 8.39 203 TYR A CA 1
ATOM 1653 C C . TYR A 1 203 ? 28.297 4.718 39.872 1.00 8.23 203 TYR A C 1
ATOM 1654 O O . TYR A 1 203 ? 29.227 5.521 40.015 1.00 8.93 203 TYR A O 1
ATOM 1663 N N . TRP A 1 204 ? 27.627 4.587 38.729 1.00 8.00 204 TRP A N 1
ATOM 1664 C CA . TRP A 1 204 ? 28.018 5.323 37.537 1.00 7.94 204 TRP A CA 1
ATOM 1665 C C . TRP A 1 204 ? 27.599 6.785 37.571 1.00 7.97 204 TRP A C 1
ATOM 1666 O O . TRP A 1 204 ? 28.326 7.640 37.063 1.00 7.93 204 TRP A O 1
ATOM 1677 N N . LEU A 1 205 ? 26.466 7.074 38.206 1.00 7.73 205 LEU A N 1
ATOM 1678 C CA . LEU A 1 205 ? 26.111 8.466 38.495 1.00 7.85 205 LEU A CA 1
ATOM 1679 C C . LEU A 1 205 ? 27.156 9.136 39.393 1.00 8.15 205 LEU A C 1
ATOM 1680 O O . LEU A 1 205 ? 27.549 10.279 39.152 1.00 8.09 205 LEU A O 1
ATOM 1685 N N . ASP A 1 206 ? 27.616 8.413 40.413 1.00 8.25 206 ASP A N 1
ATOM 1686 C CA . ASP A 1 206 ? 28.637 8.921 41.324 1.00 8.82 206 ASP A CA 1
ATOM 1687 C C . ASP A 1 206 ? 29.958 9.187 40.603 1.00 9.16 206 ASP A C 1
ATOM 1688 O O . ASP A 1 206 ? 30.771 9.993 41.064 1.00 10.47 206 ASP A O 1
ATOM 1693 N N . HIS A 1 207 ? 30.169 8.522 39.470 1.00 9.12 207 HIS A N 1
ATOM 1694 C CA . HIS A 1 207 ? 31.393 8.684 38.693 1.00 9.49 207 HIS A CA 1
ATOM 1695 C C . HIS A 1 207 ? 31.184 9.469 37.392 1.00 9.45 207 HIS A C 1
ATOM 1696 O O . HIS A 1 207 ? 31.995 9.387 36.467 1.00 10.25 207 HIS A O 1
ATOM 1703 N N . GLY A 1 208 ? 30.098 10.235 37.340 1.00 9.09 208 GLY A N 1
ATOM 1704 C CA . GLY A 1 208 ? 29.995 11.325 36.382 1.00 9.20 208 GLY A CA 1
ATOM 1705 C C . GLY A 1 208 ? 29.438 11.045 35.002 1.00 9.07 208 GLY A C 1
ATOM 1706 O O . GLY A 1 208 ? 29.604 11.870 34.104 1.00 9.65 208 GLY A O 1
ATOM 1707 N N . VAL A 1 209 ? 28.780 9.908 34.800 1.00 8.17 209 VAL A N 1
ATOM 1708 C CA . VAL A 1 209 ? 28.138 9.679 33.496 1.00 7.46 209 VAL A CA 1
ATOM 1709 C C . VAL A 1 209 ? 27.010 10.698 33.272 1.00 7.41 209 VAL A C 1
ATOM 1710 O O . VAL A 1 209 ? 26.424 11.216 34.230 1.00 7.48 209 VAL A O 1
ATOM 1714 N N . ASP A 1 210 ? 26.737 10.991 32.002 1.00 7.04 210 ASP A N 1
ATOM 1715 C CA . ASP A 1 210 ? 25.680 11.917 31.611 1.00 7.13 210 ASP A CA 1
ATOM 1716 C C . ASP A 1 210 ? 24.387 11.202 31.276 1.00 6.66 210 ASP A C 1
ATOM 1717 O O . ASP A 1 210 ? 23.372 11.840 30.982 1.00 6.95 210 ASP A O 1
ATOM 1722 N N . GLY A 1 211 ? 24.407 9.875 31.332 1.00 6.80 211 GLY A N 1
ATOM 1723 C CA . GLY A 1 211 ? 23.210 9.124 31.030 1.00 7.13 211 GLY A CA 1
ATOM 1724 C C . GLY A 1 211 ? 23.490 7.673 30.753 1.00 6.37 211 GLY A C 1
ATOM 1725 O O . GLY A 1 211 ? 24.624 7.201 30.914 1.00 6.48 211 GLY A O 1
ATOM 1726 N N . PHE A 1 212 ? 22.437 6.990 30.323 1.00 6.31 212 PHE A N 1
ATOM 1727 C CA . PHE A 1 212 ? 22.437 5.555 30.119 1.00 6.38 212 PHE A CA 1
ATOM 1728 C C . PHE A 1 212 ? 21.697 5.187 28.851 1.00 6.11 212 PHE A C 1
ATOM 1729 O O . PHE A 1 212 ? 20.627 5.737 28.555 1.00 6.62 212 PHE A O 1
ATOM 1737 N N . ARG A 1 213 ? 22.256 4.220 28.126 1.00 5.90 213 ARG A N 1
ATOM 1738 C CA . ARG A 1 213 ? 21.534 3.516 27.089 1.00 5.94 213 ARG A CA 1
ATOM 1739 C C . ARG A 1 213 ? 21.081 2.219 27.738 1.00 6.02 213 ARG A C 1
ATOM 1740 O O . ARG A 1 213 ? 21.902 1.491 28.301 1.00 6.24 213 ARG A O 1
ATOM 1748 N N . ILE A 1 214 ? 19.781 1.944 27.682 1.00 5.74 214 ILE A N 1
ATOM 1749 C CA . ILE A 1 214 ? 19.204 0.915 28.533 1.00 6.25 214 ILE A CA 1
ATOM 1750 C C . ILE A 1 214 ? 18.846 -0.329 27.729 1.00 6.27 214 ILE A C 1
ATOM 1751 O O . ILE A 1 214 ? 17.864 -0.344 26.987 1.00 6.64 214 ILE A O 1
ATOM 1756 N N . ASP A 1 215 ? 19.645 -1.373 27.909 1.00 6.03 215 ASP A N 1
ATOM 1757 C CA . ASP A 1 215 ? 19.526 -2.617 27.167 1.00 6.17 215 ASP A CA 1
ATOM 1758 C C . ASP A 1 215 ? 18.208 -3.313 27.446 1.00 6.19 215 ASP A C 1
ATOM 1759 O O . ASP A 1 215 ? 17.853 -3.545 28.597 1.00 6.08 215 ASP A O 1
ATOM 1764 N N . VAL A 1 216 ? 17.514 -3.675 26.369 1.00 5.82 216 VAL A N 1
ATOM 1765 C CA . VAL A 1 216 ? 16.191 -4.317 26.419 1.00 6.50 216 VAL A CA 1
ATOM 1766 C C . VAL A 1 216 ? 15.360 -3.875 27.627 1.00 6.40 216 VAL A C 1
ATOM 1767 O O . VAL A 1 216 ? 14.855 -4.685 28.414 1.00 7.09 216 VAL A O 1
ATOM 1771 N N . GLY A 1 217 ? 15.197 -2.561 27.745 1.00 6.46 217 GLY A N 1
ATOM 1772 C CA . GLY A 1 217 ? 14.559 -1.976 28.919 1.00 6.70 217 GLY A CA 1
ATOM 1773 C C . GLY A 1 217 ? 13.093 -2.320 29.025 1.00 7.24 217 GLY A C 1
ATOM 1774 O O . GLY A 1 217 ? 12.480 -2.095 30.061 1.00 7.96 217 GLY A O 1
ATOM 1775 N N . SER A 1 218 ? 12.537 -2.873 27.952 1.00 6.92 218 SER A N 1
ATOM 1776 C CA . SER A 1 218 ? 11.125 -3.236 27.882 1.00 6.91 218 SER A CA 1
ATOM 1777 C C . SER A 1 218 ? 10.832 -4.655 28.389 1.00 6.48 218 SER A C 1
ATOM 1778 O O . SER A 1 218 ? 9.681 -5.094 28.317 1.00 6.65 218 SER A O 1
ATOM 1781 N N . LEU A 1 219 ? 11.841 -5.352 28.918 1.00 6.18 219 LEU A N 1
ATOM 1782 C CA . LEU A 1 219 ? 11.686 -6.758 29.290 1.00 6.74 219 LEU A CA 1
ATOM 1783 C C . LEU A 1 219 ? 11.623 -7.018 30.788 1.00 6.43 219 LEU A C 1
ATOM 1784 O O . LEU A 1 219 ? 11.455 -8.167 31.202 1.00 6.62 219 LEU A O 1
ATOM 1789 N N . TYR A 1 220 ? 11.740 -5.978 31.608 1.00 6.48 220 TYR A N 1
ATOM 1790 C CA . TYR A 1 220 ? 11.831 -6.191 33.063 1.00 6.74 220 TYR A CA 1
ATOM 1791 C C . TYR A 1 220 ? 10.576 -6.771 33.718 1.00 7.32 220 TYR A C 1
ATOM 1792 O O . TYR A 1 220 ? 10.660 -7.354 34.800 1.00 8.12 220 TYR A O 1
ATOM 1801 N N . SER A 1 221 ? 9.417 -6.560 33.103 1.00 7.10 221 SER A N 1
ATOM 1802 C CA . SER A 1 221 ? 8.157 -6.986 33.708 1.00 7.51 221 SER A CA 1
ATOM 1803 C C . SER A 1 221 ? 7.636 -8.239 33.030 1.00 7.68 221 SER A C 1
ATOM 1804 O O . SER A 1 221 ? 7.237 -8.212 31.862 1.00 8.09 221 SER A O 1
ATOM 1807 N N . LYS A 1 222 ? 7.676 -9.341 33.774 1.00 7.82 222 LYS A N 1
ATOM 1808 C CA . LYS A 1 222 ? 7.162 -10.623 33.315 1.00 8.36 222 LYS A CA 1
ATOM 1809 C C . LYS A 1 222 ? 5.737 -10.783 33.817 1.00 8.29 222 LYS A C 1
ATOM 1810 O O . LYS A 1 222 ? 5.447 -10.486 34.977 1.00 8.54 222 LYS A O 1
ATOM 1816 N N . VAL A 1 223 ? 4.856 -11.264 32.950 1.00 8.23 223 VAL A N 1
ATOM 1817 C CA . VAL A 1 223 ? 3.491 -11.594 33.354 1.00 9.02 223 VAL A CA 1
ATOM 1818 C C . VAL A 1 223 ? 3.529 -12.754 34.353 1.00 9.21 223 VAL A C 1
ATOM 1819 O O . VAL A 1 223 ? 4.241 -13.739 34.153 1.00 9.51 223 VAL A O 1
ATOM 1823 N N . VAL A 1 224 ? 2.776 -12.611 35.444 1.00 9.55 224 VAL A N 1
ATOM 1824 C CA . VAL A 1 224 ? 2.772 -13.606 36.517 1.00 9.99 224 VAL A CA 1
ATOM 1825 C C . VAL A 1 224 ? 2.451 -15.001 35.969 1.00 10.08 224 VAL A C 1
ATOM 1826 O O . VAL A 1 224 ? 1.640 -15.155 35.048 1.00 10.24 224 VAL A O 1
ATOM 1830 N N . GLY A 1 225 ? 3.127 -16.004 36.521 1.00 9.95 225 GLY A N 1
ATOM 1831 C CA . GLY A 1 225 ? 2.919 -17.392 36.140 1.00 10.50 225 GLY A CA 1
ATOM 1832 C C . GLY A 1 225 ? 3.797 -17.860 34.990 1.00 10.45 225 GLY A C 1
ATOM 1833 O O . GLY A 1 225 ? 3.905 -19.065 34.743 1.00 11.37 225 GLY A O 1
ATOM 1834 N N . LEU A 1 226 ? 4.428 -16.914 34.289 1.00 10.43 226 LEU A N 1
ATOM 1835 C CA . LEU A 1 226 ? 5.263 -17.218 33.113 1.00 9.63 226 LEU A CA 1
ATOM 1836 C C . LEU A 1 226 ? 4.573 -18.238 32.200 1.00 10.13 226 LEU A C 1
ATOM 1837 O O . LEU A 1 226 ? 5.120 -19.307 31.919 1.00 10.06 226 LEU A O 1
ATOM 1842 N N . PRO A 1 227 ? 3.360 -17.914 31.724 1.00 10.30 227 PRO A N 1
ATOM 1843 C CA . PRO A 1 227 ? 2.583 -18.942 31.034 1.00 10.46 227 PRO A CA 1
ATOM 1844 C C . PRO A 1 227 ? 3.170 -19.310 29.684 1.00 10.48 227 PRO A C 1
ATOM 1845 O O . PRO A 1 227 ? 3.841 -18.487 29.056 1.00 9.92 227 PRO A O 1
ATOM 1849 N N . ASP A 1 228 ? 2.919 -20.540 29.245 1.00 10.47 228 ASP A N 1
ATOM 1850 C CA . ASP A 1 228 ? 3.218 -20.946 27.876 1.00 10.91 228 ASP A CA 1
ATOM 1851 C C . ASP A 1 228 ? 2.712 -19.917 26.881 1.00 11.02 228 ASP A C 1
ATOM 1852 O O . ASP A 1 228 ? 1.565 -19.461 26.970 1.00 10.52 228 ASP A O 1
ATOM 1857 N N . ALA A 1 229 ? 3.574 -19.561 25.934 1.00 11.14 229 ALA A N 1
ATOM 1858 C CA . ALA A 1 229 ? 3.253 -18.573 24.915 1.00 11.82 229 ALA A CA 1
ATOM 1859 C C . ALA A 1 229 ? 2.417 -19.179 23.789 1.00 12.46 229 ALA A C 1
ATOM 1860 O O . ALA A 1 229 ? 2.482 -20.393 23.551 1.00 12.08 229 ALA A O 1
ATOM 1862 N N . PRO A 1 230 ? 1.628 -18.337 23.088 1.00 13.08 230 PRO A N 1
ATOM 1863 C CA . PRO A 1 230 ? 0.864 -18.814 21.939 1.00 13.76 230 PRO A CA 1
ATOM 1864 C C . PRO A 1 230 ? 1.756 -19.491 20.900 1.00 14.11 230 PRO A C 1
ATOM 1865 O O . PRO A 1 230 ? 2.881 -19.045 20.652 1.00 13.80 230 PRO A O 1
ATOM 1869 N N . VAL A 1 231 ? 1.258 -20.577 20.319 1.00 14.77 231 VAL A N 1
ATOM 1870 C CA . VAL A 1 231 ? 1.987 -21.300 19.286 1.00 15.84 231 VAL A CA 1
ATOM 1871 C C . VAL A 1 231 ? 1.756 -20.597 17.947 1.00 16.22 231 VAL A C 1
ATOM 1872 O O . VAL A 1 231 ? 0.841 -20.944 17.197 1.00 17.36 231 VAL A O 1
ATOM 1876 N N . VAL A 1 232 ? 2.577 -19.587 17.674 1.00 16.29 232 VAL A N 1
ATOM 1877 C CA . VAL A 1 232 ? 2.439 -18.760 16.472 1.00 16.93 232 VAL A CA 1
ATOM 1878 C C . VAL A 1 232 ? 3.338 -19.261 15.341 1.00 17.17 232 VAL A C 1
ATOM 1879 O O . VAL A 1 232 ? 3.072 -19.010 14.164 1.00 17.65 232 VAL A O 1
ATOM 1883 N N . ASP A 1 233 ? 4.400 -19.970 15.711 1.00 17.15 233 ASP A N 1
ATOM 1884 C CA . ASP A 1 233 ? 5.325 -20.554 14.748 1.00 17.47 233 ASP A CA 1
ATOM 1885 C C . ASP A 1 233 ? 5.117 -22.066 14.720 1.00 17.75 233 ASP A C 1
ATOM 1886 O O . ASP A 1 233 ? 5.525 -22.773 15.641 1.00 17.37 233 ASP A O 1
ATOM 1891 N N . LYS A 1 234 ? 4.485 -22.555 13.654 1.00 18.32 234 LYS A N 1
ATOM 1892 C CA . LYS A 1 234 ? 4.163 -23.980 13.532 1.00 19.25 234 LYS A CA 1
ATOM 1893 C C . LYS A 1 234 ? 5.358 -24.861 13.161 1.00 19.18 234 LYS A C 1
ATOM 1894 O O . LYS A 1 234 ? 5.226 -26.084 13.085 1.00 19.78 234 LYS A O 1
ATOM 1900 N N . ASN A 1 235 ? 6.516 -24.246 12.929 1.00 18.94 235 ASN A N 1
ATOM 1901 C CA . ASN A 1 235 ? 7.727 -24.995 12.596 1.00 18.94 235 ASN A CA 1
ATOM 1902 C C . ASN A 1 235 ? 8.835 -24.800 13.633 1.00 18.62 235 ASN A C 1
ATOM 1903 O O . ASN A 1 235 ? 10.018 -24.970 13.335 1.00 18.63 235 ASN A O 1
ATOM 1908 N N . SER A 1 236 ? 8.434 -24.462 14.856 1.00 18.28 236 SER A N 1
ATOM 1909 C CA . SER A 1 236 ? 9.368 -24.215 15.947 1.00 18.37 236 SER A CA 1
ATOM 1910 C C . SER A 1 236 ? 8.852 -24.827 17.242 1.00 17.78 236 SER A C 1
ATOM 1911 O O . SER A 1 236 ? 7.679 -24.657 17.596 1.00 17.31 236 SER A O 1
ATOM 1914 N N . THR A 1 237 ? 9.742 -25.540 17.932 1.00 17.38 237 THR A N 1
ATOM 1915 C CA . THR A 1 237 ? 9.474 -26.117 19.246 1.00 16.93 237 THR A CA 1
ATOM 1916 C C . THR A 1 237 ? 9.228 -24.998 20.269 1.00 15.87 237 THR A C 1
ATOM 1917 O O . THR A 1 237 ? 8.361 -25.099 21.139 1.00 16.16 237 THR A O 1
ATOM 1921 N N . TRP A 1 238 ? 10.000 -23.927 20.142 1.00 14.16 238 TRP A N 1
ATOM 1922 C CA . TRP A 1 238 ? 9.993 -22.846 21.118 1.00 12.81 238 TRP A CA 1
ATOM 1923 C C . TRP A 1 238 ? 9.306 -21.614 20.534 1.00 11.98 238 TRP A C 1
ATOM 1924 O O . TRP A 1 238 ? 9.385 -21.354 19.331 1.00 12.21 238 TRP A O 1
ATOM 1935 N N . GLN A 1 239 ? 8.605 -20.876 21.391 1.00 10.85 239 GLN A N 1
ATOM 1936 C CA . GLN A 1 239 ? 7.774 -19.759 20.944 1.00 10.19 239 GLN A CA 1
ATOM 1937 C C . GLN A 1 239 ? 8.198 -18.432 21.561 1.00 9.76 239 GLN A C 1
ATOM 1938 O O . GLN A 1 239 ? 8.629 -18.372 22.712 1.00 9.15 239 GLN A O 1
ATOM 1944 N N . SER A 1 240 ? 8.053 -17.365 20.786 1.00 9.77 240 SER A N 1
ATOM 1945 C CA . SER A 1 240 ? 8.265 -16.009 21.286 1.00 10.19 240 SER A CA 1
ATOM 1946 C C . SER A 1 240 ? 7.512 -15.764 22.592 1.00 9.98 240 SER A C 1
ATOM 1947 O O . SER A 1 240 ? 6.308 -16.010 22.675 1.00 9.77 240 SER A O 1
ATOM 1950 N N . SER A 1 241 ? 8.223 -15.254 23.594 1.00 9.75 241 SER A N 1
ATOM 1951 C CA . SER A 1 241 ? 7.616 -14.917 24.882 1.00 9.77 241 SER A CA 1
ATOM 1952 C C . SER A 1 241 ? 7.026 -13.503 24.917 1.00 9.70 241 SER A C 1
ATOM 1953 O O . SER A 1 241 ? 6.503 -13.096 25.945 1.00 9.52 241 SER A O 1
ATOM 1956 N N . ASP A 1 242 ? 7.100 -12.770 23.804 1.00 9.65 242 ASP A N 1
ATOM 1957 C CA . ASP A 1 242 ? 6.708 -11.349 23.766 1.00 10.28 242 ASP A CA 1
ATOM 1958 C C . ASP A 1 242 ? 5.401 -10.994 24.497 1.00 10.23 242 ASP A C 1
ATOM 1959 O O . ASP A 1 242 ? 5.376 -10.010 25.230 1.00 9.20 242 ASP A O 1
ATOM 1964 N N . PRO A 1 243 ? 4.307 -11.767 24.292 1.00 10.49 243 PRO A N 1
ATOM 1965 C CA . PRO A 1 243 ? 3.067 -11.383 24.988 1.00 10.78 243 PRO A CA 1
ATOM 1966 C C . PRO A 1 243 ? 3.218 -11.272 26.500 1.00 10.26 243 PRO A C 1
ATOM 1967 O O . PRO A 1 243 ? 2.468 -10.537 27.154 1.00 10.05 243 PRO A O 1
ATOM 1971 N N . TYR A 1 244 ? 4.186 -12.005 27.048 1.00 9.25 244 TYR A N 1
ATOM 1972 C CA . TYR A 1 244 ? 4.352 -12.106 28.495 1.00 8.95 244 TYR A CA 1
ATOM 1973 C 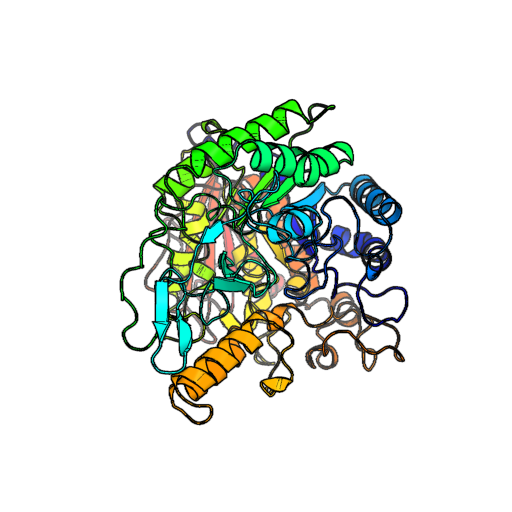C . TYR A 1 244 ? 5.634 -11.492 29.053 1.00 8.52 244 TYR A C 1
ATOM 1974 O O . TYR A 1 244 ? 5.821 -11.464 30.269 1.00 9.39 244 TYR A O 1
ATOM 1983 N N . THR A 1 245 ? 6.509 -11.002 28.174 1.00 8.33 245 THR A N 1
ATOM 1984 C CA . THR A 1 245 ? 7.769 -10.401 28.613 1.00 8.33 245 THR A CA 1
ATOM 1985 C C . THR A 1 245 ? 8.010 -9.003 28.065 1.00 8.31 245 THR A C 1
ATOM 1986 O O . THR A 1 245 ? 8.793 -8.254 28.645 1.00 8.64 245 THR A O 1
ATOM 1990 N N . LEU A 1 246 ? 7.358 -8.657 26.958 1.00 8.19 246 LEU A N 1
ATOM 1991 C CA . LEU A 1 246 ? 7.571 -7.361 26.320 1.00 8.79 246 LEU A CA 1
ATOM 1992 C C . LEU A 1 246 ? 6.536 -6.350 26.798 1.00 8.50 246 LEU A C 1
ATOM 1993 O O . LEU A 1 246 ? 5.330 -6.603 26.710 1.00 8.73 246 LEU A O 1
ATOM 1998 N N . ASN A 1 247 ? 7.007 -5.212 27.300 1.00 8.29 247 ASN A N 1
ATOM 1999 C CA . ASN A 1 247 ? 6.126 -4.155 27.807 1.00 8.54 247 ASN A CA 1
ATOM 2000 C C . ASN A 1 247 ? 5.087 -4.714 28.778 1.00 8.47 247 ASN A C 1
ATOM 2001 O O . ASN A 1 247 ? 3.874 -4.516 28.613 1.00 8.75 247 ASN A O 1
ATOM 2006 N N . GLY A 1 248 ? 5.574 -5.430 29.789 1.00 8.25 248 GLY A N 1
ATOM 2007 C CA . GLY A 1 248 ? 4.710 -6.091 30.753 1.00 8.13 248 GLY A CA 1
ATOM 2008 C C . GLY A 1 248 ? 3.987 -5.116 31.663 1.00 8.31 248 GLY A C 1
ATOM 2009 O O . GLY A 1 248 ? 4.248 -3.909 31.635 1.00 8.03 248 GLY A O 1
ATOM 2010 N N . PRO A 1 249 ? 3.061 -5.637 32.486 1.00 8.42 249 PRO A N 1
ATOM 2011 C CA . PRO A 1 249 ? 2.143 -4.781 33.246 1.00 9.16 249 PRO A CA 1
ATOM 2012 C C . PRO A 1 249 ? 2.794 -3.826 34.245 1.00 9.25 249 PRO A C 1
ATOM 2013 O O . PRO A 1 249 ? 2.192 -2.811 34.590 1.00 10.88 249 PRO A O 1
ATOM 2017 N N . ARG A 1 250 ? 4.008 -4.126 34.695 1.00 8.40 250 ARG A N 1
ATOM 2018 C CA . ARG A 1 250 ? 4.698 -3.262 35.664 1.00 8.20 250 ARG A CA 1
ATOM 2019 C C . ARG A 1 250 ? 5.812 -2.423 35.042 1.00 7.83 250 ARG A C 1
ATOM 2020 O O . ARG A 1 250 ? 6.572 -1.771 35.756 1.00 7.71 250 ARG A O 1
ATOM 2028 N N . ILE A 1 251 ? 5.912 -2.434 33.716 1.00 7.28 251 ILE A N 1
ATOM 2029 C CA . ILE A 1 251 ? 7.104 -1.866 33.077 1.00 7.48 251 ILE A CA 1
ATOM 2030 C C . ILE A 1 251 ? 7.232 -0.349 33.294 1.00 7.70 251 ILE A C 1
ATOM 2031 O O . ILE A 1 251 ? 8.329 0.170 33.516 1.00 7.88 251 ILE A O 1
ATOM 2036 N N . HIS A 1 252 ? 6.103 0.349 33.276 1.00 8.16 252 HIS A N 1
ATOM 2037 C CA . HIS A 1 252 ? 6.116 1.788 33.488 1.00 8.30 252 HIS A CA 1
ATOM 2038 C C . HIS A 1 252 ? 6.371 2.130 34.942 1.00 8.56 252 HIS A C 1
ATOM 2039 O O . HIS A 1 252 ? 7.102 3.072 35.244 1.00 8.50 252 HIS A O 1
ATOM 2046 N N . GLU A 1 253 ? 5.785 1.341 35.836 1.00 8.45 253 GLU A N 1
ATOM 2047 C CA . GLU A 1 253 ? 6.064 1.450 37.258 1.00 8.73 253 GLU A CA 1
ATOM 2048 C C . GLU A 1 253 ? 7.567 1.344 37.526 1.00 8.54 253 GLU A C 1
ATOM 2049 O O . GLU A 1 253 ? 8.140 2.168 38.240 1.00 8.54 253 GLU A O 1
ATOM 2055 N N . PHE A 1 254 ? 8.199 0.330 36.938 1.00 7.94 254 PHE A N 1
ATOM 2056 C CA . PHE A 1 254 ? 9.627 0.127 37.130 1.00 7.65 254 PHE A CA 1
ATOM 2057 C C . PHE A 1 254 ? 10.447 1.289 36.568 1.00 7.46 254 PHE A C 1
ATOM 2058 O O . PHE A 1 254 ? 11.367 1.774 37.223 1.00 7.40 254 PHE A O 1
ATOM 2066 N N . HIS A 1 255 ? 10.109 1.747 35.365 1.00 7.66 255 HIS A N 1
ATOM 2067 C CA . HIS A 1 255 ? 10.855 2.861 34.778 1.00 7.74 255 HIS A CA 1
ATOM 2068 C C . HIS A 1 255 ? 10.656 4.182 35.505 1.00 8.09 255 HIS A C 1
ATOM 2069 O O . HIS A 1 255 ? 11.587 4.981 35.603 1.00 8.07 255 HIS A O 1
ATOM 2076 N N . GLN A 1 256 ? 9.468 4.391 36.064 1.00 8.50 256 GLN A N 1
ATOM 2077 C CA . GLN A 1 256 ? 9.241 5.578 36.887 1.00 9.16 256 GLN A CA 1
ATOM 2078 C C . GLN A 1 256 ? 10.063 5.519 38.166 1.00 9.08 256 GLN A C 1
ATOM 2079 O O . GLN A 1 256 ? 10.648 6.513 38.585 1.00 9.01 256 GLN A O 1
ATOM 2085 N N . GLU A 1 257 ? 10.122 4.337 38.773 1.00 8.98 257 GLU A N 1
ATOM 2086 C CA . GLU A 1 257 ? 10.898 4.139 39.990 1.00 9.19 257 GLU A CA 1
ATOM 2087 C C . GLU A 1 257 ? 12.386 4.388 39.739 1.00 8.79 257 GLU A C 1
ATOM 2088 O O . GLU A 1 257 ? 13.056 5.052 40.532 1.00 8.41 257 GLU A O 1
ATOM 2094 N N . MET A 1 258 ? 12.904 3.851 38.636 1.00 8.43 258 MET A N 1
ATOM 2095 C CA . MET A 1 258 ? 14.314 4.029 38.307 1.00 8.24 258 MET A CA 1
ATOM 2096 C C . MET A 1 258 ? 14.631 5.494 37.981 1.00 8.06 258 MET A C 1
ATOM 2097 O O . MET A 1 258 ? 15.679 6.002 38.374 1.00 7.72 258 MET A O 1
ATOM 2102 N N . ASN A 1 259 ? 13.721 6.158 37.270 1.00 7.86 259 ASN A N 1
ATOM 2103 C CA . ASN A 1 259 ? 13.859 7.582 36.983 1.00 8.44 259 ASN A CA 1
ATOM 2104 C C . ASN A 1 259 ? 13.954 8.401 38.276 1.00 8.55 259 ASN A C 1
ATOM 2105 O O . ASN A 1 259 ? 14.802 9.286 38.399 1.00 7.89 259 ASN A O 1
ATOM 2110 N N . GLN A 1 260 ? 13.098 8.088 39.246 1.00 8.65 260 GLN A N 1
ATOM 2111 C CA . GLN A 1 260 ? 13.139 8.782 40.529 1.00 9.40 260 GLN A CA 1
ATOM 2112 C C . GLN A 1 260 ? 14.439 8.496 41.278 1.00 8.70 260 GLN A C 1
ATOM 2113 O O . GLN A 1 260 ? 15.014 9.391 41.899 1.00 8.89 260 GLN A O 1
ATOM 2119 N N . PHE A 1 261 ? 14.903 7.250 41.213 1.00 8.31 261 PHE A N 1
ATOM 2120 C CA . PHE A 1 261 ? 16.181 6.909 41.816 1.00 8.07 261 PHE A CA 1
ATOM 2121 C C . PHE A 1 261 ? 17.292 7.801 41.256 1.00 8.16 261 PHE A C 1
ATOM 2122 O O . PHE A 1 261 ? 18.100 8.345 42.005 1.00 8.19 261 PHE A O 1
ATOM 2130 N N . ILE A 1 262 ? 17.335 7.920 39.927 1.00 7.92 262 ILE A N 1
ATOM 2131 C CA . ILE A 1 262 ? 18.337 8.733 39.245 1.00 8.34 262 ILE A CA 1
ATOM 2132 C C . ILE A 1 262 ? 18.253 10.198 39.686 1.00 8.69 262 ILE A C 1
ATOM 2133 O O . ILE A 1 262 ? 19.261 10.804 40.077 1.00 8.59 262 ILE A O 1
ATOM 2138 N N . ARG A 1 263 ? 17.045 10.749 39.657 1.00 9.29 263 ARG A N 1
ATOM 2139 C CA . ARG A 1 263 ? 16.840 12.133 40.068 1.00 10.36 263 ARG A CA 1
ATOM 2140 C C . ARG A 1 263 ? 17.363 12.400 41.484 1.00 10.11 263 ARG A C 1
ATOM 2141 O O . ARG A 1 263 ? 17.984 13.436 41.737 1.00 10.41 263 ARG A O 1
ATOM 2149 N N . ASN A 1 264 ? 17.113 11.461 42.393 1.00 9.69 264 ASN A N 1
ATOM 2150 C CA . ASN A 1 264 ? 17.507 11.620 43.792 1.00 9.85 264 ASN A CA 1
ATOM 2151 C C . ASN A 1 264 ? 18.968 11.294 44.065 1.00 9.90 264 ASN A C 1
ATOM 2152 O O . ASN A 1 264 ? 19.499 11.643 45.119 1.00 10.91 264 ASN A O 1
ATOM 2157 N N . ARG A 1 265 ? 19.622 10.615 43.129 1.00 9.32 265 ARG A N 1
ATOM 2158 C CA . ARG A 1 265 ? 21.007 10.201 43.324 1.00 9.29 265 ARG A CA 1
ATOM 2159 C C . ARG A 1 265 ? 22.014 11.197 42.739 1.00 9.24 265 ARG A C 1
ATOM 2160 O O . ARG A 1 265 ? 23.111 11.358 43.265 1.00 9.39 265 ARG A O 1
ATOM 2168 N N . VAL A 1 266 ? 21.645 11.856 41.648 1.00 9.63 266 VAL A N 1
ATOM 2169 C CA . VAL A 1 266 ? 22.496 12.894 41.066 1.00 10.34 266 VAL A CA 1
ATOM 2170 C C . VAL A 1 266 ? 22.803 13.949 42.137 1.00 10.59 266 VAL A C 1
ATOM 2171 O O . VAL A 1 266 ? 21.906 14.382 42.868 1.00 11.05 266 VAL A O 1
ATOM 2175 N N . LYS A 1 267 ? 24.068 14.339 42.244 1.00 10.93 267 LYS A N 1
ATOM 2176 C CA . LYS A 1 267 ? 24.503 15.220 43.332 1.00 12.06 267 LYS A CA 1
ATOM 2177 C C . LYS A 1 267 ? 24.679 16.674 42.931 1.00 12.62 267 LYS A C 1
ATOM 2178 O O . LYS A 1 267 ? 24.691 17.553 43.796 1.00 13.46 267 LYS A O 1
ATOM 2184 N N . ASP A 1 268 ? 24.786 16.928 41.629 1.00 12.42 268 ASP A N 1
ATOM 2185 C CA . ASP A 1 268 ? 25.168 18.251 41.126 1.00 12.83 268 ASP A CA 1
ATOM 2186 C C . ASP A 1 268 ? 24.137 18.888 40.192 1.00 13.01 268 ASP A C 1
ATOM 2187 O O . ASP A 1 268 ? 24.449 19.843 39.480 1.00 13.50 268 ASP A O 1
ATOM 2192 N N . GLY A 1 269 ? 22.921 18.355 40.191 1.00 13.13 269 GLY A N 1
ATOM 2193 C CA . GLY A 1 269 ? 21.822 18.920 39.411 1.00 13.37 269 GLY A CA 1
ATOM 2194 C C . GLY A 1 269 ? 21.919 18.761 37.902 1.00 13.31 269 GLY A C 1
ATOM 2195 O O . GLY A 1 269 ? 21.119 19.350 37.173 1.00 13.65 269 GLY A O 1
ATOM 2196 N N . ARG A 1 270 ? 22.877 17.969 37.422 1.00 12.63 270 ARG A N 1
ATOM 2197 C CA . ARG A 1 270 ? 23.060 17.804 35.979 1.00 12.12 270 ARG A CA 1
ATOM 2198 C C . ARG A 1 270 ? 21.906 17.050 35.326 1.00 12.04 270 ARG A C 1
ATOM 2199 O O . ARG A 1 270 ? 21.219 16.250 35.967 1.00 12.35 270 ARG A O 1
ATOM 2207 N N . GLU A 1 271 ? 21.709 17.328 34.042 1.00 11.51 271 GLU A N 1
ATOM 2208 C CA . GLU A 1 271 ? 20.650 16.730 33.242 1.00 11.94 271 GLU A CA 1
ATOM 2209 C C . GLU A 1 271 ? 21.101 15.375 32.692 1.00 11.00 271 GLU A C 1
ATOM 2210 O O . GLU A 1 271 ? 22.044 15.311 31.891 1.00 11.06 271 GLU A O 1
ATOM 2216 N N . ILE A 1 272 ? 20.416 14.313 33.117 1.00 10.46 272 ILE A N 1
ATOM 2217 C CA . ILE A 1 272 ? 20.720 12.928 32.726 1.00 10.00 272 ILE A CA 1
ATOM 2218 C C . ILE A 1 272 ? 19.799 12.457 31.600 1.00 9.75 272 ILE A C 1
ATOM 2219 O O . ILE A 1 272 ? 18.580 12.572 31.709 1.00 10.54 272 ILE A O 1
ATOM 2224 N N . MET A 1 273 ? 20.380 11.932 30.523 1.00 8.84 273 MET A N 1
ATOM 2225 C CA . MET A 1 273 ? 19.591 11.332 29.436 1.00 9.12 273 MET A CA 1
ATOM 2226 C C . MET A 1 273 ? 19.486 9.825 29.624 1.00 7.86 273 MET A C 1
ATOM 2227 O O . MET A 1 273 ? 20.466 9.169 29.982 1.00 7.94 273 MET A O 1
ATOM 2232 N N . THR A 1 274 ? 18.305 9.282 29.346 1.00 6.94 274 THR A N 1
ATOM 2233 C CA . THR A 1 274 ? 18.150 7.838 29.216 1.00 7.03 274 THR A CA 1
ATOM 2234 C C . THR A 1 274 ? 17.544 7.508 27.857 1.00 6.75 274 THR A C 1
ATOM 2235 O O . THR A 1 274 ? 16.523 8.087 27.452 1.00 7.15 274 THR A O 1
ATOM 2239 N N . VAL A 1 275 ? 18.200 6.604 27.135 1.00 6.19 275 VAL A N 1
ATOM 2240 C CA . VAL A 1 275 ? 17.653 6.105 25.880 1.00 6.39 275 VAL A CA 1
ATOM 2241 C C . VAL A 1 275 ? 17.378 4.623 26.059 1.00 6.26 275 VAL A C 1
ATOM 2242 O O . VAL A 1 275 ? 18.283 3.852 26.349 1.00 6.53 275 VAL A O 1
ATOM 2246 N N . GLY A 1 276 ? 16.120 4.228 25.939 1.00 6.20 276 GLY A N 1
ATOM 2247 C CA . GLY A 1 276 ? 15.763 2.833 26.138 1.00 6.53 276 GLY A CA 1
ATOM 2248 C C . GLY A 1 276 ? 15.775 2.034 24.852 1.00 6.50 276 GLY A C 1
ATOM 2249 O O . GLY A 1 276 ? 15.194 2.457 23.848 1.00 6.78 276 GLY A O 1
ATOM 2250 N N . GLU A 1 277 ? 16.421 0.870 24.882 1.00 6.46 277 GLU A N 1
ATOM 2251 C CA . GLU A 1 277 ? 16.330 -0.074 23.773 1.00 7.19 277 GLU A CA 1
ATOM 2252 C C . GLU A 1 277 ? 15.041 -0.866 23.982 1.00 6.92 277 GLU A C 1
ATOM 2253 O O . GLU A 1 277 ? 15.044 -1.934 24.592 1.00 7.58 277 GLU A O 1
ATOM 2259 N N . MET A 1 278 ? 13.930 -0.326 23.494 1.00 7.03 278 MET A N 1
ATOM 2260 C CA . MET A 1 278 ? 12.615 -0.854 23.860 1.00 7.38 278 MET A CA 1
ATOM 2261 C C . MET A 1 278 ? 12.064 -1.857 22.851 1.00 7.31 278 MET A C 1
ATOM 2262 O O . MET A 1 278 ? 11.114 -2.588 23.159 1.00 7.81 278 MET A O 1
ATOM 2267 N N . GLN A 1 279 ? 12.686 -1.906 21.669 1.00 7.97 279 GLN A N 1
ATOM 2268 C CA . GLN A 1 279 ? 12.446 -2.948 20.652 1.00 8.67 279 GLN A CA 1
ATOM 2269 C C . GLN A 1 279 ? 11.180 -2.699 19.849 1.00 9.00 279 GLN A C 1
ATOM 2270 O O . GLN A 1 279 ? 11.250 -2.375 18.663 1.00 9.12 279 GLN A O 1
ATOM 2276 N N . HIS A 1 280 ? 10.026 -2.867 20.490 1.00 9.27 280 HIS A N 1
ATOM 2277 C CA . HIS A 1 280 ? 8.741 -2.732 19.816 1.00 10.16 280 HIS A CA 1
ATOM 2278 C C . HIS A 1 280 ? 7.757 -2.126 20.796 1.00 10.31 280 HIS A C 1
ATOM 2279 O O . HIS A 1 280 ? 7.774 -2.451 21.986 1.00 10.53 280 HIS A O 1
ATOM 2286 N N . ALA A 1 281 ? 6.896 -1.247 20.297 1.00 10.57 281 ALA A N 1
ATOM 2287 C CA . ALA A 1 281 ? 5.935 -0.556 21.143 1.00 10.92 281 ALA A CA 1
ATOM 2288 C C . ALA A 1 281 ? 4.908 0.149 20.280 1.00 11.26 281 ALA A C 1
ATOM 2289 O O . ALA A 1 281 ? 5.264 0.744 19.270 1.00 11.38 281 ALA A O 1
ATOM 2291 N N . SER A 1 282 ? 3.641 0.102 20.680 1.00 10.98 282 SER A N 1
ATOM 2292 C CA . SER A 1 282 ? 2.624 0.935 20.037 1.00 11.01 282 SER A CA 1
ATOM 2293 C C . SER A 1 282 ? 2.974 2.404 20.273 1.00 10.58 282 SER A C 1
ATOM 2294 O O . SER A 1 282 ? 3.776 2.722 21.155 1.00 10.24 282 SER A O 1
ATOM 2297 N N . ASP A 1 283 ? 2.372 3.306 19.506 1.00 10.88 283 ASP A N 1
ATOM 2298 C CA . ASP A 1 283 ? 2.613 4.732 19.714 1.00 11.34 283 ASP A CA 1
ATOM 2299 C C . ASP A 1 283 ? 2.198 5.178 21.119 1.00 11.21 283 ASP A C 1
ATOM 2300 O O . ASP A 1 283 ? 2.870 6.008 21.732 1.00 10.59 283 ASP A O 1
ATOM 2305 N N . GLU A 1 284 ? 1.107 4.618 21.640 1.00 11.01 284 GLU A N 1
ATOM 2306 C CA . GLU A 1 284 ? 0.699 4.924 23.014 1.00 11.21 284 GLU A CA 1
ATOM 2307 C C . GLU A 1 284 ? 1.757 4.482 24.022 1.00 10.59 284 GLU A C 1
ATOM 2308 O O . GLU A 1 284 ? 2.117 5.249 24.909 1.00 10.65 284 GLU A O 1
ATOM 2314 N N . THR A 1 285 ? 2.260 3.259 23.873 1.00 10.45 285 THR A N 1
ATOM 2315 C CA . THR A 1 285 ? 3.334 2.773 24.733 1.00 10.56 285 THR A CA 1
ATOM 2316 C C . THR A 1 285 ? 4.571 3.677 24.637 1.00 9.56 285 THR A C 1
ATOM 2317 O O . THR A 1 285 ? 5.178 4.007 25.656 1.00 9.47 285 THR A O 1
ATOM 2321 N N . LYS A 1 286 ? 4.926 4.097 23.424 1.00 8.67 286 LYS A N 1
ATOM 2322 C CA . LYS A 1 286 ? 6.063 5.003 23.242 1.00 8.65 286 LYS A CA 1
ATOM 2323 C C . LYS A 1 286 ? 5.854 6.307 24.011 1.00 8.52 286 LYS A C 1
ATOM 2324 O O . LYS A 1 286 ? 6.765 6.798 24.680 1.00 8.67 286 LYS A O 1
ATOM 2330 N N . ARG A 1 287 ? 4.647 6.862 23.920 1.00 8.71 287 ARG A N 1
ATOM 2331 C CA . ARG A 1 287 ? 4.325 8.098 24.630 1.00 9.26 287 ARG A CA 1
ATOM 2332 C C . ARG A 1 287 ? 4.404 7.912 26.144 1.00 8.52 287 ARG A C 1
ATOM 2333 O O . ARG A 1 287 ? 4.903 8.782 26.853 1.00 8.75 287 ARG A O 1
ATOM 2341 N N . LEU A 1 288 ? 3.922 6.772 26.634 1.00 8.19 288 LEU A N 1
ATOM 2342 C CA . LEU A 1 288 ? 4.009 6.476 28.065 1.00 8.54 288 LEU A CA 1
ATOM 2343 C C . LEU A 1 288 ? 5.459 6.418 28.553 1.00 8.38 288 LEU A C 1
ATOM 2344 O O . LEU A 1 288 ? 5.761 6.779 29.692 1.00 8.62 288 LEU A O 1
ATOM 2349 N N . TYR A 1 289 ? 6.361 5.967 27.682 1.00 7.83 289 TYR A N 1
ATOM 2350 C CA . TYR A 1 289 ? 7.779 5.909 28.017 1.00 7.69 289 TYR A CA 1
ATOM 2351 C C . TYR A 1 289 ? 8.515 7.241 27.895 1.00 7.27 289 TYR A C 1
ATOM 2352 O O . TYR A 1 289 ? 9.403 7.517 28.700 1.00 7.86 289 TYR A O 1
ATOM 2361 N N . THR A 1 290 ? 8.197 8.052 26.884 1.00 7.09 290 THR A N 1
ATOM 2362 C CA . THR A 1 290 ? 9.083 9.179 26.549 1.00 7.77 290 THR A CA 1
ATOM 2363 C C . THR A 1 290 ? 8.490 10.565 26.760 1.00 7.65 290 THR A C 1
ATOM 2364 O O . THR A 1 290 ? 9.199 11.554 26.638 1.00 8.07 290 THR A O 1
ATOM 2368 N N . SER A 1 291 ? 7.198 10.651 27.068 1.00 7.93 291 SER A N 1
ATOM 2369 C CA . SER A 1 291 ? 6.632 11.945 27.450 1.00 8.19 291 SER A CA 1
ATOM 2370 C C . SER A 1 291 ? 7.402 12.494 28.652 1.00 8.58 291 SER A C 1
ATOM 2371 O O . SER A 1 291 ? 7.558 11.795 29.650 1.00 8.63 291 SER A O 1
ATOM 2374 N N . ALA A 1 292 ? 7.878 13.734 28.565 1.00 9.43 292 ALA A N 1
ATOM 2375 C CA . ALA A 1 292 ? 8.662 14.304 29.666 1.00 10.16 292 ALA A CA 1
ATOM 2376 C C . ALA A 1 292 ? 7.881 14.270 30.979 1.00 10.78 292 ALA A C 1
ATOM 2377 O O . ALA A 1 292 ? 8.447 13.994 32.039 1.00 11.34 292 ALA A O 1
ATOM 2379 N N . SER A 1 293 ? 6.574 14.505 30.887 1.00 11.10 293 SER A N 1
ATOM 2380 C CA . SER A 1 293 ? 5.674 14.526 32.044 1.00 12.30 293 SER A CA 1
ATOM 2381 C C . SER A 1 293 ? 5.516 13.161 32.728 1.00 11.75 293 SER A C 1
ATOM 2382 O O . SER A 1 293 ? 5.034 13.083 33.859 1.00 12.17 293 SER A O 1
ATOM 2385 N N . ARG A 1 294 ? 5.914 12.090 32.044 1.00 10.56 294 ARG A N 1
ATOM 2386 C CA . ARG A 1 294 ? 5.829 10.735 32.604 1.00 10.13 294 ARG A CA 1
ATOM 2387 C C . ARG A 1 294 ? 7.011 10.387 33.514 1.00 9.77 294 ARG A C 1
ATOM 2388 O O . ARG A 1 294 ? 6.938 9.438 34.302 1.00 9.81 294 ARG A O 1
ATOM 2396 N N . HIS A 1 295 ? 8.113 11.123 33.373 1.00 9.73 295 HIS A N 1
ATOM 2397 C CA . HIS A 1 295 ? 9.336 10.858 34.138 1.00 9.85 295 HIS A CA 1
ATOM 2398 C C . HIS A 1 295 ? 9.746 9.387 34.065 1.00 8.98 295 HIS A C 1
ATOM 2399 O O . HIS A 1 295 ? 9.919 8.701 35.083 1.00 9.04 295 HIS A O 1
ATOM 2406 N N . GLU A 1 296 ? 9.888 8.918 32.830 1.00 8.52 296 GLU A N 1
ATOM 2407 C CA . GLU A 1 296 ? 10.447 7.600 32.551 1.00 8.09 296 GLU A CA 1
ATOM 2408 C C . GLU A 1 296 ? 11.715 7.799 31.718 1.00 7.81 296 GLU A C 1
ATOM 2409 O O . GLU A 1 296 ? 12.744 8.192 32.267 1.00 8.61 296 GLU A O 1
ATOM 2415 N N . LEU A 1 297 ? 11.644 7.571 30.409 1.00 7.41 297 LEU A N 1
ATOM 2416 C CA . LEU A 1 297 ? 12.810 7.681 29.527 1.00 7.37 297 LEU A CA 1
ATOM 2417 C C . LEU A 1 297 ? 12.873 9.022 28.811 1.00 7.15 297 LEU A C 1
ATOM 2418 O O . LEU A 1 297 ? 11.851 9.677 28.616 1.00 7.59 297 LEU A O 1
ATOM 2423 N N . SER A 1 298 ? 14.069 9.408 28.370 1.00 6.63 298 SER A N 1
ATOM 2424 C CA . SER A 1 298 ? 14.190 10.580 27.500 1.00 6.59 298 SER A CA 1
ATOM 2425 C C . SER A 1 298 ? 13.722 10.271 26.080 1.00 6.45 298 SER A C 1
ATOM 2426 O O . SER A 1 298 ? 13.156 11.135 25.406 1.00 6.36 298 SER A O 1
ATOM 2429 N N . GLU A 1 299 ? 13.989 9.050 25.617 1.00 6.09 299 GLU A N 1
ATOM 2430 C CA . GLU A 1 299 ? 13.773 8.651 24.225 1.00 6.11 299 GLU A CA 1
ATOM 2431 C C . GLU A 1 299 ? 13.971 7.141 24.142 1.00 5.82 299 GLU A C 1
ATOM 2432 O O . GLU A 1 299 ? 14.469 6.521 25.088 1.00 6.11 299 GLU A O 1
ATOM 2438 N N . LEU A 1 300 ? 13.593 6.551 23.010 1.00 6.25 300 LEU A N 1
ATOM 2439 C CA . LEU A 1 300 ? 13.760 5.115 22.820 1.00 6.57 300 LEU A CA 1
ATOM 2440 C C . LEU A 1 300 ? 14.135 4.733 21.399 1.00 6.65 300 LEU A C 1
ATOM 2441 O O . LEU A 1 300 ? 13.856 5.465 20.436 1.00 6.88 300 LEU A O 1
ATOM 2446 N N . PHE A 1 301 ? 14.758 3.561 21.303 1.00 6.88 301 PHE A N 1
ATOM 2447 C CA . PHE A 1 301 ? 14.982 2.883 20.040 1.00 7.02 301 PHE A CA 1
ATOM 2448 C C . PHE A 1 301 ? 13.817 1.927 19.769 1.00 7.22 301 PHE A C 1
ATOM 2449 O O . PHE A 1 301 ? 13.402 1.166 20.653 1.00 8.10 301 PHE A O 1
ATOM 2457 N N . ASN A 1 302 ? 13.309 1.984 18.542 1.00 7.84 302 ASN A N 1
ATOM 2458 C CA . ASN A 1 302 ? 12.237 1.126 18.044 1.00 7.79 302 ASN A CA 1
ATOM 2459 C C . ASN A 1 302 ? 12.758 0.419 16.795 1.00 7.56 302 ASN A C 1
ATOM 2460 O O . ASN A 1 302 ? 13.372 1.070 15.946 1.00 8.24 302 ASN A O 1
ATOM 2465 N N . PHE A 1 303 ? 12.515 -0.890 16.670 1.00 7.50 303 PHE A N 1
ATOM 2466 C CA . PHE A 1 303 ? 13.229 -1.707 15.685 1.00 7.76 303 PHE A CA 1
ATOM 2467 C C . PHE A 1 303 ? 12.562 -1.862 14.314 1.00 7.59 303 PHE A C 1
ATOM 2468 O O . PHE A 1 303 ? 13.089 -2.572 13.457 1.00 7.90 303 PHE A O 1
ATOM 2476 N N . SER A 1 304 ? 11.415 -1.232 14.084 1.00 7.27 304 SER A N 1
ATOM 2477 C CA . SER A 1 304 ? 10.685 -1.492 12.840 1.00 7.76 304 SER A CA 1
ATOM 2478 C C . SER A 1 304 ? 11.531 -1.283 11.584 1.00 7.59 304 SER A C 1
ATOM 2479 O O . SER A 1 304 ? 11.453 -2.074 10.640 1.00 7.62 304 SER A O 1
ATOM 2482 N N . HIS A 1 305 ? 12.347 -0.228 11.565 1.00 7.08 305 HIS A N 1
ATOM 2483 C CA . HIS A 1 305 ? 13.141 0.104 10.371 1.00 7.40 305 HIS A CA 1
ATOM 2484 C C . HIS A 1 305 ? 14.293 -0.871 10.142 1.00 7.73 305 HIS A C 1
ATOM 2485 O O . HIS A 1 305 ? 14.708 -1.076 9.005 1.00 9.26 305 HIS A O 1
ATOM 2492 N N . THR A 1 306 ? 14.790 -1.477 11.218 1.00 7.29 306 THR A N 1
ATOM 2493 C CA . THR A 1 306 ? 15.868 -2.456 11.111 1.00 7.62 306 THR A CA 1
ATOM 2494 C C . THR A 1 306 ? 15.326 -3.878 10.951 1.00 7.72 306 THR A C 1
ATOM 2495 O O . THR A 1 306 ? 16.092 -4.800 10.682 1.00 8.15 306 THR A O 1
ATOM 2499 N N . ASP A 1 307 ? 14.008 -4.038 11.089 1.00 8.01 307 ASP A N 1
ATOM 2500 C CA . ASP A 1 307 ? 13.331 -5.325 10.895 1.00 8.62 307 ASP A CA 1
ATOM 2501 C C . ASP A 1 307 ? 12.896 -5.560 9.453 1.00 8.67 307 ASP A C 1
ATOM 2502 O O . ASP A 1 307 ? 12.600 -6.693 9.080 1.00 8.57 307 ASP A O 1
ATOM 2507 N N . VAL A 1 308 ? 12.832 -4.512 8.641 1.00 8.43 308 VAL A N 1
ATOM 2508 C CA . VAL A 1 308 ? 12.334 -4.688 7.277 1.00 8.83 308 VAL A CA 1
ATOM 2509 C C . VAL A 1 308 ? 13.167 -5.745 6.556 1.00 8.21 308 VAL A C 1
ATOM 2510 O O . VAL A 1 308 ? 14.395 -5.804 6.694 1.00 7.96 308 VAL A O 1
ATOM 2514 N N . GLY A 1 309 ? 12.487 -6.599 5.801 1.00 8.55 309 GLY A N 1
ATOM 2515 C CA . GLY A 1 309 ? 13.165 -7.652 5.067 1.00 9.00 309 GLY A CA 1
ATOM 2516 C C . GLY A 1 309 ? 13.459 -8.901 5.876 1.00 9.02 309 GLY A C 1
ATOM 2517 O O . GLY A 1 309 ? 14.135 -9.802 5.384 1.00 8.90 309 GLY A O 1
ATOM 2518 N N . THR A 1 310 ? 12.959 -8.957 7.112 1.00 9.29 310 THR A N 1
ATOM 2519 C CA . THR A 1 310 ? 13.092 -10.141 7.964 1.00 9.81 310 THR A CA 1
ATOM 2520 C C . THR A 1 310 ? 11.713 -10.585 8.442 1.00 10.58 310 THR A C 1
ATOM 2521 O O . THR A 1 310 ? 10.827 -9.761 8.658 1.00 10.93 310 THR A O 1
ATOM 2525 N N . SER A 1 311 ? 11.533 -11.892 8.601 1.00 11.39 311 SER A N 1
ATOM 2526 C CA . SER A 1 311 ? 10.253 -12.436 9.055 1.00 12.77 311 SER A CA 1
ATOM 2527 C C . SER A 1 311 ? 9.963 -12.058 10.509 1.00 13.42 311 SER A C 1
ATOM 2528 O O . SER A 1 311 ? 10.846 -12.168 11.353 1.00 13.22 311 SER A O 1
ATOM 2531 N N . PRO A 1 312 ? 8.718 -11.634 10.809 1.00 14.52 312 PRO A N 1
ATOM 2532 C CA . PRO A 1 312 ? 8.328 -11.380 12.198 1.00 15.04 312 PRO A CA 1
ATOM 2533 C C . PRO A 1 312 ? 8.483 -12.611 13.098 1.00 15.23 312 PRO A C 1
ATOM 2534 O O . PRO A 1 312 ? 8.709 -12.466 14.298 1.00 15.83 312 PRO A O 1
ATOM 2538 N N . LEU A 1 313 ? 8.391 -13.806 12.515 1.00 15.52 313 LEU A N 1
ATOM 2539 C CA . LEU A 1 313 ? 8.525 -15.053 13.276 1.00 15.96 313 LEU A CA 1
ATOM 2540 C C . LEU A 1 313 ? 9.971 -15.428 13.604 1.00 15.77 313 LEU A C 1
ATOM 2541 O O . LEU A 1 313 ? 10.229 -16.115 14.593 1.00 16.43 313 LEU A O 1
ATOM 2546 N N . PHE A 1 314 ? 10.910 -14.990 12.767 1.00 15.04 314 PHE A N 1
ATOM 2547 C CA . PHE A 1 314 ? 12.319 -15.359 12.915 1.00 14.39 314 PHE A CA 1
ATOM 2548 C C . PHE A 1 314 ? 13.170 -14.373 12.134 1.00 14.17 314 PHE A C 1
ATOM 2549 O O . PHE A 1 314 ? 13.071 -14.281 10.911 1.00 14.25 314 PHE A O 1
ATOM 2557 N N . ARG A 1 315 ? 14.018 -13.650 12.854 1.00 13.58 315 ARG A N 1
ATOM 2558 C CA . ARG A 1 315 ? 14.853 -12.617 12.258 1.00 13.32 315 ARG A CA 1
ATOM 2559 C C . ARG A 1 315 ? 15.747 -13.149 11.140 1.00 12.46 315 ARG A C 1
ATOM 2560 O O . ARG A 1 315 ? 16.075 -12.425 10.194 1.00 11.99 315 ARG A O 1
ATOM 2568 N N . TYR A 1 316 ? 16.141 -14.414 11.258 1.00 11.36 316 TYR A N 1
ATOM 2569 C CA . TYR A 1 316 ? 17.033 -15.020 10.280 1.00 11.09 316 TYR A CA 1
ATOM 2570 C C . TYR A 1 316 ? 16.320 -15.824 9.193 1.00 10.77 316 TYR A C 1
ATOM 2571 O O . TYR A 1 316 ? 16.841 -16.818 8.691 1.00 10.73 316 TYR A O 1
ATOM 2580 N N . ASN A 1 317 ? 15.129 -15.361 8.824 1.00 10.84 317 ASN A N 1
ATOM 2581 C CA . ASN A 1 317 ? 14.482 -15.755 7.580 1.00 10.93 317 ASN A CA 1
ATOM 2582 C C . ASN A 1 317 ? 14.149 -14.469 6.831 1.00 10.72 317 ASN A C 1
ATOM 2583 O O . ASN A 1 317 ? 13.398 -13.625 7.338 1.00 11.04 317 ASN A O 1
ATOM 2588 N N . LEU A 1 318 ? 14.722 -14.308 5.643 1.00 10.75 318 LEU A N 1
ATOM 2589 C CA . LEU A 1 318 ? 14.520 -13.096 4.855 1.00 10.57 318 LEU A CA 1
ATOM 2590 C C . LEU A 1 318 ? 13.187 -13.116 4.124 1.00 11.23 318 LEU A C 1
ATOM 2591 O O . LEU A 1 318 ? 12.720 -14.174 3.696 1.00 11.50 318 LEU A O 1
ATOM 2596 N N . VAL A 1 319 ? 12.587 -11.939 3.987 1.00 11.15 319 VAL A N 1
ATOM 2597 C CA . VAL A 1 319 ? 11.354 -11.749 3.225 1.00 11.89 319 VAL A CA 1
ATOM 2598 C C . VAL A 1 319 ? 11.512 -10.493 2.360 1.00 11.99 319 VAL A C 1
ATOM 2599 O O . VAL A 1 319 ? 12.316 -9.614 2.690 1.00 11.56 319 VAL A O 1
ATOM 2603 N N . PRO A 1 320 ? 10.762 -10.404 1.245 1.00 12.48 320 PRO A N 1
ATOM 2604 C CA . PRO A 1 320 ? 10.829 -9.198 0.416 1.00 12.68 320 PRO A CA 1
ATOM 2605 C C . PRO A 1 320 ? 10.302 -7.951 1.124 1.00 12.39 320 PRO A C 1
ATOM 2606 O O . PRO A 1 320 ? 9.450 -8.053 2.000 1.00 12.40 320 PRO A O 1
ATOM 2610 N N . PHE A 1 321 ? 10.823 -6.788 0.748 1.00 11.59 321 PHE A N 1
ATOM 2611 C CA . PHE A 1 321 ? 10.252 -5.518 1.191 1.00 10.88 321 PHE A CA 1
ATOM 2612 C C . PHE A 1 321 ? 10.453 -4.476 0.113 1.00 10.71 321 PHE A C 1
ATOM 2613 O O . PHE A 1 321 ? 11.296 -4.640 -0.771 1.00 10.97 321 PHE A O 1
ATOM 2621 N N . GLU A 1 322 ? 9.663 -3.414 0.181 1.00 10.03 322 GLU A N 1
ATOM 2622 C CA . GLU A 1 322 ? 9.804 -2.295 -0.740 1.00 10.36 322 GLU A CA 1
ATOM 2623 C C . GLU A 1 322 ? 10.103 -1.017 0.035 1.00 9.54 322 GLU A C 1
ATOM 2624 O O . GLU A 1 322 ? 9.964 -0.966 1.264 1.00 8.92 322 GLU A O 1
ATOM 2630 N N . LEU A 1 323 ? 10.499 0.021 -0.685 1.00 8.69 323 LEU A N 1
ATOM 2631 C CA . LEU A 1 323 ? 10.9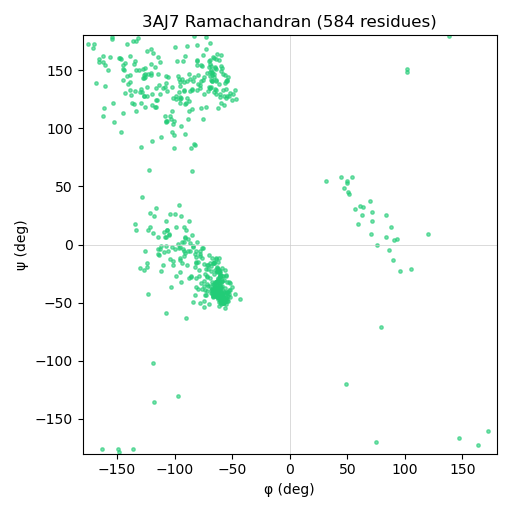38 1.252 -0.047 1.00 8.42 323 LEU A CA 1
ATOM 2632 C C . LEU A 1 323 ? 9.894 1.819 0.921 1.00 8.19 323 LEU A C 1
ATOM 2633 O O . LEU A 1 323 ? 10.239 2.267 2.015 1.00 8.05 323 LEU A O 1
ATOM 2638 N N . LYS A 1 324 ? 8.624 1.809 0.519 1.00 8.04 324 LYS A N 1
ATOM 2639 C CA . LYS A 1 324 ? 7.551 2.299 1.389 1.00 8.33 324 LYS A CA 1
ATOM 2640 C C . LYS A 1 324 ? 7.562 1.636 2.776 1.00 8.13 324 LYS A C 1
ATOM 2641 O O . LYS A 1 324 ? 7.311 2.298 3.779 1.00 8.21 324 LYS A O 1
ATOM 2647 N N . ASP A 1 325 ? 7.850 0.338 2.828 1.00 7.83 325 ASP A N 1
ATOM 2648 C CA . ASP A 1 325 ? 7.913 -0.361 4.119 1.00 8.13 325 ASP A CA 1
ATOM 2649 C C . ASP A 1 325 ? 8.953 0.275 5.037 1.00 7.89 325 ASP A C 1
ATOM 2650 O O . ASP A 1 325 ? 8.723 0.456 6.238 1.00 8.02 325 ASP A O 1
ATOM 2655 N N . TRP A 1 326 ? 10.103 0.611 4.460 1.00 7.33 326 TRP A N 1
ATOM 2656 C CA . TRP A 1 326 ? 11.187 1.227 5.206 1.00 7.49 326 TRP A CA 1
ATOM 2657 C C . TRP A 1 326 ? 10.871 2.675 5.572 1.00 7.47 326 TRP A C 1
ATOM 2658 O O . TRP A 1 326 ? 11.158 3.097 6.685 1.00 7.62 326 TRP A O 1
ATOM 2669 N N . LYS A 1 327 ? 10.254 3.427 4.657 1.00 7.59 327 LYS A N 1
ATOM 2670 C CA . LYS A 1 327 ? 9.819 4.800 4.949 1.00 8.25 327 LYS A CA 1
ATOM 2671 C C . LYS A 1 327 ? 8.904 4.835 6.177 1.00 7.98 327 LYS A C 1
ATOM 2672 O O . LYS A 1 327 ? 9.108 5.619 7.108 1.00 7.96 327 LYS A O 1
ATOM 2678 N N . ILE A 1 328 ? 7.880 3.988 6.162 1.00 7.69 328 ILE A N 1
ATOM 2679 C CA . ILE A 1 328 ? 6.899 3.945 7.244 1.00 8.69 328 ILE A CA 1
ATOM 2680 C C . ILE A 1 328 ? 7.554 3.512 8.557 1.00 8.35 328 ILE A C 1
ATOM 2681 O O . ILE A 1 328 ? 7.279 4.079 9.614 1.00 8.24 328 ILE A O 1
ATOM 2686 N N . ALA A 1 329 ? 8.432 2.516 8.476 1.00 7.84 329 ALA A N 1
ATOM 2687 C CA . ALA A 1 329 ? 9.112 2.002 9.658 1.00 8.09 329 ALA A CA 1
ATOM 2688 C C . ALA A 1 329 ? 10.055 3.037 10.271 1.00 8.14 329 ALA A C 1
ATOM 2689 O O . ALA A 1 329 ? 10.137 3.160 11.492 1.00 8.30 329 ALA A O 1
ATOM 2691 N N . LEU A 1 330 ? 10.753 3.794 9.427 1.00 8.27 330 LEU A N 1
ATOM 2692 C CA . LEU A 1 330 ? 11.579 4.897 9.910 1.00 9.00 330 LEU A CA 1
ATOM 2693 C C . LEU A 1 330 ? 10.741 5.967 10.590 1.00 9.31 330 LEU A C 1
ATOM 2694 O O . LEU A 1 330 ? 11.090 6.462 11.667 1.00 9.71 330 LEU A O 1
ATOM 2699 N N . ALA A 1 331 ? 9.627 6.329 9.961 1.00 9.65 331 ALA A N 1
ATOM 2700 C CA . ALA A 1 331 ? 8.753 7.365 10.499 1.00 10.08 331 ALA A CA 1
ATOM 2701 C C . ALA A 1 331 ? 8.154 6.969 11.845 1.00 10.12 331 ALA A C 1
ATOM 2702 O O . ALA A 1 331 ? 7.798 7.837 12.651 1.00 10.31 331 ALA A O 1
ATOM 2704 N N . GLU A 1 332 ? 8.076 5.670 12.118 1.00 9.79 332 GLU A N 1
ATOM 2705 C CA . GLU A 1 332 ? 7.605 5.215 13.423 1.00 9.84 332 GLU A CA 1
ATOM 2706 C C . GLU A 1 332 ? 8.468 5.751 14.569 1.00 9.35 332 GLU A C 1
ATOM 2707 O O . GLU A 1 332 ? 7.984 5.905 15.689 1.00 9.35 332 GLU A O 1
ATOM 2713 N N . LEU A 1 333 ? 9.736 6.037 14.291 1.00 8.52 333 LEU A N 1
ATOM 2714 C CA . LEU A 1 333 ? 10.632 6.574 15.310 1.00 8.33 333 LEU A CA 1
ATOM 2715 C C . LEU A 1 333 ? 10.180 7.934 15.814 1.00 8.44 333 LEU A C 1
ATOM 2716 O O . LEU A 1 333 ? 10.360 8.245 16.986 1.00 8.70 333 LEU A O 1
ATOM 2721 N N . PHE A 1 334 ? 9.593 8.748 14.941 1.00 8.35 334 PHE A N 1
ATOM 2722 C CA . PHE A 1 334 ? 9.430 10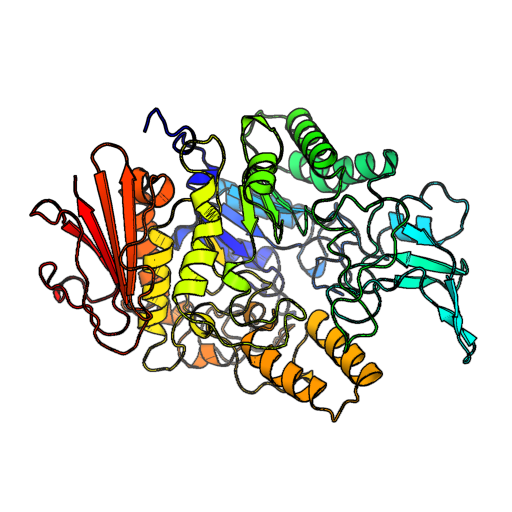.162 15.269 1.00 9.02 334 PHE A CA 1
ATOM 2723 C C . PHE A 1 334 ? 8.051 10.780 15.080 1.00 9.36 334 PHE A C 1
ATOM 2724 O O . PHE A 1 334 ? 7.785 11.826 15.665 1.00 9.40 334 PHE A O 1
ATOM 2732 N N . ARG A 1 335 ? 7.174 10.188 14.274 1.00 9.32 335 ARG A N 1
ATOM 2733 C CA . ARG A 1 335 ? 5.906 10.887 14.011 1.00 9.88 335 ARG A CA 1
ATOM 2734 C C . ARG A 1 335 ? 5.064 11.036 15.270 1.00 9.69 335 ARG A C 1
ATOM 2735 O O . ARG A 1 335 ? 4.380 12.050 15.441 1.00 9.96 335 ARG A O 1
ATOM 2743 N N . TYR A 1 336 ? 5.155 10.058 16.172 1.00 9.39 336 TYR A N 1
ATOM 2744 C CA . TYR A 1 336 ? 4.349 10.081 17.389 1.00 9.36 336 TYR A CA 1
ATOM 2745 C C . TYR A 1 336 ? 4.641 11.270 18.314 1.00 9.08 336 TYR A C 1
ATOM 2746 O O . TYR A 1 336 ? 3.810 11.604 19.154 1.00 9.35 336 TYR A O 1
ATOM 2755 N N . ILE A 1 337 ? 5.811 11.898 18.189 1.00 8.55 337 ILE A N 1
ATOM 2756 C CA . ILE A 1 337 ? 6.150 13.007 19.084 1.00 8.73 337 ILE A CA 1
ATOM 2757 C C . ILE A 1 337 ? 5.525 14.334 18.668 1.00 9.04 337 ILE A C 1
ATOM 2758 O O . ILE A 1 337 ? 5.582 15.293 19.428 1.00 8.60 337 ILE A O 1
ATOM 2763 N N . ASN A 1 338 ? 4.950 14.390 17.466 1.00 9.39 338 ASN A N 1
ATOM 2764 C CA . ASN A 1 338 ? 4.415 15.641 16.928 1.00 9.93 338 ASN A CA 1
ATOM 2765 C C . ASN A 1 338 ? 3.369 16.248 17.859 1.00 10.17 338 ASN A C 1
ATOM 2766 O O . ASN A 1 338 ? 2.366 15.614 18.171 1.00 10.58 338 ASN A O 1
ATOM 2771 N N . GLY A 1 339 ? 3.629 17.463 18.327 1.00 10.24 339 GLY A N 1
ATOM 2772 C CA . GLY A 1 339 ? 2.707 18.159 19.225 1.00 10.71 339 GLY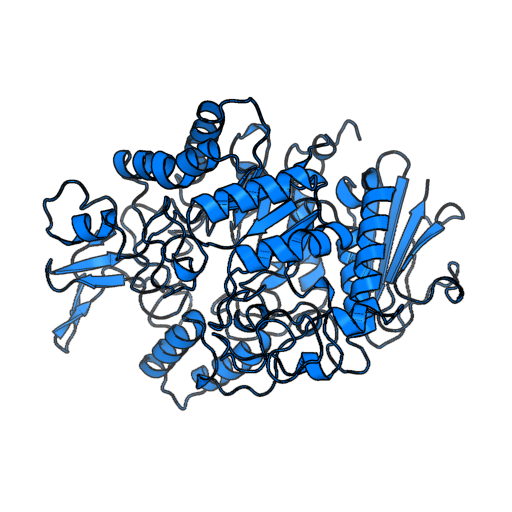 A CA 1
ATOM 2773 C C . GLY A 1 339 ? 2.626 17.592 20.634 1.00 11.15 339 GLY A C 1
ATOM 2774 O O . GLY A 1 339 ? 1.604 17.721 21.298 1.00 12.35 339 GLY A O 1
ATOM 2775 N N . THR A 1 340 ? 3.707 16.967 21.093 1.00 10.67 340 THR A N 1
ATOM 2776 C CA . THR A 1 340 ? 3.769 16.359 22.428 1.00 10.69 340 THR A CA 1
ATOM 2777 C C . THR A 1 340 ? 5.050 16.792 23.137 1.00 10.22 340 THR A C 1
ATOM 2778 O O . THR A 1 340 ? 5.884 17.491 22.555 1.00 10.74 340 THR A O 1
ATOM 2782 N N . ASP A 1 341 ? 5.216 16.343 24.381 1.00 9.34 341 ASP A N 1
ATOM 2783 C CA . ASP A 1 341 ? 6.469 16.531 25.104 1.00 9.22 341 ASP A CA 1
ATOM 2784 C C . ASP A 1 341 ? 7.358 15.278 25.074 1.00 8.54 341 ASP A C 1
ATOM 2785 O O . ASP A 1 341 ? 8.176 15.073 25.978 1.00 8.82 341 ASP A O 1
ATOM 2790 N N . CYS A 1 342 ? 7.190 14.455 24.039 1.00 8.22 342 CYS A N 1
ATOM 2791 C CA . CYS A 1 342 ? 8.022 13.271 23.816 1.00 7.97 342 CYS A CA 1
ATOM 2792 C C . CYS A 1 342 ? 9.244 13.619 22.976 1.00 7.71 342 CYS A C 1
ATOM 2793 O O . CYS A 1 342 ? 9.345 14.721 22.432 1.00 8.05 342 CYS A O 1
ATOM 2796 N N . TRP A 1 343 ? 10.171 12.671 22.868 1.00 7.75 343 TRP A N 1
ATOM 2797 C CA . TRP A 1 343 ? 11.345 12.842 22.021 1.00 7.28 343 TRP A CA 1
ATOM 2798 C C . TRP A 1 343 ? 11.757 11.518 21.383 1.00 7.43 343 TRP A C 1
ATOM 2799 O O . TRP A 1 343 ? 11.473 10.451 21.923 1.00 8.28 343 TRP A O 1
ATOM 2810 N N . SER A 1 344 ? 12.427 11.616 20.235 1.00 7.60 344 SER A N 1
ATOM 2811 C CA . SER A 1 344 ? 12.713 10.481 19.364 1.00 7.59 344 SER A CA 1
ATOM 2812 C C . SER A 1 344 ? 14.212 10.229 19.174 1.00 7.13 344 SER A C 1
ATOM 2813 O O . SER A 1 344 ? 15.052 11.086 19.486 1.00 6.80 344 SER A O 1
ATOM 2816 N N . THR A 1 345 ? 14.532 9.041 18.659 1.00 7.17 345 THR A N 1
ATOM 2817 C CA . THR A 1 345 ? 15.879 8.706 18.193 1.00 6.72 345 THR A CA 1
ATOM 2818 C C . THR A 1 345 ? 15.872 8.527 16.683 1.00 6.39 345 THR A C 1
ATOM 2819 O O . THR A 1 345 ? 14.832 8.230 16.087 1.00 6.41 345 THR A O 1
ATOM 2823 N N . ILE A 1 346 ? 17.050 8.695 16.087 1.00 6.25 346 ILE A N 1
ATOM 2824 C CA . ILE A 1 346 ? 17.273 8.491 14.650 1.00 7.49 346 ILE A CA 1
ATOM 2825 C C . ILE A 1 346 ? 18.582 7.738 14.499 1.00 6.32 346 ILE A C 1
ATOM 2826 O O . ILE A 1 346 ? 19.613 8.210 14.964 1.00 6.57 346 ILE A O 1
ATOM 2831 N N . TYR A 1 347 ? 18.537 6.570 13.858 1.00 6.04 347 TYR A N 1
ATOM 2832 C CA . TYR A 1 347 ? 19.736 5.749 13.667 1.00 6.38 347 TYR A CA 1
ATOM 2833 C C . TYR A 1 347 ? 19.448 4.683 12.630 1.00 6.06 347 TYR A C 1
ATOM 2834 O O . TYR A 1 347 ? 18.292 4.306 12.427 1.00 6.34 347 TYR A O 1
ATOM 2843 N N . LEU A 1 348 ? 20.505 4.182 11.999 1.00 6.40 348 LEU A N 1
ATOM 2844 C CA . LEU A 1 348 ? 20.404 3.023 11.116 1.00 6.45 348 LEU A CA 1
ATOM 2845 C C . LEU A 1 348 ? 21.336 1.887 11.498 1.00 6.32 348 LEU A C 1
ATOM 2846 O O . LEU A 1 348 ? 21.167 0.776 11.002 1.00 7.32 348 LEU A O 1
ATOM 2851 N N . GLU A 1 349 ? 22.328 2.169 12.341 1.00 6.37 349 GLU A N 1
ATOM 2852 C CA . GLU A 1 349 ? 23.352 1.191 12.706 1.00 6.44 349 GLU A CA 1
ATOM 2853 C C . GLU A 1 349 ? 23.580 1.171 14.204 1.00 5.91 349 GLU A C 1
ATOM 2854 O O . GLU A 1 349 ? 23.409 2.181 14.892 1.00 6.45 349 GLU A O 1
ATOM 2860 N N . ASN A 1 350 ? 23.971 -0.001 14.688 1.00 6.14 350 ASN A N 1
ATOM 2861 C CA . ASN A 1 350 ? 24.434 -0.207 16.050 1.00 6.25 350 ASN A CA 1
ATOM 2862 C C . ASN A 1 350 ? 25.162 -1.557 16.052 1.00 5.99 350 ASN A C 1
ATOM 2863 O O . ASN A 1 350 ? 25.315 -2.187 15.004 1.00 6.31 350 ASN A O 1
ATOM 2868 N N . HIS A 1 351 ? 25.602 -2.004 17.218 1.00 6.16 351 HIS A N 1
ATOM 2869 C CA . HIS A 1 351 ? 26.421 -3.215 17.316 1.00 6.49 351 HIS A CA 1
ATOM 2870 C C . HIS A 1 351 ? 25.580 -4.486 17.133 1.00 6.28 351 HIS A C 1
ATOM 2871 O O . HIS A 1 351 ? 26.115 -5.598 17.141 1.00 6.64 351 HIS A O 1
ATOM 2878 N N . ASP A 1 352 ? 24.265 -4.320 16.987 1.00 6.17 352 ASP A N 1
ATOM 2879 C CA . ASP A 1 352 ? 23.337 -5.441 16.791 1.00 6.51 352 ASP A CA 1
ATOM 2880 C C . ASP A 1 352 ? 22.799 -5.495 15.360 1.00 6.26 352 ASP A C 1
ATOM 2881 O O . ASP A 1 352 ? 21.892 -6.292 15.075 1.00 6.68 352 ASP A O 1
ATOM 2886 N N . GLN A 1 353 ? 23.317 -4.645 14.477 1.00 6.34 353 GLN A N 1
ATOM 2887 C CA . GLN A 1 353 ? 22.762 -4.509 13.128 1.00 6.59 353 GLN A CA 1
ATOM 2888 C C . GLN A 1 353 ? 23.822 -4.663 12.050 1.00 6.72 353 GLN A C 1
ATOM 2889 O O . GLN A 1 353 ? 24.986 -4.341 12.279 1.00 7.12 353 GLN A O 1
ATOM 2895 N N . PRO A 1 354 ? 23.420 -5.144 10.860 1.00 6.59 354 PRO A N 1
ATOM 2896 C CA . PRO A 1 354 ? 24.323 -5.109 9.717 1.00 6.49 354 PRO A CA 1
ATOM 2897 C C . PRO A 1 354 ? 24.476 -3.682 9.200 1.00 6.93 354 PRO A C 1
ATOM 2898 O O . PRO A 1 354 ? 23.853 -2.738 9.727 1.00 6.66 354 PRO A O 1
ATOM 2902 N N . ARG A 1 355 ? 25.301 -3.513 8.178 1.00 6.42 355 ARG A N 1
ATOM 2903 C CA . ARG A 1 355 ? 25.623 -2.179 7.698 1.00 6.79 355 ARG A CA 1
ATOM 2904 C C . ARG A 1 355 ? 24.538 -1.588 6.815 1.00 6.92 355 ARG A C 1
ATOM 2905 O O . ARG A 1 355 ? 23.954 -2.275 5.962 1.00 7.15 355 ARG A O 1
ATOM 2913 N N . SER A 1 356 ? 24.268 -0.306 7.028 1.00 6.47 356 SER A N 1
ATOM 2914 C CA . SER A 1 356 ? 23.155 0.368 6.382 1.00 6.75 356 SER A CA 1
ATOM 2915 C C . SER A 1 356 ? 23.330 0.504 4.875 1.00 6.75 356 SER A C 1
ATOM 2916 O O . SER A 1 356 ? 22.346 0.437 4.148 1.00 6.83 356 SER A O 1
ATOM 2919 N N . ILE A 1 357 ? 24.559 0.679 4.392 1.00 7.11 357 ILE A N 1
ATOM 2920 C CA . ILE A 1 357 ? 24.750 0.729 2.937 1.00 7.17 357 ILE A CA 1
ATOM 2921 C C . ILE A 1 357 ? 24.340 -0.597 2.290 1.00 7.32 357 ILE A C 1
ATOM 2922 O O . ILE A 1 357 ? 23.630 -0.617 1.279 1.00 7.35 357 ILE A O 1
ATOM 2927 N N . THR A 1 358 ? 24.755 -1.707 2.886 1.00 7.00 358 THR A N 1
ATOM 2928 C CA . THR A 1 358 ? 24.385 -3.010 2.345 1.00 7.25 358 THR A CA 1
ATOM 2929 C C . THR A 1 358 ? 22.869 -3.201 2.366 1.00 7.45 358 THR A C 1
ATOM 2930 O O . THR A 1 358 ? 22.281 -3.656 1.379 1.00 7.96 358 THR A O 1
ATOM 2934 N N . ARG A 1 359 ? 22.244 -2.843 3.483 1.00 7.60 359 ARG A N 1
ATOM 2935 C CA . ARG A 1 359 ? 20.821 -3.063 3.686 1.00 7.50 359 ARG A CA 1
ATOM 2936 C C . ARG A 1 359 ? 19.930 -2.143 2.875 1.00 7.60 359 ARG A C 1
ATOM 2937 O O . ARG A 1 359 ? 18.923 -2.593 2.314 1.00 7.63 359 ARG A O 1
ATOM 2945 N N . PHE A 1 360 ? 20.285 -0.859 2.838 1.00 7.33 360 PHE A N 1
ATOM 2946 C CA . PHE A 1 360 ? 19.379 0.203 2.380 1.00 7.87 360 PHE A CA 1
ATOM 2947 C C . PHE A 1 360 ? 19.940 1.074 1.256 1.00 7.99 360 PHE A C 1
ATOM 2948 O O . PHE A 1 360 ? 19.238 1.941 0.734 1.00 8.72 360 PHE A O 1
ATOM 2956 N N . GLY A 1 361 ? 21.205 0.861 0.904 1.00 8.00 361 GLY A N 1
ATOM 2957 C CA . GLY A 1 361 ? 21.819 1.540 -0.235 1.00 8.41 361 GLY A CA 1
ATOM 2958 C C . GLY A 1 361 ? 22.214 0.490 -1.252 1.00 8.81 361 GLY A C 1
ATOM 2959 O O . GLY A 1 361 ? 21.453 -0.441 -1.538 1.00 8.91 361 GLY A O 1
ATOM 2960 N N . ASP A 1 362 ? 23.413 0.629 -1.797 1.00 8.71 362 ASP A N 1
ATOM 2961 C CA . ASP A 1 362 ? 23.968 -0.386 -2.685 1.00 9.60 362 ASP A CA 1
ATOM 2962 C C . ASP A 1 362 ? 25.460 -0.441 -2.428 1.00 9.19 362 ASP A C 1
ATOM 2963 O O . ASP A 1 362 ? 26.182 0.514 -2.719 1.00 8.99 362 ASP A O 1
ATOM 2968 N N . ASP A 1 363 ? 25.919 -1.563 -1.887 1.00 8.83 363 ASP A N 1
ATOM 2969 C CA . ASP A 1 363 ? 27.314 -1.666 -1.467 1.00 9.38 363 ASP A CA 1
ATOM 2970 C C . ASP A 1 363 ? 28.304 -2.056 -2.567 1.00 9.56 363 ASP A C 1
ATOM 2971 O O . ASP A 1 363 ? 29.480 -2.286 -2.289 1.00 9.62 363 ASP A O 1
ATOM 2976 N N . SER A 1 364 ? 27.841 -2.089 -3.814 1.00 9.87 364 SER A N 1
ATOM 2977 C CA . SER A 1 364 ? 28.732 -2.392 -4.930 1.00 10.37 364 SER A CA 1
ATOM 2978 C C . SER A 1 364 ? 29.860 -1.358 -4.992 1.00 10.63 364 SER A C 1
ATOM 2979 O O . SER A 1 364 ? 29.693 -0.227 -4.524 1.00 10.65 364 SER A O 1
ATOM 2982 N N . PRO A 1 365 ? 31.026 -1.735 -5.555 1.00 10.96 365 PRO A N 1
ATOM 2983 C CA . PRO A 1 365 ? 32.063 -0.720 -5.758 1.00 11.19 365 PRO A CA 1
ATOM 2984 C C . PRO A 1 365 ? 31.543 0.539 -6.471 1.00 11.15 365 PRO A C 1
ATOM 2985 O O . PRO A 1 365 ? 31.937 1.655 -6.126 1.00 11.56 365 PRO A O 1
ATOM 2989 N N . LYS A 1 366 ? 30.630 0.366 -7.421 1.00 11.09 366 LYS A N 1
ATOM 2990 C CA . LYS A 1 366 ? 30.091 1.495 -8.161 1.00 11.43 366 LYS A CA 1
ATOM 2991 C C . LYS A 1 366 ? 29.276 2.469 -7.291 1.00 10.88 366 LYS A C 1
ATOM 2992 O O . LYS A 1 366 ? 29.392 3.684 -7.440 1.00 10.87 366 LYS A O 1
ATOM 2998 N N . ASN A 1 367 ? 28.458 1.928 -6.392 1.00 10.50 367 ASN A N 1
ATOM 2999 C CA . ASN A 1 367 ? 27.469 2.739 -5.688 1.00 9.96 367 ASN A CA 1
ATOM 3000 C C . ASN A 1 367 ? 27.674 2.932 -4.186 1.00 9.25 367 ASN A C 1
ATOM 3001 O O . ASN A 1 367 ? 26.902 3.666 -3.556 1.00 8.73 367 ASN A O 1
ATOM 3006 N N . ARG A 1 368 ? 28.682 2.291 -3.601 1.00 8.84 368 ARG A N 1
ATOM 3007 C CA . ARG A 1 368 ? 28.812 2.326 -2.137 1.00 9.14 368 ARG A CA 1
ATOM 3008 C C . ARG A 1 368 ? 29.094 3.712 -1.576 1.00 8.90 368 ARG A C 1
ATOM 3009 O O . ARG A 1 368 ? 28.633 4.033 -0.482 1.00 8.87 368 ARG A O 1
ATOM 3017 N N . VAL A 1 369 ? 29.834 4.536 -2.313 1.00 8.53 369 VAL A N 1
ATOM 3018 C CA . VAL A 1 369 ? 30.136 5.885 -1.840 1.00 8.53 369 VAL A CA 1
ATOM 3019 C C . VAL A 1 369 ? 28.902 6.784 -1.955 1.00 8.34 369 VAL A C 1
ATOM 3020 O O . VAL A 1 369 ? 28.476 7.390 -0.965 1.00 8.30 369 VAL A O 1
ATOM 3024 N N . ILE A 1 370 ? 28.310 6.852 -3.146 1.00 8.14 370 ILE A N 1
ATOM 3025 C CA . ILE A 1 370 ? 27.173 7.744 -3.351 1.00 8.43 370 ILE A CA 1
ATOM 3026 C C . ILE A 1 370 ? 25.954 7.345 -2.507 1.00 7.83 370 ILE A C 1
ATOM 3027 O O . ILE A 1 370 ? 25.262 8.213 -1.977 1.00 7.93 370 ILE A O 1
ATOM 3032 N N . SER A 1 371 ? 25.718 6.042 -2.360 1.00 7.46 371 SER A N 1
ATOM 3033 C CA . SER A 1 371 ? 24.595 5.596 -1.546 1.00 7.58 371 SER A CA 1
ATOM 3034 C C . SER A 1 371 ? 24.887 5.758 -0.049 1.00 7.49 371 SER A C 1
ATOM 3035 O O . SER A 1 371 ? 23.977 6.042 0.718 1.00 7.63 371 SER A O 1
ATOM 3038 N N . GLY A 1 372 ? 26.151 5.630 0.359 1.00 7.33 372 GLY A N 1
ATOM 3039 C CA . GLY A 1 372 ? 26.542 5.970 1.728 1.00 7.69 372 GLY A CA 1
ATOM 3040 C C . GLY A 1 372 ? 26.257 7.429 2.032 1.00 7.50 372 GLY A C 1
ATOM 3041 O O . GLY A 1 372 ? 25.749 7.777 3.109 1.00 7.66 372 GLY A O 1
ATOM 3042 N N . LYS A 1 373 ? 26.559 8.295 1.069 1.00 7.53 373 LYS A N 1
ATOM 3043 C CA . LYS A 1 373 ? 26.285 9.711 1.227 1.00 7.50 373 LYS A CA 1
ATOM 3044 C C . LYS A 1 373 ? 24.780 9.975 1.245 1.00 7.15 373 LYS A C 1
ATOM 3045 O O . LYS A 1 373 ? 24.315 10.831 1.999 1.00 7.34 373 LYS A O 1
ATOM 3051 N N . LEU A 1 374 ? 24.014 9.252 0.428 1.00 6.97 374 LEU A N 1
ATOM 3052 C CA . LEU A 1 374 ? 22.563 9.432 0.418 1.00 7.10 374 LEU A CA 1
ATOM 3053 C C . LEU A 1 374 ? 21.965 9.152 1.794 1.00 6.86 374 LEU A C 1
ATOM 3054 O O . LEU A 1 374 ? 21.103 9.897 2.270 1.00 6.79 374 LEU A O 1
ATOM 3059 N N . LEU A 1 375 ? 22.430 8.081 2.437 1.00 6.76 375 LEU A N 1
ATOM 3060 C CA . LEU A 1 375 ? 21.950 7.739 3.776 1.00 7.01 375 LEU A CA 1
ATOM 3061 C C . LEU A 1 375 ? 22.289 8.834 4.786 1.00 7.14 375 LEU A C 1
ATOM 3062 O O . LEU A 1 375 ? 21.490 9.149 5.665 1.00 7.25 375 LEU A O 1
ATOM 3067 N N . SER A 1 376 ? 23.467 9.434 4.640 1.00 7.17 376 SER A N 1
ATOM 3068 C CA . SER A 1 376 ? 23.854 10.572 5.465 1.00 7.83 376 SER A CA 1
ATOM 3069 C C . SER A 1 376 ? 22.946 11.787 5.243 1.00 7.80 376 SER A C 1
ATOM 3070 O O . SER A 1 376 ? 22.558 12.452 6.206 1.00 7.73 376 SER A O 1
ATOM 3073 N N . VAL A 1 377 ? 22.590 12.069 3.989 1.00 7.47 377 VAL A N 1
ATOM 3074 C CA . VAL A 1 377 ? 21.648 13.156 3.695 1.00 7.82 377 VAL A CA 1
ATOM 3075 C C . VAL A 1 377 ? 20.309 12.909 4.394 1.00 7.64 377 VAL A C 1
ATOM 3076 O O . VAL A 1 377 ? 19.749 13.814 5.027 1.00 7.79 377 VAL A O 1
ATOM 3080 N N . LEU A 1 378 ? 19.796 11.688 4.275 1.00 7.29 378 LEU A N 1
ATOM 3081 C CA . LEU A 1 378 ? 18.544 11.332 4.930 1.00 7.57 378 LEU A CA 1
ATOM 3082 C C . LEU A 1 378 ? 18.625 11.582 6.438 1.00 7.74 378 LEU A C 1
ATOM 3083 O O . LEU A 1 378 ? 17.789 12.287 7.009 1.00 7.66 378 LEU A O 1
ATOM 3088 N N . LEU A 1 379 ? 19.629 10.996 7.081 1.00 7.71 379 LEU A N 1
ATOM 3089 C CA . LEU A 1 379 ? 19.709 11.064 8.536 1.00 8.43 379 LEU A CA 1
ATOM 3090 C C . LEU A 1 379 ? 19.930 12.487 9.027 1.00 8.64 379 LEU A C 1
ATOM 3091 O O . LEU A 1 379 ? 19.401 12.861 10.077 1.00 9.10 379 LEU A O 1
ATOM 3096 N N . SER A 1 380 ? 20.652 13.291 8.242 1.00 8.47 380 SER A N 1
ATOM 3097 C CA . SER A 1 380 ? 20.967 14.682 8.602 1.00 8.98 380 SER A CA 1
ATOM 3098 C C . SER A 1 380 ? 19.717 15.522 8.783 1.00 8.64 380 SER A C 1
ATOM 3099 O O . SER A 1 380 ? 19.739 16.514 9.508 1.00 8.64 380 SER A O 1
ATOM 3102 N N . ALA A 1 381 ? 18.636 15.119 8.117 1.00 8.27 381 ALA A N 1
ATOM 3103 C CA . ALA A 1 381 ? 17.409 15.907 8.037 1.00 8.67 381 ALA A CA 1
ATOM 3104 C C . ALA A 1 381 ? 16.288 15.485 8.989 1.00 8.62 381 ALA A C 1
ATOM 3105 O O . ALA A 1 381 ? 15.243 16.140 9.039 1.00 9.30 381 ALA A O 1
ATOM 3107 N N . LEU A 1 382 ? 16.491 14.404 9.740 1.00 8.32 382 LEU A N 1
ATOM 3108 C CA . LEU A 1 382 ? 15.408 13.842 10.543 1.00 8.10 382 LEU A CA 1
ATOM 3109 C C . LEU A 1 382 ? 15.415 14.291 11.996 1.00 7.88 382 LEU A C 1
ATOM 3110 O O . LEU A 1 382 ? 16.475 14.463 12.607 1.00 8.06 382 LEU A O 1
ATOM 3115 N N . THR A 1 383 ? 14.212 14.455 12.537 1.00 7.99 383 THR A N 1
ATOM 3116 C CA . THR A 1 383 ? 13.996 14.911 13.907 1.00 8.49 383 THR A CA 1
ATOM 3117 C C . THR A 1 383 ? 14.293 13.832 14.935 1.00 8.65 383 THR A C 1
ATOM 3118 O O . THR A 1 383 ? 13.776 12.711 14.856 1.00 10.81 383 THR A O 1
ATOM 3122 N N . GLY A 1 384 ? 15.094 14.192 15.929 1.00 7.84 384 GLY A N 1
ATOM 3123 C CA . GLY A 1 384 ? 15.418 13.281 17.013 1.00 7.23 384 GLY A CA 1
ATOM 3124 C C . GLY A 1 384 ? 16.877 13.350 17.389 1.00 6.81 384 GLY A C 1
ATOM 3125 O O . GLY A 1 384 ? 17.654 14.095 16.788 1.00 7.14 384 GLY A O 1
ATOM 3126 N N . THR A 1 385 ? 17.247 12.557 18.387 1.00 6.43 385 THR A N 1
ATOM 3127 C CA . THR A 1 385 ? 18.649 12.384 18.737 1.00 6.39 385 THR A CA 1
ATOM 3128 C C . THR A 1 385 ? 19.298 11.442 17.729 1.00 6.14 385 THR A C 1
ATOM 3129 O O . THR A 1 385 ? 18.917 10.275 17.623 1.00 5.95 385 THR A O 1
ATOM 3133 N N . LEU A 1 386 ? 20.284 11.953 16.996 1.00 6.15 386 LEU A N 1
ATOM 3134 C CA . LEU A 1 386 ? 20.990 11.188 15.981 1.00 6.39 386 LEU A CA 1
ATOM 3135 C C . LEU A 1 386 ? 22.132 10.378 16.578 1.00 6.22 386 LEU A C 1
ATOM 3136 O O . LEU A 1 386 ? 22.938 10.906 17.347 1.00 6.12 386 LEU A O 1
ATOM 3141 N N . TYR A 1 387 ? 22.196 9.104 16.186 1.00 6.20 387 TYR A N 1
ATOM 3142 C CA . TYR A 1 387 ? 23.278 8.187 16.551 1.00 6.31 387 TYR A CA 1
ATOM 3143 C C . TYR A 1 387 ? 24.032 7.748 15.310 1.00 6.45 387 TYR A C 1
ATOM 3144 O O . TYR A 1 387 ? 23.402 7.396 14.300 1.00 6.79 387 TYR A O 1
ATOM 3153 N N . VAL A 1 388 ? 25.361 7.762 15.398 1.00 6.26 388 VAL A N 1
ATOM 3154 C CA . VAL A 1 388 ? 26.253 7.245 14.363 1.00 6.82 388 VAL A CA 1
ATOM 3155 C C . VAL A 1 388 ? 27.068 6.123 14.994 1.00 6.61 388 VAL A C 1
ATOM 3156 O O . VAL A 1 388 ? 27.630 6.306 16.072 1.00 7.12 388 VAL A O 1
ATOM 3160 N N . TYR A 1 389 ? 27.111 4.965 14.339 1.00 6.45 389 TYR A N 1
ATOM 3161 C CA . TYR A 1 389 ? 27.818 3.801 14.865 1.00 6.45 389 TYR A CA 1
ATOM 3162 C C . TYR A 1 389 ? 29.217 3.705 14.263 1.00 6.32 389 TYR A C 1
ATOM 3163 O O . TYR A 1 389 ? 29.398 3.993 13.088 1.00 6.86 389 TYR A O 1
ATOM 3172 N N . GLN A 1 390 ? 30.206 3.290 15.054 1.00 6.18 390 GLN A N 1
ATOM 3173 C CA . GLN A 1 390 ? 31.582 3.213 14.544 1.00 6.50 390 GLN A CA 1
ATOM 3174 C C . GLN A 1 390 ? 31.677 2.534 13.168 1.00 6.43 390 GLN A C 1
ATOM 3175 O O . GLN A 1 390 ? 31.215 1.397 12.973 1.00 6.58 390 GLN A O 1
ATOM 3181 N N . GLY A 1 391 ? 32.282 3.239 12.219 1.00 6.59 391 GLY A N 1
ATOM 3182 C CA . GLY A 1 391 ? 32.454 2.713 10.868 1.00 6.85 391 GLY A CA 1
ATOM 3183 C C . GLY A 1 391 ? 31.372 3.159 9.907 1.00 6.56 391 GLY A C 1
ATOM 3184 O O . GLY A 1 391 ? 31.579 3.155 8.687 1.00 7.24 391 GLY A O 1
ATOM 3185 N N . GLN A 1 392 ? 30.211 3.546 10.436 1.00 6.37 392 GLN A N 1
ATOM 3186 C CA . GLN A 1 392 ? 29.142 4.074 9.595 1.00 6.31 392 GLN A CA 1
ATOM 3187 C C . GLN A 1 392 ? 29.638 5.300 8.830 1.00 6.38 392 GLN A C 1
ATOM 3188 O O . GLN A 1 392 ? 29.318 5.494 7.653 1.00 6.43 392 GLN A O 1
ATOM 3194 N N . GLU A 1 393 ? 30.427 6.131 9.508 1.00 6.50 393 GLU A N 1
ATOM 3195 C CA . GLU A 1 393 ? 30.947 7.353 8.912 1.00 7.12 393 GLU A CA 1
ATOM 3196 C C . GLU A 1 393 ? 31.977 7.083 7.810 1.00 6.96 393 GLU A C 1
ATOM 3197 O O . GLU A 1 393 ? 32.278 7.977 7.022 1.00 7.33 393 GLU A O 1
ATOM 3203 N N . LEU A 1 394 ? 32.506 5.859 7.764 1.00 6.82 394 LEU A N 1
ATOM 3204 C CA . LEU A 1 394 ? 33.440 5.453 6.711 1.00 7.68 394 LEU A CA 1
ATOM 3205 C C . LEU A 1 394 ? 32.723 4.812 5.529 1.00 7.42 394 LEU A C 1
ATOM 3206 O O . LEU A 1 394 ? 33.349 4.490 4.512 1.00 7.86 394 LEU A O 1
ATOM 3211 N N . GLY A 1 395 ? 31.413 4.613 5.652 1.00 7.33 395 GLY A N 1
ATOM 3212 C CA . GLY A 1 395 ? 30.676 3.865 4.645 1.00 7.19 395 GLY A CA 1
ATOM 3213 C C . GLY A 1 395 ? 31.024 2.387 4.646 1.00 7.28 395 GLY A C 1
ATOM 3214 O O . GLY A 1 395 ? 31.076 1.750 3.585 1.00 7.28 395 GLY A O 1
ATOM 3215 N N . GLN A 1 396 ? 31.248 1.830 5.833 1.00 7.17 396 GLN A N 1
ATOM 3216 C CA . GLN A 1 396 ? 31.498 0.402 5.972 1.00 7.55 396 GLN A CA 1
ATOM 3217 C C . GLN A 1 396 ? 30.328 -0.411 5.408 1.00 7.51 396 GLN A C 1
ATOM 3218 O O . GLN A 1 396 ? 29.164 0.014 5.454 1.00 7.82 396 GLN A O 1
ATOM 3224 N N . ILE A 1 397 ? 30.657 -1.572 4.856 1.00 7.56 397 ILE A N 1
ATOM 3225 C CA . ILE A 1 397 ? 29.692 -2.471 4.249 1.00 7.86 397 ILE A CA 1
ATOM 3226 C C . ILE A 1 397 ? 29.789 -3.843 4.912 1.00 7.46 397 ILE A C 1
ATOM 3227 O O . ILE A 1 397 ? 30.746 -4.126 5.632 1.00 7.24 397 ILE A O 1
ATOM 3232 N N . ASN A 1 398 ? 28.799 -4.701 4.678 1.00 7.38 398 ASN A N 1
ATOM 3233 C CA . ASN A 1 398 ? 28.843 -6.064 5.200 1.00 7.89 398 ASN A CA 1
ATOM 3234 C C . ASN A 1 398 ? 30.070 -6.807 4.686 1.00 8.12 398 ASN A C 1
ATOM 3235 O O . ASN A 1 398 ? 30.571 -6.508 3.594 1.00 8.51 398 ASN A O 1
ATOM 3240 N N . PHE A 1 399 ? 30.560 -7.767 5.460 1.00 8.47 399 PHE A N 1
ATOM 3241 C CA . PHE A 1 399 ? 31.556 -8.696 4.919 1.00 9.51 399 PHE A CA 1
ATOM 3242 C C . PHE A 1 399 ? 30.871 -9.704 3.989 1.00 10.21 399 PHE A C 1
ATOM 3243 O O . PHE A 1 399 ? 29.640 -9.846 4.007 1.00 10.22 399 PHE A O 1
ATOM 3251 N N . LYS A 1 400 ? 31.679 -10.379 3.169 1.00 11.35 400 LYS A N 1
ATOM 3252 C CA . LYS A 1 400 ? 31.190 -11.258 2.106 1.00 12.92 400 LYS A CA 1
ATOM 3253 C C . LYS A 1 400 ? 31.818 -12.641 2.183 1.00 13.05 400 LYS A C 1
ATOM 3254 O O . LYS A 1 400 ? 32.997 -12.775 2.512 1.00 13.39 400 LYS A O 1
ATOM 3260 N N . ASN A 1 401 ? 31.025 -13.658 1.860 1.00 13.53 401 ASN A N 1
ATOM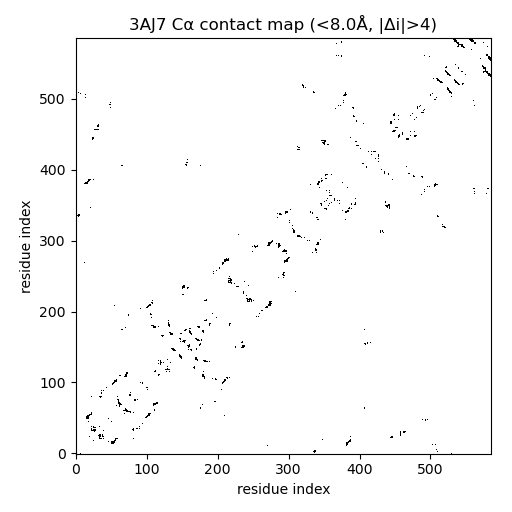 3261 C CA . ASN A 1 401 ? 31.520 -15.024 1.650 1.00 14.45 401 ASN A CA 1
ATOM 3262 C C . ASN A 1 401 ? 32.203 -15.672 2.860 1.00 14.28 401 ASN A C 1
ATOM 3263 O O . ASN A 1 401 ? 33.128 -16.473 2.705 1.00 14.80 401 ASN A O 1
ATOM 3268 N N . TRP A 1 402 ? 31.750 -15.340 4.064 1.00 13.54 402 TRP A N 1
ATOM 3269 C CA . TRP A 1 402 ? 32.267 -15.986 5.268 1.00 13.47 402 TRP A CA 1
ATOM 3270 C C . TRP A 1 402 ? 31.521 -17.290 5.533 1.00 13.68 402 TRP A C 1
ATOM 3271 O O . TRP A 1 402 ? 30.291 -17.317 5.475 1.00 13.64 402 TRP A O 1
ATOM 3282 N N . PRO A 1 403 ? 32.254 -18.376 5.842 1.00 13.51 403 PRO A N 1
ATOM 3283 C CA . PRO A 1 403 ? 31.574 -19.581 6.319 1.00 13.42 403 PRO A CA 1
ATOM 3284 C C . PRO A 1 403 ? 30.992 -19.353 7.710 1.00 12.98 403 PRO A C 1
ATOM 3285 O O . PRO A 1 403 ? 31.494 -18.514 8.459 1.00 12.59 403 PRO A O 1
ATOM 3289 N N . VAL A 1 404 ? 29.960 -20.110 8.058 1.00 12.71 404 VAL A N 1
ATOM 3290 C CA . VAL A 1 404 ? 29.255 -19.907 9.324 1.00 12.75 404 VAL A CA 1
ATOM 3291 C C . VAL A 1 404 ? 30.168 -20.040 10.549 1.00 12.97 404 VAL A C 1
ATOM 3292 O O . VAL A 1 404 ? 30.005 -19.317 11.531 1.00 12.64 404 VAL A O 1
ATOM 3296 N N . GLU A 1 405 ? 31.138 -20.949 10.483 1.00 13.22 405 GLU A N 1
ATOM 3297 C CA . GLU A 1 405 ? 32.059 -21.180 11.597 1.00 13.85 405 GLU A CA 1
ATOM 3298 C C . GLU A 1 405 ? 32.981 -19.986 11.910 1.00 13.83 405 GLU A C 1
ATOM 3299 O O . GLU A 1 405 ? 33.577 -19.931 12.989 1.00 14.34 405 GLU A O 1
ATOM 3305 N N . LYS A 1 406 ? 33.076 -19.036 10.981 1.00 13.45 406 LYS A N 1
ATOM 3306 C CA . LYS A 1 406 ? 33.858 -17.805 11.185 1.00 13.85 406 LYS A CA 1
ATOM 3307 C C . LYS A 1 406 ? 33.137 -16.753 12.050 1.00 12.48 406 LYS A C 1
ATOM 3308 O O . LYS A 1 406 ? 33.782 -15.867 12.623 1.00 12.51 406 LYS A O 1
ATOM 3314 N N . TYR A 1 407 ? 31.807 -16.835 12.125 1.00 11.02 407 TYR A N 1
ATOM 3315 C CA . TYR A 1 407 ? 31.028 -15.890 12.931 1.00 10.53 407 TYR A CA 1
ATOM 3316 C C . TYR A 1 407 ? 31.301 -16.133 14.416 1.00 10.34 407 TYR A C 1
ATOM 3317 O O . TYR A 1 407 ? 31.332 -17.279 14.872 1.00 11.96 407 TYR A O 1
ATOM 3326 N N . GLU A 1 408 ? 31.519 -15.058 15.169 1.00 9.14 408 GLU A N 1
ATOM 3327 C CA . GLU A 1 408 ? 31.780 -15.175 16.608 1.00 8.74 408 GLU A CA 1
ATOM 3328 C C . GLU A 1 408 ? 30.503 -15.187 17.446 1.00 8.47 408 GLU A C 1
ATOM 3329 O O . GLU A 1 408 ? 30.470 -15.773 18.523 1.00 8.80 408 GLU A O 1
ATOM 3335 N N . ASP A 1 409 ? 29.464 -14.523 16.940 1.00 8.00 409 ASP A N 1
ATOM 3336 C CA . ASP A 1 409 ? 28.287 -14.172 17.738 1.00 8.14 409 ASP A CA 1
ATOM 3337 C C . ASP A 1 409 ? 27.565 -15.384 18.302 1.00 8.21 409 ASP A C 1
ATOM 3338 O O . ASP A 1 409 ? 27.197 -16.299 17.565 1.00 8.24 409 ASP A O 1
ATOM 3343 N N . VAL A 1 410 ? 27.355 -15.372 19.614 1.00 7.96 410 VAL A N 1
ATOM 3344 C CA . VAL A 1 410 ? 26.519 -16.357 20.298 1.00 8.66 410 VAL A CA 1
ATOM 3345 C C . VAL A 1 410 ? 25.128 -16.462 19.647 1.00 8.51 410 VAL A C 1
ATOM 3346 O O . VAL A 1 410 ? 24.534 -17.542 19.611 1.00 8.95 410 VAL A O 1
ATOM 3350 N N . GLU A 1 411 ? 24.623 -15.352 19.106 1.00 8.43 411 GLU A N 1
ATOM 3351 C CA . GLU A 1 411 ? 23.324 -15.378 18.442 1.00 8.67 411 GLU A CA 1
ATOM 3352 C C . GLU A 1 411 ? 23.342 -16.324 17.234 1.00 8.87 411 GLU A C 1
ATOM 3353 O O . GLU A 1 411 ? 22.349 -17.011 16.960 1.00 9.55 411 GLU A O 1
ATOM 3359 N N . ILE A 1 412 ? 24.464 -16.347 16.519 1.00 9.09 412 ILE A N 1
ATOM 3360 C CA . ILE A 1 412 ? 24.621 -17.246 15.378 1.00 9.37 412 ILE A CA 1
ATOM 3361 C C . ILE A 1 412 ? 24.834 -18.686 15.848 1.00 9.42 412 ILE A C 1
ATOM 3362 O O . ILE A 1 412 ? 24.164 -19.612 15.375 1.00 9.56 412 ILE A O 1
ATOM 3367 N N . ARG A 1 413 ? 25.747 -18.874 16.795 1.00 9.47 413 ARG A N 1
ATOM 3368 C CA . ARG A 1 413 ? 26.062 -20.213 17.293 1.00 9.93 413 ARG A CA 1
ATOM 3369 C C . ARG A 1 413 ? 24.836 -20.892 17.897 1.00 9.62 413 ARG A C 1
ATOM 3370 O O . ARG A 1 413 ? 24.548 -22.053 17.588 1.00 9.60 413 ARG A O 1
ATOM 3378 N N . ASN A 1 414 ? 24.100 -20.175 18.743 1.00 9.60 414 ASN A N 1
ATOM 3379 C CA . ASN A 1 414 ? 22.934 -20.765 19.389 1.00 9.59 414 ASN A CA 1
ATOM 3380 C C . ASN A 1 414 ? 21.791 -21.054 18.417 1.00 9.75 414 ASN A C 1
ATOM 3381 O O . ASN A 1 414 ? 21.160 -22.111 18.497 1.00 9.65 414 ASN A O 1
ATOM 3386 N N . ASN A 1 415 ? 21.535 -20.137 17.490 1.00 9.45 415 ASN A N 1
ATOM 3387 C CA . ASN A 1 415 ? 20.492 -20.367 16.487 1.00 9.59 415 ASN A CA 1
ATOM 3388 C C . ASN A 1 415 ? 20.855 -21.527 15.569 1.00 9.77 415 ASN A C 1
ATOM 3389 O O . ASN A 1 415 ? 19.997 -22.347 15.231 1.00 10.13 415 ASN A O 1
ATOM 3394 N N . TYR A 1 416 ? 22.122 -21.588 15.166 1.00 9.83 416 TYR A N 1
ATOM 3395 C CA . TYR A 1 416 ? 22.615 -22.686 14.335 1.00 10.44 416 TYR A CA 1
ATOM 3396 C C . TYR A 1 416 ? 22.367 -24.020 15.027 1.00 10.83 416 TYR A C 1
ATOM 3397 O O . TYR A 1 416 ? 21.820 -24.954 14.430 1.00 11.00 416 TYR A O 1
ATOM 3406 N N . ASN A 1 417 ? 22.761 -24.110 16.290 1.00 11.16 417 ASN A N 1
ATOM 3407 C CA . ASN A 1 417 ? 22.600 -25.350 17.031 1.00 12.23 417 ASN A CA 1
ATOM 3408 C C . ASN A 1 417 ? 21.137 -25.737 17.251 1.00 12.26 417 ASN A C 1
ATOM 3409 O O . ASN A 1 417 ? 20.790 -26.920 17.186 1.00 12.43 417 ASN A O 1
ATOM 3414 N N . ALA A 1 418 ? 20.268 -24.748 17.468 1.00 12.01 418 ALA A N 1
ATOM 3415 C CA . ALA A 1 418 ? 18.842 -25.025 17.624 1.00 12.28 418 ALA A CA 1
ATOM 3416 C C . ALA A 1 418 ? 18.242 -25.581 16.331 1.00 12.42 418 ALA A C 1
ATOM 3417 O O . ALA A 1 418 ? 17.456 -26.526 16.369 1.00 12.47 418 ALA A O 1
ATOM 3419 N N . ILE A 1 419 ? 18.618 -25.003 15.193 1.00 12.26 419 ILE A N 1
ATOM 3420 C CA . ILE A 1 419 ? 18.151 -25.491 13.892 1.00 13.04 419 ILE A CA 1
ATOM 3421 C C . ILE A 1 419 ? 18.679 -26.900 13.602 1.00 13.30 419 ILE A C 1
ATOM 3422 O O . ILE A 1 419 ? 17.930 -27.775 13.148 1.00 13.29 419 ILE A O 1
ATOM 3427 N N . LYS A 1 420 ? 19.961 -27.120 13.878 1.00 13.86 420 LYS A N 1
ATOM 3428 C CA . LYS A 1 420 ? 20.568 -28.443 13.731 1.00 15.15 420 LYS A CA 1
ATOM 3429 C C . LYS A 1 420 ? 19.771 -29.500 14.501 1.00 15.76 420 LYS A C 1
ATOM 3430 O O . LYS A 1 420 ? 19.444 -30.560 13.955 1.00 15.76 420 LYS A O 1
ATOM 3436 N N . GLU A 1 421 ? 19.455 -29.204 15.760 1.00 16.22 421 GLU A N 1
ATOM 3437 C CA . GLU A 1 421 ? 18.720 -30.128 16.622 1.00 17.93 421 GLU A CA 1
ATOM 3438 C C . GLU A 1 421 ? 17.280 -30.369 16.156 1.00 17.63 421 GLU A C 1
ATOM 3439 O O . GLU A 1 421 ? 16.816 -31.512 16.146 1.00 18.09 421 GLU A O 1
ATOM 3445 N N . GLU A 1 422 ? 16.581 -29.301 15.773 1.00 17.61 422 GLU A N 1
ATOM 3446 C CA . GLU A 1 422 ? 15.163 -29.386 15.403 1.00 17.71 422 GLU A CA 1
ATOM 3447 C C . GLU A 1 422 ? 14.897 -29.862 13.974 1.00 17.33 422 GLU A C 1
ATOM 3448 O O . GLU A 1 422 ? 13.922 -30.585 13.730 1.00 17.62 422 GLU A O 1
ATOM 3454 N N . HIS A 1 423 ? 15.753 -29.453 13.041 1.00 16.75 423 HIS A N 1
ATOM 3455 C CA . HIS A 1 423 ? 15.484 -29.620 11.609 1.00 16.42 423 HIS A CA 1
ATOM 3456 C C . HIS A 1 423 ? 16.565 -30.385 10.864 1.00 16.47 423 HIS A C 1
ATOM 3457 O O . HIS A 1 423 ? 16.325 -30.897 9.767 1.00 16.46 423 HIS A O 1
ATOM 3464 N N . GLY A 1 424 ? 17.754 -30.451 11.453 1.00 16.43 424 GLY A N 1
ATOM 3465 C CA . GLY A 1 424 ? 18.896 -31.072 10.798 1.00 16.89 424 GLY A CA 1
ATOM 3466 C C . GLY A 1 424 ? 19.832 -30.036 10.215 1.00 17.11 424 GLY A C 1
ATOM 3467 O O . GLY A 1 424 ? 19.408 -28.955 9.800 1.00 16.74 424 GLY A O 1
ATOM 3468 N N . GLU A 1 425 ? 21.115 -30.376 10.191 1.00 17.65 425 GLU A N 1
ATOM 3469 C CA . GLU A 1 425 ? 22.145 -29.521 9.631 1.00 18.35 425 GLU A CA 1
ATOM 3470 C C . GLU A 1 425 ? 21.943 -29.358 8.127 1.00 18.25 425 GLU A C 1
ATOM 3471 O O . GLU A 1 425 ? 22.128 -28.273 7.579 1.00 18.44 425 GLU A O 1
ATOM 3477 N N . ASN A 1 426 ? 21.557 -30.447 7.467 1.00 18.26 426 ASN A N 1
ATOM 3478 C CA . ASN A 1 426 ? 21.250 -30.435 6.045 1.00 18.25 426 ASN A CA 1
ATOM 3479 C C . ASN A 1 426 ? 19.735 -30.390 5.851 1.00 17.72 426 ASN A C 1
ATOM 3480 O O . ASN A 1 426 ? 19.086 -31.420 5.657 1.00 18.08 426 ASN A O 1
ATOM 3485 N N . SER A 1 427 ? 19.186 -29.180 5.919 1.00 16.73 427 SER A N 1
ATOM 3486 C CA . SER A 1 427 ? 17.746 -28.951 5.860 1.00 16.03 427 SER A CA 1
ATOM 3487 C C . SER A 1 427 ? 17.446 -27.623 5.182 1.00 15.81 427 SER A C 1
ATOM 3488 O O . SER A 1 427 ? 18.315 -26.747 5.116 1.00 15.77 427 SER A O 1
ATOM 3491 N N . GLU A 1 428 ? 16.214 -27.470 4.700 1.00 15.63 428 GLU A N 1
ATOM 3492 C CA . GLU A 1 428 ? 15.751 -26.199 4.140 1.00 15.82 428 GLU A CA 1
ATOM 3493 C C . GLU A 1 428 ? 15.804 -25.079 5.185 1.00 14.70 428 GLU A C 1
ATOM 3494 O O . GLU A 1 428 ? 16.127 -23.931 4.864 1.00 14.59 428 GLU A O 1
ATOM 3500 N N . GLU A 1 429 ? 15.479 -25.416 6.430 1.00 13.74 429 GLU A N 1
ATOM 3501 C CA . GLU A 1 429 ? 15.519 -24.447 7.528 1.00 12.97 429 GLU A CA 1
ATOM 3502 C C . GLU A 1 429 ? 16.934 -23.903 7.742 1.00 12.59 429 GLU A C 1
ATOM 3503 O O . GLU A 1 429 ? 17.119 -22.694 7.920 1.00 12.28 429 GLU A O 1
ATOM 3509 N N . MET A 1 430 ? 17.933 -24.781 7.702 1.00 12.00 430 MET A N 1
ATOM 3510 C CA . MET A 1 430 ? 19.327 -24.350 7.793 1.00 11.93 430 MET A CA 1
ATOM 3511 C C . MET A 1 430 ? 19.738 -23.501 6.588 1.00 12.13 430 MET A C 1
ATOM 3512 O O . MET A 1 430 ? 20.409 -22.477 6.743 1.00 11.87 430 MET A O 1
ATOM 3517 N N . LYS A 1 431 ? 19.329 -23.909 5.388 1.00 12.45 431 LYS A N 1
ATOM 3518 C CA . LYS A 1 431 ? 19.656 -23.146 4.183 1.00 12.97 431 LYS A CA 1
ATOM 3519 C C . LYS A 1 431 ? 19.134 -21.707 4.274 1.00 12.44 431 LYS A C 1
ATOM 3520 O O . LYS A 1 431 ? 19.855 -20.759 3.943 1.00 12.43 431 LYS A O 1
ATOM 3526 N N . LYS A 1 432 ? 17.897 -21.542 4.738 1.00 12.45 432 LYS A N 1
ATOM 3527 C CA . LYS A 1 432 ? 17.314 -20.201 4.881 1.00 12.36 432 LYS A CA 1
ATOM 3528 C C . LYS A 1 432 ? 18.063 -19.363 5.917 1.00 11.50 432 LYS A C 1
ATOM 3529 O O . LYS A 1 432 ? 18.300 -18.166 5.712 1.00 11.38 432 LYS A O 1
ATOM 3535 N N . PHE A 1 433 ? 18.434 -20.004 7.022 1.00 10.82 433 PHE A N 1
ATOM 3536 C CA . PHE A 1 433 ? 19.216 -19.366 8.075 1.00 10.60 433 PHE A CA 1
ATOM 3537 C C . PHE A 1 433 ? 20.548 -18.864 7.531 1.00 10.78 433 PHE A C 1
ATOM 3538 O O . PHE A 1 433 ? 20.922 -17.712 7.762 1.00 10.20 433 PHE A O 1
ATOM 3546 N N . LEU A 1 434 ? 21.258 -19.722 6.802 1.00 11.06 434 LEU A N 1
ATOM 3547 C CA . LEU A 1 434 ? 22.572 -19.361 6.263 1.00 11.61 434 LEU A CA 1
ATOM 3548 C C . LEU A 1 434 ? 22.492 -18.217 5.249 1.00 11.91 434 LEU A C 1
ATOM 3549 O O . LEU A 1 434 ? 23.384 -17.362 5.187 1.00 12.02 434 LEU A O 1
ATOM 3554 N N . GLU A 1 435 ? 21.412 -18.191 4.471 1.00 11.97 435 GLU A N 1
ATOM 3555 C CA . GLU A 1 435 ? 21.148 -17.081 3.563 1.00 12.78 435 GLU A CA 1
ATOM 3556 C C . GLU A 1 435 ? 21.003 -15.779 4.349 1.00 11.61 435 GLU A C 1
ATOM 3557 O O . GLU A 1 435 ? 21.579 -14.752 3.986 1.00 11.94 435 GLU A O 1
ATOM 3563 N N . ALA A 1 436 ? 20.224 -15.832 5.424 1.00 10.68 436 ALA A N 1
ATOM 3564 C CA . ALA A 1 436 ? 19.936 -14.646 6.213 1.00 9.93 436 ALA A CA 1
ATOM 3565 C C . ALA A 1 436 ? 21.144 -14.076 6.956 1.00 9.52 436 ALA A C 1
ATOM 3566 O O . ALA A 1 436 ? 21.311 -12.857 6.997 1.00 9.09 436 ALA A O 1
ATOM 3568 N N . ILE A 1 437 ? 21.985 -14.925 7.544 1.00 9.43 437 ILE A N 1
ATOM 3569 C CA . ILE A 1 437 ? 23.101 -14.398 8.348 1.00 9.46 437 ILE A CA 1
ATOM 3570 C C . ILE A 1 437 ? 24.052 -13.544 7.514 1.00 9.13 437 ILE A C 1
ATOM 3571 O O . ILE A 1 437 ? 24.628 -12.579 8.017 1.00 8.68 437 ILE A O 1
ATOM 3576 N N . ALA A 1 438 ? 24.175 -13.877 6.230 1.00 9.06 438 ALA A N 1
ATOM 3577 C CA . ALA A 1 438 ? 25.039 -13.147 5.317 1.00 9.48 438 ALA A CA 1
ATOM 3578 C C . ALA A 1 438 ? 24.599 -11.697 5.122 1.00 9.25 438 ALA A C 1
ATOM 3579 O O . ALA A 1 438 ? 25.403 -10.852 4.740 1.00 9.83 438 ALA A O 1
ATOM 3581 N N . LEU A 1 439 ? 23.320 -11.423 5.381 1.00 8.79 439 LEU A N 1
ATOM 3582 C CA . LEU A 1 439 ? 22.785 -10.062 5.317 1.00 8.83 439 LEU A CA 1
ATOM 3583 C C . LEU A 1 439 ? 22.579 -9.416 6.687 1.00 8.21 439 LEU A C 1
ATOM 3584 O O . LEU A 1 439 ? 22.805 -8.218 6.840 1.00 8.43 439 LEU A O 1
ATOM 3589 N N . ILE A 1 440 ? 22.167 -10.208 7.674 1.00 7.88 440 ILE A N 1
ATOM 3590 C CA . ILE A 1 440 ? 21.533 -9.673 8.882 1.00 8.37 440 ILE A CA 1
ATOM 3591 C C . ILE A 1 440 ? 22.382 -9.784 10.150 1.00 7.90 440 ILE A C 1
ATOM 3592 O O . ILE A 1 440 ? 22.107 -9.095 11.122 1.00 7.90 440 ILE A O 1
ATOM 3597 N N . SER A 1 441 ? 23.407 -10.631 10.166 1.00 7.75 441 SER A N 1
ATOM 3598 C CA . SER A 1 441 ? 24.128 -10.878 11.414 1.00 7.48 441 SER A CA 1
ATOM 3599 C C . SER A 1 441 ? 24.653 -9.615 12.087 1.00 7.38 441 SER A C 1
ATOM 3600 O O . SER A 1 441 ? 25.150 -8.701 11.431 1.00 7.46 441 SER A O 1
ATOM 3603 N N . ARG A 1 442 ? 24.549 -9.602 13.411 1.00 6.92 442 ARG A N 1
ATOM 3604 C CA . ARG A 1 442 ? 25.159 -8.570 14.250 1.00 7.14 442 ARG A CA 1
ATOM 3605 C C . ARG A 1 442 ? 26.660 -8.449 14.003 1.00 7.08 442 ARG A C 1
ATOM 3606 O O . ARG A 1 442 ? 27.234 -7.381 14.189 1.00 6.92 442 ARG A O 1
ATOM 3614 N N . ASP A 1 443 ? 27.288 -9.539 13.565 1.00 6.99 443 ASP A N 1
ATOM 3615 C CA . ASP A 1 443 ? 28.729 -9.529 13.354 1.00 7.00 443 ASP A CA 1
ATOM 3616 C C . ASP A 1 443 ? 29.202 -8.585 12.255 1.00 7.09 443 ASP A C 1
ATOM 3617 O O . ASP A 1 443 ? 30.366 -8.175 12.274 1.00 7.13 443 ASP A O 1
ATOM 3622 N N . HIS A 1 444 ? 28.322 -8.212 11.325 1.00 6.80 444 HIS A N 1
ATOM 3623 C CA . HIS A 1 444 ? 28.672 -7.207 10.317 1.00 7.11 444 HIS A CA 1
ATOM 3624 C C . HIS A 1 444 ? 28.991 -5.849 10.935 1.00 7.19 444 HIS A C 1
ATOM 3625 O O . HIS A 1 444 ? 29.580 -4.999 10.279 1.00 8.25 444 HIS A O 1
ATOM 3632 N N . ALA A 1 445 ? 28.617 -5.662 12.200 1.00 7.12 445 ALA A N 1
ATOM 3633 C CA . ALA A 1 445 ? 28.910 -4.434 12.936 1.00 6.53 445 ALA A CA 1
ATOM 3634 C C . ALA A 1 445 ? 30.173 -4.549 13.781 1.00 6.76 445 ALA A C 1
ATOM 3635 O O . ALA A 1 445 ? 30.638 -3.548 14.320 1.00 6.80 445 ALA A O 1
ATOM 3637 N N . ARG A 1 446 ? 30.702 -5.759 13.938 1.00 6.49 446 ARG A N 1
ATOM 3638 C CA . ARG A 1 446 ? 31.644 -6.049 15.020 1.00 6.95 446 ARG A CA 1
ATOM 3639 C C . ARG A 1 446 ? 33.078 -6.331 14.594 1.00 7.19 446 ARG A C 1
ATOM 3640 O O . ARG A 1 446 ? 33.947 -6.541 15.442 1.00 7.37 446 ARG A O 1
ATOM 3648 N N . THR A 1 447 ? 33.343 -6.320 13.294 1.00 7.68 447 THR A N 1
ATOM 3649 C CA . THR A 1 447 ? 34.717 -6.485 12.841 1.00 8.00 447 THR A CA 1
ATOM 3650 C C . THR A 1 447 ? 35.503 -5.231 13.247 1.00 8.46 447 THR A C 1
ATOM 3651 O O . THR A 1 447 ? 34.935 -4.142 13.370 1.00 8.98 447 THR A O 1
ATOM 3655 N N . PRO A 1 448 ? 36.812 -5.378 13.496 1.00 8.33 448 PRO A N 1
ATOM 3656 C CA . PRO A 1 448 ? 37.584 -4.242 13.992 1.00 8.44 448 PRO A CA 1
ATOM 3657 C C . PRO A 1 448 ? 37.485 -2.976 13.140 1.00 8.33 448 PRO A C 1
ATOM 3658 O O . PRO A 1 448 ? 37.394 -3.037 11.907 1.00 8.29 448 PRO A O 1
ATOM 3662 N N . MET A 1 449 ? 37.497 -1.834 13.819 1.00 8.00 449 MET A N 1
ATOM 3663 C CA . MET A 1 449 ? 37.461 -0.533 13.179 1.00 8.25 449 MET A CA 1
ATOM 3664 C C . MET A 1 449 ? 38.691 -0.361 12.280 1.00 8.04 449 MET A C 1
ATOM 3665 O O . MET A 1 449 ? 39.815 -0.725 12.662 1.00 8.56 449 MET A O 1
ATOM 3670 N N . GLN A 1 450 ? 38.470 0.208 11.099 1.00 7.95 450 GLN A N 1
ATOM 3671 C CA . GLN A 1 450 ? 39.491 0.282 10.054 1.00 8.35 450 GLN A CA 1
ATOM 3672 C C . GLN A 1 450 ? 40.119 1.673 9.988 1.00 8.14 450 GLN A C 1
ATOM 3673 O O . GLN A 1 450 ? 39.567 2.595 9.390 1.00 8.41 450 GLN A O 1
ATOM 3679 N N . TRP A 1 451 ? 41.270 1.800 10.649 1.00 8.71 451 TRP A N 1
ATOM 3680 C CA . TRP A 1 451 ? 41.978 3.079 10.779 1.00 9.20 451 TRP A CA 1
ATOM 3681 C C . TRP A 1 451 ? 42.898 3.397 9.605 1.00 9.84 451 TRP A C 1
ATOM 3682 O O . TRP A 1 451 ? 43.141 4.570 9.311 1.00 9.66 451 TRP A O 1
ATOM 3693 N N . SER A 1 452 ? 43.403 2.357 8.948 1.00 10.73 452 SER A N 1
ATOM 3694 C CA . SER A 1 452 ? 44.364 2.523 7.857 1.00 11.48 452 SER A CA 1
ATOM 3695 C C . SER A 1 452 ? 44.302 1.327 6.908 1.00 12.29 452 SER A C 1
ATOM 3696 O O . SER A 1 452 ? 43.540 0.382 7.128 1.00 12.46 452 SER A O 1
ATOM 3699 N N . ARG A 1 453 ? 45.119 1.377 5.857 1.00 13.43 453 ARG A N 1
ATOM 3700 C CA . ARG A 1 453 ? 45.207 0.291 4.880 1.00 15.39 453 ARG A CA 1
ATOM 3701 C C . ARG A 1 453 ? 46.290 -0.730 5.265 1.00 15.71 453 ARG A C 1
ATOM 3702 O O . ARG A 1 453 ? 46.559 -1.658 4.502 1.00 16.46 453 ARG A O 1
ATOM 3710 N N . GLU A 1 454 ? 46.896 -0.568 6.444 1.00 15.72 454 GLU A N 1
ATOM 3711 C CA . GLU A 1 454 ? 48.018 -1.424 6.872 1.00 16.36 454 GLU A CA 1
ATOM 3712 C C . GLU A 1 454 ? 47.615 -2.886 7.041 1.00 16.37 454 GLU A C 1
ATOM 3713 O O . GLU A 1 454 ? 46.603 -3.194 7.672 1.00 16.05 454 GLU A O 1
ATOM 3719 N N . GLU A 1 455 ? 48.423 -3.782 6.481 1.00 16.33 455 GLU A N 1
ATOM 3720 C CA . GLU A 1 455 ? 48.197 -5.219 6.598 1.00 16.27 455 GLU A CA 1
ATOM 3721 C C . GLU A 1 455 ? 48.754 -5.758 7.915 1.00 16.07 455 GLU A C 1
ATOM 3722 O O . GLU A 1 455 ? 49.798 -5.290 8.378 1.00 16.42 455 GLU A O 1
ATOM 3728 N N . PRO A 1 456 ? 48.067 -6.742 8.527 1.00 15.59 456 PRO A N 1
ATOM 3729 C CA . PRO A 1 456 ? 46.743 -7.267 8.198 1.00 15.05 456 PRO A CA 1
ATOM 3730 C C . PRO A 1 456 ? 45.610 -6.674 9.047 1.00 14.25 456 PRO A C 1
ATOM 3731 O O . PRO A 1 456 ? 44.450 -7.048 8.866 1.00 14.15 456 PRO A O 1
ATOM 3735 N N . ASN A 1 457 ? 45.944 -5.766 9.962 1.00 13.30 457 ASN A N 1
ATOM 3736 C CA . ASN A 1 457 ? 44.992 -5.339 10.995 1.00 12.65 457 ASN A CA 1
ATOM 3737 C C . ASN A 1 457 ? 44.411 -3.938 10.842 1.00 12.23 457 ASN A C 1
ATOM 3738 O O . ASN A 1 457 ? 43.697 -3.469 11.732 1.00 11.74 457 ASN A O 1
ATOM 3743 N N . ALA A 1 458 ? 44.711 -3.277 9.727 1.00 11.72 458 ALA A N 1
ATOM 3744 C CA . ALA A 1 458 ? 44.080 -2.001 9.364 1.00 11.40 458 ALA A CA 1
ATOM 3745 C C . ALA A 1 458 ? 44.240 -0.911 10.430 1.00 11.51 458 ALA A C 1
ATOM 3746 O O . ALA A 1 458 ? 43.368 -0.050 10.594 1.00 11.11 458 ALA A O 1
ATOM 3748 N N . GLY A 1 459 ? 45.346 -0.950 11.167 1.00 11.29 459 GLY A N 1
ATOM 3749 C CA . GLY A 1 459 ? 45.609 0.054 12.193 1.00 11.14 459 GLY A CA 1
ATOM 3750 C C . GLY A 1 459 ? 44.816 -0.092 13.480 1.00 11.10 459 GLY A C 1
ATOM 3751 O O . GLY A 1 459 ? 44.974 0.712 14.397 1.00 11.42 459 GLY A O 1
ATOM 3752 N N . PHE A 1 460 ? 43.956 -1.106 13.554 1.00 10.58 460 PHE A N 1
ATOM 3753 C CA . PHE A 1 460 ? 43.214 -1.394 14.778 1.00 10.41 460 PHE A CA 1
ATOM 3754 C C . PHE A 1 460 ? 44.173 -1.871 15.863 1.00 11.33 460 PHE A C 1
ATOM 3755 O O . PHE A 1 460 ? 44.019 -1.536 17.038 1.00 10.57 460 PHE A O 1
ATOM 3763 N N . SER A 1 461 ? 45.152 -2.667 15.438 1.00 12.48 461 SER A N 1
ATOM 3764 C CA . SER A 1 461 ? 46.209 -3.175 16.298 1.00 13.94 461 SER A CA 1
ATOM 3765 C C . SER A 1 461 ? 47.493 -3.164 15.479 1.00 14.53 461 SER A C 1
ATOM 3766 O O . SER A 1 461 ? 47.460 -2.897 14.275 1.00 14.64 461 SER A O 1
ATOM 3769 N N . GLY A 1 462 ? 48.618 -3.448 16.132 1.00 15.38 462 GLY A N 1
ATOM 3770 C CA . GLY A 1 462 ? 49.895 -3.598 15.432 1.00 16.20 462 GLY A CA 1
ATOM 3771 C C . GLY A 1 462 ? 49.879 -4.804 14.507 1.00 16.77 462 GLY A C 1
ATOM 3772 O O . GLY A 1 462 ? 49.055 -5.706 14.675 1.00 16.59 462 GLY A O 1
ATOM 3773 N N . PRO A 1 463 ? 50.799 -4.837 13.524 1.00 17.29 463 PRO A N 1
ATOM 3774 C CA . PRO A 1 463 ? 50.787 -5.898 12.508 1.00 17.67 463 PRO A CA 1
ATOM 3775 C C . PRO A 1 463 ? 51.010 -7.327 13.025 1.00 17.97 463 PRO A C 1
ATOM 3776 O O . PRO A 1 463 ? 50.630 -8.279 12.347 1.00 18.22 463 PRO A O 1
ATOM 3780 N N . SER A 1 464 ? 51.597 -7.478 14.211 1.00 18.09 464 SER A N 1
ATOM 3781 C CA . SER A 1 464 ? 51.883 -8.805 14.761 1.00 18.52 464 SER A CA 1
ATOM 3782 C C . SER A 1 464 ? 50.753 -9.351 15.641 1.00 17.99 464 SER A C 1
ATOM 3783 O O . SER A 1 464 ? 50.763 -10.523 16.014 1.00 18.43 464 SER A O 1
ATOM 3786 N N . ALA A 1 465 ? 49.779 -8.504 15.964 1.00 17.20 465 ALA A N 1
ATOM 3787 C CA . ALA A 1 465 ? 48.682 -8.907 16.841 1.00 16.32 465 ALA A CA 1
ATOM 3788 C C . ALA A 1 465 ? 47.651 -9.775 16.121 1.00 15.71 465 ALA A C 1
ATOM 3789 O O . ALA A 1 465 ? 47.506 -9.705 14.896 1.00 15.50 465 ALA A O 1
ATOM 3791 N N . LYS A 1 466 ? 46.951 -10.601 16.895 1.00 15.28 466 LYS A N 1
ATOM 3792 C CA . LYS A 1 466 ? 45.837 -11.380 16.379 1.00 14.95 466 LYS A CA 1
ATOM 3793 C C . LYS A 1 466 ? 44.547 -10.766 16.907 1.00 14.00 466 LYS A C 1
ATOM 3794 O O . LYS A 1 466 ? 44.247 -10.889 18.092 1.00 13.50 466 LYS A O 1
ATOM 3800 N N . PRO A 1 467 ? 43.791 -10.071 16.038 1.00 13.38 467 PRO A N 1
ATOM 3801 C CA . PRO A 1 467 ? 42.539 -9.459 16.488 1.00 12.66 467 PRO A CA 1
ATOM 3802 C C . PRO A 1 467 ? 41.542 -10.473 17.043 1.00 11.76 467 PRO A C 1
ATOM 3803 O O . PRO A 1 467 ? 41.517 -11.631 16.614 1.00 11.29 467 PRO A O 1
ATOM 3807 N N . TRP A 1 468 ? 40.730 -10.034 18.003 1.00 10.72 468 TRP A N 1
ATOM 3808 C CA . TRP A 1 468 ? 39.770 -10.923 18.655 1.00 10.08 468 TRP A CA 1
ATOM 3809 C C . TRP A 1 468 ? 38.758 -11.499 17.651 1.00 9.83 468 TRP A C 1
ATOM 3810 O O . TRP A 1 468 ? 38.233 -12.586 17.859 1.00 10.35 468 TRP A O 1
ATOM 3821 N N . PHE A 1 469 ? 38.514 -10.762 16.569 1.00 9.39 469 PHE A N 1
ATOM 3822 C CA . PHE A 1 469 ? 37.549 -11.134 15.530 1.00 9.33 469 PHE A CA 1
ATOM 3823 C C . PHE A 1 469 ? 38.126 -10.649 14.203 1.00 9.82 469 PHE A C 1
ATOM 3824 O O . PHE A 1 469 ? 38.879 -9.671 14.176 1.00 10.20 469 PHE A O 1
ATOM 3832 N N . TYR A 1 470 ? 37.783 -11.338 13.116 1.00 10.38 470 TYR A N 1
ATOM 3833 C CA . TYR A 1 470 ? 38.394 -11.101 11.806 1.00 11.15 470 TYR A CA 1
ATOM 3834 C C . TYR A 1 470 ? 38.078 -9.730 11.228 1.00 11.40 470 TYR A C 1
ATOM 3835 O O . TYR A 1 470 ? 36.984 -9.201 11.427 1.00 11.02 470 TYR A O 1
ATOM 3844 N N . LEU A 1 471 ? 39.038 -9.176 10.492 1.00 11.06 471 LEU A N 1
ATOM 3845 C CA . LEU A 1 471 ? 38.844 -7.938 9.748 1.00 11.79 471 LEU A CA 1
ATOM 3846 C C . LEU A 1 471 ? 38.007 -8.168 8.501 1.00 11.32 471 LEU A C 1
ATOM 38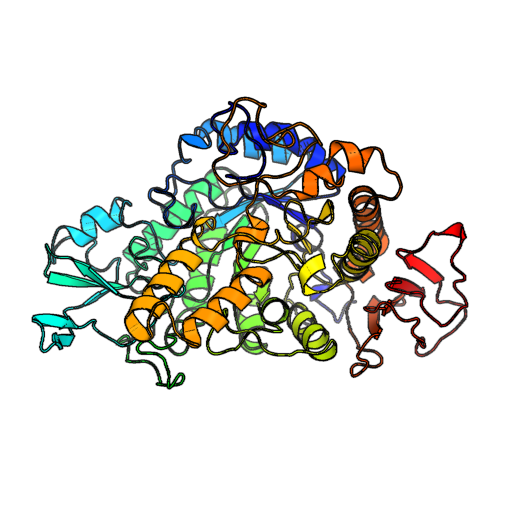47 O O . LEU A 1 471 ? 38.147 -9.181 7.816 1.00 11.63 471 LEU A O 1
ATOM 3852 N N . ASN A 1 472 ? 37.149 -7.200 8.209 1.00 10.90 472 ASN A N 1
ATOM 3853 C CA . ASN A 1 472 ? 36.459 -7.094 6.937 1.00 10.46 472 ASN A CA 1
ATOM 3854 C C . ASN A 1 472 ? 37.492 -6.680 5.885 1.00 10.86 472 ASN A C 1
ATOM 3855 O O . ASN A 1 472 ? 38.269 -5.746 6.110 1.00 11.35 472 ASN A O 1
ATOM 3860 N N . ASP A 1 473 ? 37.496 -7.374 4.742 1.00 11.14 473 ASP A N 1
ATOM 3861 C CA . ASP A 1 473 ? 38.444 -7.102 3.646 1.00 12.01 473 ASP A CA 1
ATOM 3862 C C . ASP A 1 473 ? 38.320 -5.703 3.049 1.00 11.72 473 ASP A C 1
ATOM 3863 O O . ASP A 1 473 ? 39.183 -5.278 2.275 1.00 11.98 473 ASP A O 1
ATOM 3868 N N . SER A 1 474 ? 37.251 -4.988 3.397 1.00 10.90 474 SER A N 1
ATOM 3869 C CA . SER A 1 474 ? 36.984 -3.677 2.816 1.00 10.71 474 SER A CA 1
ATOM 3870 C C . SER A 1 474 ? 38.063 -2.631 3.104 1.00 10.66 474 SER A C 1
ATOM 3871 O O . SER A 1 474 ? 38.160 -1.640 2.380 1.00 10.72 474 SER A O 1
ATOM 3874 N N . PHE A 1 475 ? 38.869 -2.839 4.146 1.00 11.21 475 PHE A N 1
ATOM 3875 C CA . PHE A 1 475 ? 39.940 -1.877 4.450 1.00 12.07 475 PHE A CA 1
ATOM 3876 C C . PHE A 1 475 ? 40.923 -1.741 3.283 1.00 12.42 475 PHE A C 1
ATOM 3877 O O . PHE A 1 475 ? 41.451 -0.657 3.037 1.00 13.25 475 PHE A O 1
ATOM 3885 N N . ARG A 1 476 ? 41.112 -2.840 2.551 1.00 12.57 476 ARG A N 1
ATOM 3886 C CA . ARG A 1 476 ? 42.009 -2.906 1.389 1.00 13.36 476 ARG A CA 1
ATOM 3887 C C . ARG A 1 476 ? 41.448 -2.148 0.192 1.00 13.46 476 ARG A C 1
ATOM 3888 O O . ARG A 1 476 ? 42.184 -1.822 -0.750 1.00 14.22 476 ARG A O 1
ATOM 3896 N N . GLU A 1 477 ? 40.145 -1.870 0.241 1.00 13.49 477 GLU A N 1
ATOM 3897 C CA . GLU A 1 477 ? 39.426 -1.181 -0.827 1.00 13.65 477 GLU A CA 1
ATOM 3898 C C . GLU A 1 477 ? 39.254 0.311 -0.516 1.00 12.86 477 GLU A C 1
ATOM 3899 O O . GLU A 1 477 ? 38.444 0.996 -1.143 1.00 13.55 477 GLU A O 1
ATOM 3905 N N . GLY A 1 478 ? 40.018 0.807 0.454 1.00 11.88 478 GLY A N 1
ATOM 3906 C CA . GLY A 1 478 ? 40.014 2.222 0.805 1.00 10.93 478 GLY A CA 1
ATOM 3907 C C . GLY A 1 478 ? 39.018 2.622 1.883 1.00 10.20 478 GLY A C 1
ATOM 3908 O O . GLY A 1 478 ? 38.899 3.811 2.199 1.00 10.38 478 GLY A O 1
ATOM 3909 N N . ILE A 1 479 ? 38.306 1.646 2.452 1.00 9.81 479 ILE A N 1
ATOM 3910 C CA . ILE A 1 479 ? 37.382 1.940 3.550 1.00 9.62 479 ILE A CA 1
ATOM 3911 C C . ILE A 1 479 ? 38.183 1.925 4.839 1.00 9.10 479 ILE A C 1
ATOM 3912 O O . ILE A 1 479 ? 38.258 0.931 5.542 1.00 9.00 479 ILE A O 1
ATOM 3917 N N . ASN A 1 480 ? 38.825 3.048 5.117 1.00 8.76 480 ASN A N 1
ATOM 3918 C CA . ASN A 1 480 ? 39.603 3.195 6.332 1.00 9.07 480 ASN A CA 1
ATOM 3919 C C . ASN A 1 480 ? 39.829 4.678 6.582 1.00 9.18 480 ASN A C 1
ATOM 3920 O O . ASN A 1 480 ? 39.752 5.486 5.661 1.00 9.49 480 ASN A O 1
ATOM 3925 N N . VAL A 1 481 ? 40.092 5.028 7.835 1.00 9.63 481 VAL A N 1
ATOM 3926 C CA . VAL A 1 481 ? 40.184 6.435 8.229 1.00 10.13 481 VAL A CA 1
ATOM 3927 C C . VAL A 1 481 ? 41.278 7.195 7.465 1.00 10.78 481 VAL A C 1
ATOM 3928 O O . VAL A 1 481 ? 41.012 8.266 6.908 1.00 10.92 481 VAL A O 1
ATOM 3932 N N . GLU A 1 482 ? 42.488 6.635 7.419 1.00 11.67 482 GLU A N 1
ATOM 3933 C CA . GLU A 1 482 ? 43.619 7.325 6.792 1.00 13.01 482 GLU A CA 1
ATOM 3934 C C . GLU A 1 482 ? 43.335 7.665 5.328 1.00 12.70 482 GLU A C 1
ATOM 3935 O O . GLU A 1 482 ? 43.530 8.813 4.908 1.00 13.10 482 GLU A O 1
ATOM 3941 N N . ASP A 1 483 ? 42.879 6.680 4.555 1.00 12.72 483 ASP A N 1
ATOM 3942 C CA . ASP A 1 483 ? 42.572 6.903 3.139 1.00 12.75 483 ASP A CA 1
ATOM 3943 C C . ASP A 1 483 ? 41.409 7.877 2.954 1.00 12.31 483 ASP A C 1
ATOM 3944 O O . ASP A 1 483 ? 41.436 8.730 2.067 1.00 12.43 483 ASP A O 1
ATOM 3949 N N . GLU A 1 484 ? 40.387 7.760 3.797 1.00 11.43 484 GLU A N 1
ATOM 3950 C CA . GLU A 1 484 ? 39.206 8.614 3.647 1.00 11.04 484 GLU A CA 1
ATOM 3951 C C . GLU A 1 484 ? 39.436 10.075 4.037 1.00 11.34 484 GLU A C 1
ATOM 3952 O O . GLU A 1 484 ? 38.870 10.972 3.414 1.00 11.42 484 GLU A O 1
ATOM 3958 N N . ILE A 1 485 ? 40.279 10.324 5.039 1.00 11.78 485 ILE A N 1
ATOM 3959 C CA . ILE A 1 485 ? 40.624 11.705 5.397 1.00 13.50 485 ILE A CA 1
ATOM 3960 C C . ILE A 1 485 ? 41.241 12.414 4.183 1.00 14.14 485 ILE A C 1
ATOM 3961 O O . ILE A 1 485 ? 40.877 13.551 3.870 1.00 14.52 485 ILE A O 1
ATOM 3966 N N . LYS A 1 486 ? 42.139 11.712 3.492 1.00 15.05 486 LYS A N 1
ATOM 3967 C CA . LYS A 1 486 ? 42.877 12.263 2.348 1.00 16.29 486 LYS A CA 1
ATOM 3968 C C . LYS A 1 486 ? 42.043 12.417 1.071 1.00 16.35 486 LYS A C 1
ATOM 3969 O O . LYS A 1 486 ? 42.371 13.242 0.214 1.00 17.16 486 LYS A O 1
ATOM 3975 N N . ASP A 1 487 ? 40.988 11.615 0.936 1.00 15.75 487 ASP A N 1
ATOM 3976 C CA . ASP A 1 487 ? 40.097 11.679 -0.224 1.00 15.37 487 ASP A CA 1
ATOM 3977 C C . ASP A 1 487 ? 38.974 12.695 0.026 1.00 15.17 487 ASP A C 1
ATOM 3978 O O . ASP A 1 487 ? 38.074 12.430 0.826 1.00 14.61 487 ASP A O 1
ATOM 3983 N N . PRO A 1 488 ? 39.008 13.860 -0.658 1.00 15.07 488 PRO A N 1
ATOM 3984 C CA . PRO A 1 488 ? 37.989 14.889 -0.411 1.00 14.65 488 PRO A CA 1
ATOM 3985 C C . PRO A 1 488 ? 36.568 14.407 -0.725 1.00 13.76 488 PRO A C 1
ATOM 3986 O O . PRO A 1 488 ? 35.600 14.955 -0.195 1.00 13.52 488 PRO A O 1
ATOM 3990 N N . ASN A 1 489 ? 36.470 13.389 -1.575 1.00 12.94 489 ASN A N 1
ATOM 3991 C CA . ASN A 1 489 ? 35.197 12.817 -2.000 1.00 12.64 489 ASN A CA 1
ATOM 3992 C C . ASN A 1 489 ? 34.703 11.661 -1.119 1.00 11.79 489 ASN A C 1
ATOM 3993 O O . ASN A 1 489 ? 33.698 11.026 -1.436 1.00 11.91 489 ASN A O 1
ATOM 3998 N N . SER A 1 490 ? 35.396 11.395 -0.016 1.00 10.71 490 SER A N 1
ATOM 3999 C CA . SER A 1 490 ? 35.069 10.243 0.823 1.00 9.57 490 SER A CA 1
ATOM 4000 C C . SER A 1 490 ? 33.747 10.363 1.580 1.00 9.14 490 SER A C 1
ATOM 4001 O O . SER A 1 490 ? 33.238 11.459 1.823 1.00 9.01 490 SER A O 1
ATOM 4004 N N . VAL A 1 491 ? 33.221 9.208 1.971 1.00 8.70 491 VAL A N 1
ATOM 4005 C CA . VAL A 1 491 ? 32.059 9.154 2.843 1.00 8.41 491 VAL A CA 1
ATOM 4006 C C . VAL A 1 491 ? 32.345 9.859 4.175 1.00 8.09 491 VAL A C 1
ATOM 4007 O O . VAL A 1 491 ? 31.502 10.601 4.669 1.00 7.77 491 VAL A O 1
ATOM 4011 N N . LEU A 1 492 ? 33.540 9.665 4.730 1.00 8.05 492 LEU A N 1
ATOM 4012 C CA . LEU A 1 492 ? 33.915 10.336 5.983 1.00 8.73 492 LEU A CA 1
ATOM 4013 C C . LEU A 1 492 ? 33.830 11.853 5.876 1.00 8.77 492 LEU A C 1
ATOM 4014 O O . LEU A 1 492 ? 33.216 12.514 6.719 1.00 8.66 492 LEU A O 1
ATOM 4019 N N . ASN A 1 493 ? 34.446 12.405 4.836 1.00 8.59 493 ASN A N 1
ATOM 4020 C CA . ASN A 1 493 ? 34.404 13.851 4.651 1.00 8.97 493 ASN A CA 1
ATOM 4021 C C . ASN A 1 493 ? 32.986 14.351 4.408 1.00 8.70 493 ASN A C 1
ATOM 4022 O O . ASN A 1 493 ? 32.618 15.448 4.844 1.00 8.94 493 ASN A O 1
ATOM 4027 N N . PHE A 1 494 ? 32.174 13.518 3.761 1.00 8.33 494 PHE A N 1
ATOM 4028 C CA . PHE A 1 494 ? 30.773 13.853 3.585 1.00 8.05 494 PHE A CA 1
ATOM 4029 C C . PHE A 1 494 ? 29.986 13.883 4.900 1.00 8.10 494 PHE A C 1
ATOM 4030 O O . PHE A 1 494 ? 29.201 14.802 5.131 1.00 8.26 494 PHE A O 1
ATOM 4038 N N . TRP A 1 495 ? 30.199 12.880 5.750 1.00 7.96 495 TRP A N 1
ATOM 4039 C CA . TRP A 1 495 ? 29.559 12.858 7.062 1.00 8.07 495 TRP A CA 1
ATOM 4040 C C . TRP A 1 495 ? 29.935 14.081 7.895 1.00 8.05 495 TRP A C 1
ATOM 4041 O O . TRP A 1 495 ? 29.093 14.617 8.619 1.00 7.62 495 TRP A O 1
ATOM 4052 N N . LYS A 1 496 ? 31.187 14.534 7.787 1.00 8.13 496 LYS A N 1
ATOM 4053 C CA . LYS A 1 496 ? 31.589 15.765 8.471 1.00 8.49 496 LYS A CA 1
ATOM 4054 C C . LYS A 1 496 ? 30.727 16.933 7.995 1.00 9.01 496 LYS A C 1
ATOM 4055 O O . LYS A 1 496 ? 30.251 17.733 8.797 1.00 9.12 496 LYS A O 1
ATOM 4061 N N . GLU A 1 497 ? 30.514 17.020 6.685 1.00 8.92 497 GLU A N 1
ATOM 4062 C CA . GLU A 1 497 ? 29.662 18.060 6.125 1.00 9.45 497 GLU A CA 1
ATOM 4063 C C . GLU A 1 497 ? 28.207 17.917 6.542 1.00 8.94 497 GLU A C 1
ATOM 4064 O O . GLU A 1 497 ? 27.551 18.911 6.826 1.00 8.76 497 GLU A O 1
ATOM 4070 N N . ALA A 1 498 ? 27.715 16.679 6.587 1.00 8.40 498 ALA A N 1
ATOM 4071 C CA . ALA A 1 498 ? 26.326 16.421 6.964 1.00 8.22 498 ALA A CA 1
ATOM 4072 C C . ALA A 1 498 ? 26.043 16.854 8.402 1.00 8.03 498 ALA A C 1
ATOM 4073 O O . ALA A 1 498 ? 25.002 17.451 8.685 1.00 8.45 498 ALA A O 1
ATOM 4075 N N . LEU A 1 499 ? 26.975 16.576 9.308 1.00 8.28 499 LEU A N 1
ATOM 4076 C CA . LEU A 1 499 ? 26.787 17.001 10.692 1.00 8.61 499 LEU A CA 1
ATOM 4077 C C . LEU A 1 499 ? 26.883 18.516 10.853 1.00 8.96 499 LEU A C 1
ATOM 4078 O O . LEU A 1 499 ? 26.157 19.100 11.660 1.00 8.86 499 LEU A O 1
ATOM 4083 N N . LYS A 1 500 ? 27.757 19.156 10.080 1.00 9.36 500 LYS A N 1
ATOM 4084 C CA . LYS A 1 500 ? 27.816 20.622 10.086 1.00 10.29 500 LYS A CA 1
ATOM 4085 C C . LYS A 1 500 ? 26.507 21.225 9.582 1.00 9.87 500 LYS A C 1
ATOM 4086 O O . LYS A 1 500 ? 25.995 22.184 10.165 1.00 10.00 500 LYS A O 1
ATOM 4092 N N . PHE A 1 501 ? 25.966 20.657 8.503 1.00 9.34 501 PHE A N 1
ATOM 4093 C CA . PHE A 1 501 ? 24.685 21.094 7.954 1.00 9.18 501 PHE A CA 1
ATOM 4094 C C . PHE A 1 501 ? 23.559 20.925 8.973 1.00 8.53 501 PHE A C 1
ATOM 4095 O O . PHE A 1 501 ? 22.769 21.843 9.205 1.00 8.70 501 PHE A O 1
ATOM 4103 N N . ARG A 1 502 ? 23.485 19.743 9.580 1.00 8.17 502 ARG A N 1
ATOM 4104 C CA . ARG A 1 502 ? 22.446 19.462 10.566 1.00 8.08 502 ARG A CA 1
ATOM 4105 C C . ARG A 1 502 ? 22.486 20.467 11.721 1.00 8.31 502 ARG A C 1
ATOM 4106 O O . ARG A 1 502 ? 21.441 20.976 12.126 1.00 8.63 502 ARG A O 1
ATOM 4114 N N . LYS A 1 503 ? 23.683 20.745 12.242 1.00 8.63 503 LYS A N 1
ATOM 4115 C CA . LYS A 1 503 ? 23.826 21.686 13.356 1.00 9.60 503 LYS A CA 1
ATOM 4116 C C . LYS A 1 503 ? 23.459 23.110 12.946 1.00 10.21 503 LYS A C 1
ATOM 4117 O O . LYS A 1 503 ? 22.769 23.808 13.687 1.00 10.45 503 LYS A O 1
ATOM 4123 N N . ALA A 1 504 ? 23.902 23.533 11.764 1.00 10.10 504 ALA A N 1
ATOM 4124 C CA . ALA A 1 504 ? 23.644 24.892 11.282 1.00 10.77 504 ALA A CA 1
ATOM 4125 C C . ALA A 1 504 ? 22.155 25.170 11.098 1.00 10.92 504 ALA A C 1
ATOM 4126 O O . ALA A 1 504 ? 21.714 26.314 11.230 1.00 12.22 504 ALA A O 1
ATOM 4128 N N . HIS A 1 505 ? 21.392 24.123 10.794 1.00 10.51 505 HIS A N 1
ATOM 4129 C CA . HIS A 1 505 ? 19.959 24.239 10.539 1.00 10.61 505 HIS A CA 1
ATOM 4130 C C . HIS A 1 505 ? 19.150 23.467 11.578 1.00 9.98 505 HIS A C 1
ATOM 4131 O O . HIS A 1 505 ? 18.052 22.994 11.288 1.00 10.58 505 HIS A O 1
ATOM 4138 N N . LYS A 1 506 ? 19.680 23.381 12.801 1.00 9.83 506 LYS A N 1
ATOM 4139 C CA . LYS A 1 506 ? 19.144 22.474 13.823 1.00 9.80 506 LYS A CA 1
ATOM 4140 C C . LYS A 1 506 ? 17.679 22.712 14.173 1.00 9.43 506 LYS A C 1
ATOM 4141 O O . LYS A 1 506 ? 16.982 21.775 14.529 1.00 9.33 506 LYS A O 1
ATOM 4147 N N . ASP A 1 507 ? 17.203 23.952 14.090 1.00 9.59 507 ASP A N 1
ATOM 4148 C CA . ASP A 1 507 ? 15.800 24.202 14.396 1.00 10.46 507 ASP A CA 1
ATOM 4149 C C . ASP A 1 507 ? 14.890 23.300 13.560 1.00 10.13 507 ASP A C 1
ATOM 4150 O O . ASP A 1 507 ? 13.947 22.712 14.082 1.00 10.73 507 ASP A O 1
ATOM 4155 N N . ILE A 1 508 ? 15.184 23.165 12.270 1.00 9.99 508 ILE A N 1
ATOM 4156 C CA . ILE A 1 508 ? 14.316 22.365 11.411 1.00 9.89 508 ILE A CA 1
ATOM 4157 C C . ILE A 1 508 ? 14.820 20.935 11.152 1.00 9.59 508 ILE A C 1
ATOM 4158 O O . ILE A 1 508 ? 14.021 20.038 10.915 1.00 10.04 508 ILE A O 1
ATOM 4163 N N . THR A 1 509 ? 16.128 20.720 11.219 1.00 9.00 509 THR A N 1
ATOM 4164 C CA . THR A 1 509 ? 16.660 19.364 11.044 1.00 9.55 509 THR A CA 1
ATOM 4165 C C . THR A 1 509 ? 16.487 18.498 12.292 1.00 9.58 509 THR A C 1
ATOM 4166 O O . THR A 1 509 ? 16.013 17.370 12.190 1.00 11.33 509 THR A O 1
ATOM 4170 N N . VAL A 1 510 ? 16.890 19.017 13.450 1.00 9.39 510 VAL A N 1
ATOM 4171 C CA . VAL A 1 510 ? 16.769 18.309 14.726 1.00 8.80 510 VAL A CA 1
ATOM 4172 C C . VAL A 1 510 ? 15.370 18.451 15.327 1.00 8.52 510 VAL A C 1
ATOM 4173 O O . VAL A 1 510 ? 14.799 17.477 15.817 1.00 8.47 510 VAL A O 1
ATOM 4177 N N . TYR A 1 511 ? 14.830 19.669 15.286 1.00 8.20 511 TYR A N 1
ATOM 4178 C CA . TYR A 1 511 ? 13.583 19.977 15.996 1.00 8.39 511 TYR A CA 1
ATOM 4179 C C . TYR A 1 511 ? 12.372 20.192 15.088 1.00 9.05 511 TYR A C 1
ATOM 4180 O O . TYR A 1 511 ? 11.321 20.631 15.554 1.00 10.14 511 TYR A O 1
ATOM 4189 N N . GLY A 1 512 ? 12.512 19.875 13.802 1.00 9.01 512 GLY A N 1
ATOM 4190 C CA . GLY A 1 512 ? 11.424 20.074 12.840 1.00 9.38 512 GLY A CA 1
ATOM 4191 C C . GLY A 1 512 ? 10.214 19.212 13.146 1.00 9.37 512 GLY A C 1
ATOM 4192 O O . GLY A 1 512 ? 10.335 18.123 13.711 1.00 10.30 512 GLY A O 1
ATOM 4193 N N . TYR A 1 513 ? 9.038 19.697 12.773 1.00 9.16 513 TYR A N 1
ATOM 4194 C CA . TYR A 1 513 ? 7.787 19.030 13.117 1.00 9.10 513 TYR A CA 1
ATOM 4195 C C . TYR A 1 513 ? 6.831 18.993 11.923 1.00 9.06 513 TYR A C 1
ATOM 4196 O O . TYR A 1 513 ? 7.201 19.418 10.830 1.00 9.15 513 TYR A O 1
ATOM 4205 N N . ASP A 1 514 ? 5.621 18.476 12.128 1.00 9.48 514 ASP A N 1
ATOM 4206 C CA . ASP A 1 514 ? 4.644 18.314 11.039 1.00 9.93 514 ASP A CA 1
ATOM 4207 C C . ASP A 1 514 ? 5.229 17.592 9.823 1.00 10.03 514 ASP A C 1
ATOM 4208 O O . ASP A 1 514 ? 5.037 18.008 8.681 1.00 10.58 514 ASP A O 1
ATOM 4213 N N . PHE A 1 515 ? 5.949 16.506 10.084 1.00 9.95 515 PHE A N 1
ATOM 4214 C CA . PHE A 1 515 ? 6.513 15.676 9.030 1.00 9.80 515 PHE A CA 1
ATOM 4215 C C . PHE A 1 515 ? 5.395 15.123 8.151 1.00 10.26 515 PHE A C 1
ATOM 4216 O O . PHE A 1 515 ? 4.414 14.575 8.660 1.00 10.75 515 PHE A O 1
ATOM 4224 N N . GLU A 1 516 ? 5.552 15.283 6.838 1.00 9.72 516 GLU A N 1
ATOM 4225 C CA . GLU A 1 516 ? 4.596 14.754 5.862 1.00 10.41 516 GLU A CA 1
ATOM 4226 C C . GLU A 1 516 ? 5.343 14.063 4.740 1.00 9.92 516 GLU A C 1
ATOM 4227 O O . GLU A 1 516 ? 6.299 14.615 4.195 1.00 10.12 516 GLU A O 1
ATOM 4233 N N . PHE A 1 517 ? 4.912 12.851 4.399 1.00 9.98 517 PHE A N 1
ATOM 4234 C CA . PHE A 1 517 ? 5.460 12.151 3.248 1.00 10.37 517 PHE A CA 1
ATOM 4235 C C . PHE A 1 517 ? 4.925 12.752 1.962 1.00 10.66 517 PHE A C 1
ATOM 4236 O O . PHE A 1 517 ? 3.767 13.168 1.895 1.00 11.60 517 PHE A O 1
ATOM 4244 N N . ILE A 1 518 ? 5.781 12.781 0.946 1.00 10.68 518 ILE A N 1
ATOM 4245 C CA . ILE A 1 518 ? 5.391 13.139 -0.417 1.00 11.13 518 ILE A CA 1
ATOM 4246 C C . ILE A 1 518 ? 5.612 11.904 -1.278 1.00 11.09 518 ILE A C 1
ATOM 4247 O O . ILE A 1 518 ? 6.714 11.349 -1.301 1.00 11.06 518 ILE A O 1
ATOM 4252 N N . ASP A 1 519 ? 4.556 11.470 -1.968 1.00 11.08 519 ASP A N 1
ATOM 4253 C CA . ASP A 1 519 ? 4.584 10.279 -2.821 1.00 11.53 519 ASP A CA 1
ATOM 4254 C C . ASP A 1 519 ? 5.073 9.048 -2.044 1.00 11.11 519 ASP A C 1
ATOM 4255 O O . ASP A 1 519 ? 6.055 8.389 -2.405 1.00 10.98 519 ASP A O 1
ATOM 4260 N N . LEU A 1 520 ? 4.348 8.753 -0.970 1.00 10.83 520 LEU A N 1
ATOM 4261 C CA . LEU A 1 520 ? 4.669 7.648 -0.075 1.00 10.98 520 LEU A CA 1
ATOM 4262 C C . LEU A 1 520 ? 4.870 6.296 -0.780 1.00 10.60 520 LEU A C 1
ATOM 4263 O O . LEU A 1 520 ? 5.750 5.517 -0.400 1.00 10.38 520 LEU A O 1
ATOM 4268 N N . ASP A 1 521 ? 4.057 6.013 -1.794 1.00 10.69 521 ASP A N 1
ATOM 4269 C CA . ASP A 1 521 ? 4.096 4.699 -2.439 1.00 10.78 521 ASP A CA 1
ATOM 4270 C C . ASP A 1 521 ? 5.303 4.485 -3.355 1.00 10.56 521 ASP A C 1
ATOM 4271 O O . ASP A 1 521 ? 5.622 3.348 -3.694 1.00 11.19 521 ASP A O 1
ATOM 4276 N N . ASN A 1 522 ? 5.970 5.571 -3.746 1.00 10.03 522 ASN A N 1
ATOM 4277 C CA . ASN A 1 522 ? 7.064 5.515 -4.720 1.00 10.13 522 ASN A CA 1
ATOM 4278 C C . ASN A 1 522 ? 8.147 4.527 -4.297 1.00 10.16 522 ASN A C 1
ATOM 4279 O O . ASN A 1 522 ? 8.644 4.581 -3.165 1.00 10.20 522 ASN A O 1
ATOM 4284 N N . LYS A 1 523 ? 8.500 3.617 -5.203 1.00 9.68 523 LYS A N 1
ATOM 4285 C CA . LYS A 1 523 ? 9.468 2.561 -4.922 1.00 10.13 523 LYS A CA 1
ATOM 4286 C C . LYS A 1 523 ? 10.916 3.038 -4.963 1.00 9.46 523 LYS A C 1
ATOM 4287 O O . LYS A 1 523 ? 11.812 2.287 -4.593 1.00 9.31 523 LYS A O 1
ATOM 4293 N N . LYS A 1 524 ? 11.127 4.280 -5.411 1.00 9.00 524 LYS A N 1
ATOM 4294 C CA . LYS A 1 524 ? 12.472 4.854 -5.549 1.00 9.13 524 LYS A CA 1
ATOM 4295 C C . LYS A 1 524 ? 12.660 6.148 -4.764 1.00 8.93 524 LYS A C 1
ATOM 4296 O O . LYS A 1 524 ? 13.702 6.346 -4.125 1.00 9.34 524 LYS A O 1
ATOM 4302 N N . LEU A 1 525 ? 11.660 7.022 -4.824 1.00 9.02 525 LEU A N 1
ATOM 4303 C CA . LEU A 1 525 ? 11.737 8.340 -4.210 1.00 9.04 525 LEU A CA 1
ATOM 4304 C C . LEU A 1 525 ? 11.285 8.314 -2.758 1.00 8.65 525 LEU A C 1
ATOM 4305 O O . LEU A 1 525 ? 10.162 7.907 -2.456 1.00 8.86 525 LEU A O 1
ATOM 4310 N N . PHE A 1 526 ? 12.170 8.773 -1.878 1.00 8.24 526 PHE A N 1
ATOM 4311 C CA . PHE A 1 526 ? 11.867 8.992 -0.468 1.00 8.19 526 PHE A CA 1
ATOM 4312 C C . PHE A 1 526 ? 11.833 10.512 -0.319 1.00 8.19 526 PHE A C 1
ATOM 4313 O O . PHE A 1 526 ? 12.863 11.175 -0.445 1.00 8.03 526 PHE A O 1
ATOM 4321 N N . SER A 1 527 ? 10.641 11.055 -0.091 1.00 8.11 527 SER A N 1
ATOM 4322 C CA . SER A 1 527 ? 10.456 12.498 -0.083 1.00 8.23 527 SER A CA 1
ATOM 4323 C C . SER A 1 527 ? 9.528 12.906 1.044 1.00 8.32 527 SER A C 1
ATOM 4324 O O . SER A 1 527 ? 8.604 12.172 1.393 1.00 8.31 527 SER A O 1
ATOM 4327 N N . PHE A 1 528 ? 9.791 14.075 1.622 1.00 8.02 528 PHE A N 1
ATOM 4328 C CA . PHE A 1 528 ? 9.014 14.568 2.751 1.00 8.33 528 PHE A CA 1
ATOM 4329 C C . PHE A 1 528 ? 9.211 16.055 2.956 1.00 8.33 528 PHE A C 1
ATOM 4330 O O . PHE A 1 528 ? 10.169 16.639 2.447 1.00 8.57 528 PHE A O 1
ATOM 4338 N N . THR A 1 529 ? 8.282 16.649 3.701 1.00 8.60 529 THR A N 1
ATOM 4339 C CA . THR A 1 529 ? 8.436 18.011 4.203 1.00 9.16 529 THR A CA 1
ATOM 4340 C C . THR A 1 529 ? 8.379 18.032 5.729 1.00 9.20 529 THR A C 1
ATOM 4341 O O . THR A 1 529 ? 7.815 17.134 6.356 1.00 9.11 529 THR A O 1
ATOM 4345 N N . LYS A 1 530 ? 8.995 19.064 6.303 1.00 9.47 530 LYS A N 1
ATOM 4346 C CA . LYS A 1 530 ? 8.923 19.355 7.734 1.00 10.13 530 LYS A CA 1
ATOM 4347 C C . LYS A 1 530 ? 8.763 20.858 7.894 1.00 9.90 530 LYS A C 1
ATOM 4348 O O . LYS A 1 530 ? 9.050 21.618 6.967 1.00 9.85 530 LYS A O 1
ATOM 4354 N N . LYS A 1 531 ? 8.320 21.274 9.077 1.00 10.05 531 LYS A N 1
ATOM 4355 C CA . LYS A 1 531 ? 8.101 22.684 9.381 1.00 10.44 531 LYS A CA 1
ATOM 4356 C C . LYS A 1 531 ? 8.850 23.120 10.633 1.00 10.46 531 LYS A C 1
ATOM 4357 O O . LYS A 1 531 ? 9.098 22.324 11.537 1.00 9.73 531 LYS A O 1
ATOM 4363 N N . TYR A 1 532 ? 9.193 24.402 10.678 1.00 10.67 532 TYR A N 1
ATOM 4364 C CA . TYR A 1 532 ? 9.593 25.060 11.916 1.00 11.55 532 TYR A CA 1
ATOM 4365 C C . TYR A 1 532 ? 9.243 26.529 11.752 1.00 12.14 532 TYR A C 1
ATOM 4366 O O . TYR A 1 532 ? 9.917 27.252 11.019 1.00 11.96 532 TYR A O 1
ATOM 4375 N N . ASN A 1 533 ? 8.168 26.940 12.423 1.00 13.33 533 ASN A N 1
ATOM 4376 C CA . ASN A 1 533 ? 7.583 28.269 12.234 1.00 14.69 533 ASN A CA 1
ATOM 4377 C C . ASN A 1 533 ? 7.399 28.565 10.746 1.00 15.28 533 ASN A C 1
ATOM 4378 O O . ASN A 1 533 ? 6.712 27.810 10.064 1.00 15.95 533 ASN A O 1
ATOM 4383 N N . ASN A 1 534 ? 8.044 29.621 10.248 1.00 16.05 534 ASN A N 1
ATOM 4384 C CA . ASN A 1 534 ? 7.947 30.025 8.840 1.00 16.70 534 ASN A CA 1
ATOM 4385 C C . ASN A 1 534 ? 8.758 29.165 7.867 1.00 16.41 534 ASN A C 1
ATOM 4386 O O . ASN A 1 534 ? 8.606 29.282 6.646 1.00 17.00 534 ASN A O 1
ATOM 4391 N N . LYS A 1 535 ? 9.629 28.317 8.409 1.00 15.70 535 LYS A N 1
ATOM 4392 C CA . LYS A 1 535 ? 10.531 27.510 7.591 1.00 15.23 535 LYS A CA 1
ATOM 4393 C C . LYS A 1 535 ? 9.887 26.200 7.144 1.00 14.02 535 LYS A C 1
ATOM 4394 O O . LYS A 1 535 ? 9.130 25.579 7.892 1.00 13.45 535 LYS A O 1
ATOM 4400 N N . THR A 1 536 ? 10.185 25.804 5.909 1.00 13.14 536 THR A N 1
ATOM 4401 C CA . THR A 1 536 ? 9.784 24.501 5.381 1.00 12.95 536 THR A CA 1
ATOM 4402 C C . THR A 1 536 ? 11.016 23.789 4.837 1.00 12.18 536 THR A C 1
ATOM 4403 O O . THR A 1 536 ? 11.765 24.352 4.039 1.00 12.67 536 THR A O 1
ATOM 4407 N N . LEU A 1 537 ? 11.230 22.555 5.287 1.00 11.10 537 LEU A N 1
ATOM 4408 C CA . LEU A 1 537 ? 12.283 21.714 4.734 1.00 10.55 537 LEU A CA 1
ATOM 4409 C C . LEU A 1 537 ? 11.649 20.711 3.783 1.00 10.16 537 LEU A C 1
ATOM 4410 O O . LEU A 1 537 ? 10.603 20.143 4.094 1.00 10.24 537 LEU A O 1
ATOM 4415 N N . PHE A 1 538 ? 12.270 20.529 2.620 1.00 9.89 538 PHE A N 1
ATOM 4416 C CA . PHE A 1 538 ? 11.809 19.548 1.652 1.00 9.45 538 PHE A CA 1
ATOM 4417 C C . PHE A 1 538 ? 12.964 18.635 1.267 1.00 9.09 538 PHE A C 1
ATOM 4418 O O . PHE A 1 538 ? 14.031 19.108 0.882 1.00 9.52 538 PHE A O 1
ATOM 4426 N N . ALA A 1 539 ? 12.741 17.327 1.368 1.00 8.44 539 ALA A N 1
ATOM 4427 C CA . ALA A 1 539 ? 13.747 16.335 0.993 1.00 8.54 539 ALA A CA 1
ATOM 4428 C C . ALA A 1 539 ? 13.291 15.543 -0.217 1.00 8.46 539 ALA A C 1
ATOM 4429 O O . ALA A 1 539 ? 12.130 15.148 -0.288 1.00 8.48 539 ALA A O 1
ATOM 4431 N N . ALA A 1 540 ? 14.210 15.309 -1.149 1.00 8.23 540 ALA A N 1
ATOM 4432 C CA . ALA A 1 540 ? 13.974 14.411 -2.275 1.00 8.46 540 ALA A CA 1
ATOM 4433 C C . ALA A 1 540 ? 15.187 13.508 -2.386 1.00 8.39 540 ALA A C 1
ATOM 4434 O O . ALA A 1 540 ? 16.288 13.974 -2.683 1.00 8.68 540 ALA A O 1
ATOM 4436 N N . LEU A 1 541 ? 14.973 12.215 -2.151 1.00 8.17 541 LEU A N 1
ATOM 4437 C CA . LEU A 1 541 ? 16.062 11.252 -2.008 1.00 8.25 541 LEU A CA 1
ATOM 4438 C C . LEU A 1 541 ? 15.792 10.065 -2.924 1.00 8.11 541 LEU A C 1
ATOM 4439 O O . LEU A 1 541 ? 14.743 9.415 -2.820 1.00 8.56 541 LEU A O 1
ATOM 4444 N N . ASN A 1 542 ? 16.729 9.791 -3.826 1.00 7.80 542 ASN A N 1
ATOM 4445 C CA . ASN A 1 542 ? 16.547 8.754 -4.831 1.00 8.27 542 ASN A CA 1
ATOM 4446 C C . ASN A 1 542 ? 17.256 7.459 -4.469 1.00 8.05 542 ASN A C 1
ATOM 4447 O O . ASN A 1 542 ? 18.437 7.284 -4.761 1.00 7.82 542 ASN A O 1
ATOM 4452 N N . PHE A 1 543 ? 16.517 6.548 -3.841 1.00 8.06 543 PHE A N 1
ATOM 4453 C CA . PHE A 1 543 ? 17.062 5.265 -3.432 1.00 8.48 543 PHE A CA 1
ATOM 4454 C C . PHE A 1 543 ? 17.014 4.260 -4.568 1.00 9.29 543 PHE A C 1
ATOM 4455 O O . PHE A 1 543 ? 16.352 3.223 -4.485 1.00 9.57 543 PHE A O 1
ATOM 4463 N N . SER A 1 544 ? 17.742 4.573 -5.636 1.00 9.33 544 SER A N 1
ATOM 4464 C CA . SER A 1 544 ? 17.794 3.712 -6.815 1.00 10.25 544 SER A CA 1
ATOM 4465 C C . SER A 1 544 ? 18.943 4.110 -7.721 1.00 10.28 544 SER A C 1
ATOM 4466 O O . SER A 1 544 ? 19.438 5.240 -7.657 1.00 9.91 544 SER A O 1
ATOM 4469 N N . SER A 1 545 ? 19.339 3.175 -8.580 1.00 10.82 545 SER A N 1
ATOM 4470 C CA . SER A 1 545 ? 20.348 3.414 -9.608 1.00 11.93 545 SER A CA 1
ATOM 4471 C C . SER A 1 545 ? 19.753 4.050 -10.868 1.00 12.40 545 SER A C 1
ATOM 4472 O O . SER A 1 545 ? 20.487 4.319 -11.817 1.00 13.41 545 SER A O 1
ATOM 4475 N N . ASP A 1 546 ? 18.437 4.265 -10.879 1.00 12.42 546 ASP A N 1
ATOM 4476 C CA . ASP A 1 546 ? 17.741 4.941 -11.977 1.00 13.10 546 ASP A CA 1
ATOM 4477 C C . ASP A 1 546 ? 17.635 6.427 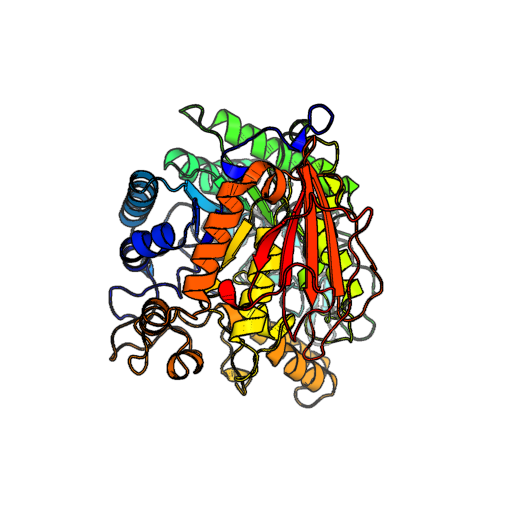-11.670 1.00 13.34 546 ASP A C 1
ATOM 4478 O O . ASP A 1 546 ? 17.702 6.823 -10.506 1.00 14.55 546 ASP A O 1
ATOM 4483 N N . ALA A 1 547 ? 17.458 7.250 -12.703 1.00 12.71 547 ALA A N 1
ATOM 4484 C CA . ALA A 1 547 ? 17.045 8.639 -12.498 1.00 12.70 547 ALA A CA 1
ATOM 4485 C C . ALA A 1 547 ? 15.575 8.653 -12.066 1.00 12.69 547 ALA A C 1
ATOM 4486 O O . ALA A 1 547 ? 14.801 7.795 -12.487 1.00 13.39 547 ALA A O 1
ATOM 4488 N N . THR A 1 548 ? 15.192 9.618 -11.232 1.00 12.29 548 THR A N 1
ATOM 4489 C CA . THR A 1 548 ? 13.846 9.645 -10.640 1.00 12.67 548 THR A CA 1
ATOM 4490 C C . THR A 1 548 ? 13.318 11.069 -10.524 1.00 12.36 548 THR A C 1
ATOM 4491 O O . THR A 1 548 ? 14.003 11.943 -9.989 1.00 12.14 548 THR A O 1
ATOM 4495 N N . ASP A 1 549 ? 12.095 11.282 -11.003 1.00 12.67 549 ASP A N 1
ATOM 4496 C CA . ASP A 1 549 ? 11.445 12.590 -10.942 1.00 13.13 549 ASP A CA 1
ATOM 4497 C C . ASP A 1 549 ? 10.923 12.891 -9.540 1.00 12.85 549 ASP A C 1
ATOM 4498 O O . ASP A 1 549 ? 10.610 11.974 -8.772 1.00 13.50 549 ASP A O 1
ATOM 4503 N N . PHE A 1 550 ? 10.825 14.177 -9.216 1.00 12.65 550 PHE A N 1
ATOM 4504 C CA . PHE A 1 550 ? 10.184 14.619 -7.977 1.00 12.31 550 PHE A CA 1
ATOM 4505 C C . PHE A 1 550 ? 9.477 15.954 -8.171 1.00 12.96 550 PHE A C 1
ATOM 4506 O O . PHE A 1 550 ? 9.778 16.698 -9.110 1.00 12.92 550 PHE A O 1
ATOM 4514 N N . LYS A 1 551 ? 8.534 16.235 -7.275 1.00 13.62 551 LYS A N 1
ATOM 4515 C CA . LYS A 1 551 ? 7.848 17.520 -7.221 1.00 14.92 551 LYS A CA 1
ATOM 4516 C C . LYS A 1 551 ? 7.960 18.099 -5.816 1.00 14.59 551 LYS A C 1
ATOM 4517 O O . LYS A 1 551 ? 7.916 17.362 -4.829 1.00 14.29 551 LYS A O 1
ATOM 4523 N N . ILE A 1 552 ? 8.108 19.417 -5.729 1.00 14.54 552 ILE A N 1
ATOM 4524 C CA . ILE A 1 552 ? 8.029 20.110 -4.447 1.00 15.00 552 ILE A CA 1
ATOM 4525 C C . ILE A 1 552 ? 6.599 20.626 -4.269 1.00 15.50 552 ILE A C 1
ATOM 4526 O O . ILE A 1 552 ? 6.115 21.390 -5.110 1.00 15.31 552 ILE A O 1
ATOM 4531 N N . PRO A 1 553 ? 5.910 20.211 -3.183 1.00 15.96 553 PRO A N 1
ATOM 4532 C CA . PRO A 1 553 ? 4.558 20.735 -2.963 1.00 16.85 553 PRO A CA 1
ATOM 4533 C C . PRO A 1 553 ? 4.603 22.227 -2.646 1.00 17.62 553 PRO A C 1
ATOM 4534 O O . PRO A 1 553 ? 5.512 22.685 -1.946 1.00 17.65 553 PRO A O 1
ATOM 4538 N N . ASN A 1 554 ? 3.636 22.973 -3.182 1.00 18.68 554 ASN A N 1
ATOM 4539 C CA . ASN A 1 554 ? 3.584 24.432 -3.039 1.00 20.01 554 ASN A CA 1
ATOM 4540 C C . ASN A 1 554 ? 4.911 25.081 -3.434 1.00 20.50 554 ASN A C 1
ATOM 4541 O O . ASN A 1 554 ? 5.405 25.983 -2.750 1.00 20.67 554 ASN A O 1
ATOM 4546 N N . ASP A 1 555 ? 5.482 24.605 -4.538 1.00 21.02 555 ASP A N 1
ATOM 4547 C CA . ASP A 1 555 ? 6.792 25.058 -4.994 1.00 21.96 555 ASP A CA 1
ATOM 4548 C C . ASP A 1 555 ? 6.777 26.518 -5.418 1.00 22.51 555 ASP A C 1
ATOM 4549 O O . ASP A 1 555 ? 5.899 26.953 -6.171 1.00 22.96 555 ASP A O 1
ATOM 4554 N N . ASP A 1 556 ? 7.752 27.265 -4.910 1.00 22.86 556 ASP A N 1
ATOM 4555 C CA . ASP A 1 556 ? 8.006 28.636 -5.342 1.00 23.16 556 ASP A CA 1
ATOM 4556 C C . ASP A 1 556 ? 9.499 28.953 -5.225 1.00 23.01 556 ASP A C 1
ATOM 4557 O O . ASP A 1 556 ? 10.302 28.080 -4.873 1.00 23.10 556 ASP A O 1
ATOM 4562 N N . SER A 1 557 ? 9.860 30.201 -5.511 1.00 22.73 557 SER A N 1
ATOM 4563 C CA . SER A 1 557 ? 11.258 30.627 -5.551 1.00 22.36 557 SER A CA 1
ATOM 4564 C C . SER A 1 557 ? 11.972 30.573 -4.195 1.00 21.75 557 SER A C 1
ATOM 4565 O O . SER A 1 557 ? 13.202 30.614 -4.140 1.00 21.96 557 SER A O 1
ATOM 4568 N N . SER A 1 558 ? 11.204 30.468 -3.111 1.00 20.88 558 SER A N 1
ATOM 4569 C CA . SER A 1 558 ? 11.773 30.470 -1.763 1.00 19.90 558 SER A CA 1
ATOM 4570 C C . SER A 1 558 ? 12.543 29.192 -1.407 1.00 19.08 558 SER A C 1
ATOM 4571 O O . SER A 1 558 ? 13.373 29.211 -0.505 1.00 19.01 558 SER A O 1
ATOM 4574 N N . PHE A 1 559 ? 12.273 28.094 -2.113 1.00 18.21 559 PHE A N 1
ATOM 4575 C CA . PHE A 1 559 ? 12.967 26.827 -1.848 1.00 17.60 559 PHE A CA 1
ATOM 4576 C C . PHE A 1 559 ? 14.394 26.834 -2.394 1.00 17.34 559 PHE A C 1
ATOM 4577 O O . PHE A 1 559 ? 14.613 26.785 -3.610 1.00 17.68 559 PHE A O 1
ATOM 4585 N N . LYS A 1 560 ? 15.357 26.900 -1.480 1.00 16.49 560 LYS A N 1
ATOM 4586 C CA . LYS A 1 560 ? 16.770 26.917 -1.843 1.00 16.03 560 LYS A CA 1
ATOM 4587 C C . LYS A 1 560 ? 17.440 25.593 -1.493 1.00 15.11 560 LYS A C 1
ATOM 4588 O O . LYS A 1 560 ? 17.176 25.020 -0.432 1.00 14.33 560 LYS A O 1
ATOM 4594 N N . LEU A 1 561 ? 18.299 25.116 -2.391 1.00 14.41 561 LEU A N 1
ATOM 4595 C CA . LEU A 1 561 ? 19.048 23.879 -2.164 1.00 14.06 561 LEU A CA 1
ATOM 4596 C C . LEU A 1 561 ? 20.126 24.126 -1.117 1.00 13.81 561 LEU A C 1
ATOM 4597 O O . LEU A 1 561 ? 21.019 24.951 -1.322 1.00 14.35 561 LEU A O 1
ATOM 4602 N N . GLU A 1 562 ? 20.037 23.418 0.006 1.00 12.89 562 GLU A N 1
ATOM 4603 C CA . GLU A 1 562 ? 20.945 23.648 1.134 1.00 12.79 562 GLU A CA 1
ATOM 4604 C C . GLU A 1 562 ? 21.923 22.508 1.397 1.00 12.14 562 GLU A C 1
ATOM 4605 O O . GLU A 1 562 ? 22.970 22.715 2.005 1.00 12.74 562 GLU A O 1
ATOM 4611 N N . PHE A 1 563 ? 21.582 21.302 0.952 1.00 11.35 563 PHE A N 1
ATOM 4612 C CA . PHE A 1 563 ? 22.471 20.159 1.130 1.00 10.57 563 PHE A CA 1
ATOM 4613 C C . PHE A 1 563 ? 22.143 19.075 0.116 1.00 10.10 563 PHE A C 1
ATOM 4614 O O . PHE A 1 563 ? 20.997 18.948 -0.328 1.00 10.35 563 PHE A O 1
ATOM 4622 N N . GLY A 1 564 ? 23.153 18.309 -0.261 1.00 9.59 564 GLY A N 1
ATOM 4623 C CA . GLY A 1 564 ? 22.947 17.182 -1.161 1.00 9.48 564 GLY A CA 1
ATOM 4624 C C . GLY A 1 564 ? 24.232 16.415 -1.338 1.00 8.77 564 GLY A C 1
ATOM 4625 O O . GLY A 1 564 ? 25.289 16.844 -0.861 1.00 9.77 564 GLY A O 1
ATOM 4626 N N . ASN A 1 565 ? 24.155 15.271 -2.017 1.00 8.67 565 ASN A N 1
ATOM 4627 C CA . ASN A 1 565 ? 25.332 14.419 -2.188 1.00 8.66 565 ASN A CA 1
ATOM 4628 C C . ASN A 1 565 ? 26.045 14.487 -3.541 1.00 8.96 565 ASN A C 1
ATOM 4629 O O . ASN A 1 565 ? 27.162 13.994 -3.648 1.00 9.59 565 ASN A O 1
ATOM 4634 N N . TYR A 1 566 ? 25.409 15.066 -4.559 1.00 9.47 566 TYR A N 1
ATOM 4635 C CA . TYR A 1 566 ? 26.094 15.298 -5.833 1.00 10.10 566 TYR A CA 1
ATOM 4636 C C . TYR A 1 566 ? 26.958 16.558 -5.732 1.00 11.24 566 TYR A C 1
ATOM 4637 O O . TYR A 1 566 ? 26.725 17.392 -4.857 1.00 11.03 566 TYR A O 1
ATOM 4646 N N . PRO A 1 567 ? 27.985 16.680 -6.598 1.00 12.37 567 PRO A N 1
ATOM 4647 C CA . PRO A 1 567 ? 28.914 17.807 -6.461 1.00 13.53 567 PRO A CA 1
ATOM 4648 C C . PRO A 1 567 ? 28.184 19.150 -6.469 1.00 14.74 567 PRO A C 1
ATOM 4649 O O . PRO A 1 567 ? 27.403 19.418 -7.385 1.00 14.89 567 PRO A O 1
ATOM 4653 N N . LYS A 1 568 ? 28.429 19.953 -5.432 1.00 16.33 568 LYS A N 1
ATOM 4654 C CA . LYS A 1 568 ? 27.758 21.242 -5.204 1.00 18.20 568 LYS A CA 1
ATOM 4655 C C . LYS A 1 568 ? 27.713 22.144 -6.432 1.00 18.72 568 LYS A C 1
ATOM 4656 O O . LYS A 1 568 ? 26.691 22.776 -6.708 1.00 18.98 568 LYS A O 1
ATOM 4662 N N . LYS A 1 569 ? 28.829 22.210 -7.152 1.00 19.09 569 LYS A N 1
ATOM 4663 C CA . LYS A 1 569 ? 28.970 23.129 -8.281 1.00 19.93 569 LYS A CA 1
ATOM 4664 C C . LYS A 1 569 ? 28.355 22.591 -9.573 1.00 19.99 569 LYS A C 1
ATOM 4665 O O . LYS A 1 569 ? 28.238 23.322 -10.564 1.00 20.41 569 LYS A O 1
ATOM 4671 N N . GLU A 1 570 ? 27.946 21.323 -9.547 1.00 19.86 570 GLU A N 1
ATOM 4672 C CA . GLU A 1 570 ? 27.435 20.631 -10.729 1.00 19.89 570 GLU A CA 1
ATOM 4673 C C . GLU A 1 570 ? 25.926 20.360 -10.678 1.00 19.27 570 GLU A C 1
ATOM 4674 O O . GLU A 1 570 ? 25.342 19.893 -11.662 1.00 20.38 570 GLU A O 1
ATOM 4680 N N . VAL A 1 571 ? 25.299 20.650 -9.540 1.00 17.83 571 VAL A N 1
ATOM 4681 C CA . VAL A 1 571 ? 23.858 20.425 -9.370 1.00 16.81 571 VAL A CA 1
ATOM 4682 C C . VAL A 1 571 ? 23.033 21.621 -9.849 1.00 16.43 571 VAL A C 1
ATOM 4683 O O . VAL A 1 571 ? 23.320 22.774 -9.510 1.00 16.62 571 VAL A O 1
ATOM 4687 N N . ASP A 1 572 ? 22.011 21.320 -10.647 1.00 15.68 572 ASP A N 1
ATOM 4688 C CA . ASP A 1 572 ? 21.026 22.297 -11.086 1.00 15.28 572 ASP A CA 1
ATOM 4689 C C . ASP A 1 572 ? 19.847 22.224 -10.120 1.00 14.68 572 ASP A C 1
ATOM 4690 O O . ASP A 1 572 ? 19.018 21.318 -10.212 1.00 13.97 572 ASP A O 1
ATOM 4695 N N . ALA A 1 573 ? 19.780 23.181 -9.196 1.00 14.15 573 ALA A N 1
ATOM 4696 C CA . ALA A 1 573 ? 18.739 23.198 -8.165 1.00 14.20 573 ALA A CA 1
ATOM 4697 C C . ALA A 1 573 ? 17.319 23.282 -8.727 1.00 14.07 573 ALA A C 1
ATOM 4698 O O . ALA A 1 573 ? 16.367 22.836 -8.081 1.00 13.91 573 ALA A O 1
ATOM 4700 N N . SER A 1 574 ? 17.181 23.844 -9.927 1.00 13.98 574 SER A N 1
ATOM 4701 C CA . SER A 1 574 ? 15.873 23.990 -10.570 1.00 13.89 574 SER A CA 1
ATOM 4702 C C . SER A 1 574 ? 15.388 22.698 -11.236 1.00 13.44 574 SER A C 1
ATOM 4703 O O . SER A 1 574 ? 14.212 22.580 -11.578 1.00 13.46 574 SER A O 1
ATOM 4706 N N . SER A 1 575 ? 16.289 21.737 -11.432 1.00 12.98 575 SER A N 1
ATOM 4707 C CA . SER A 1 575 ? 15.916 20.464 -12.047 1.00 12.76 575 SER A CA 1
ATOM 4708 C C . SER A 1 575 ? 14.999 19.664 -11.127 1.00 12.32 575 SER A C 1
ATOM 4709 O O . SER A 1 575 ? 15.093 19.762 -9.895 1.00 12.16 575 SER A O 1
ATOM 4712 N N . ARG A 1 576 ? 14.107 18.886 -11.732 1.00 12.20 576 ARG A N 1
ATOM 4713 C CA . ARG A 1 576 ? 13.145 18.104 -10.967 1.00 12.31 576 ARG A CA 1
ATOM 4714 C C . ARG A 1 576 ? 13.266 16.616 -11.263 1.00 12.29 576 ARG A C 1
ATOM 4715 O O . ARG A 1 576 ? 12.300 15.864 -11.145 1.00 12.62 576 ARG A O 1
ATOM 4723 N N . THR A 1 577 ? 14.471 16.210 -11.656 1.00 12.17 577 THR A N 1
ATOM 4724 C CA . THR A 1 577 ? 14.842 14.805 -11.763 1.00 12.48 577 THR A CA 1
ATOM 4725 C C . THR A 1 577 ? 16.141 14.612 -10.997 1.00 11.84 577 THR A C 1
ATOM 4726 O O . THR A 1 577 ? 17.089 15.383 -11.158 1.00 12.01 577 THR A O 1
ATOM 4730 N N . LEU A 1 578 ? 16.161 13.584 -10.151 1.00 10.83 578 LEU A N 1
ATOM 4731 C CA . LEU A 1 578 ? 17.341 13.207 -9.390 1.00 10.30 578 LEU A CA 1
ATOM 4732 C C . LEU A 1 578 ? 18.175 12.225 -10.176 1.00 10.09 578 LEU A C 1
ATOM 4733 O O . LEU A 1 578 ? 17.648 11.328 -10.838 1.00 10.15 578 LEU A O 1
ATOM 4738 N N . LYS A 1 579 ? 19.487 12.401 -10.096 1.00 9.81 579 LYS A N 1
ATOM 4739 C CA . LYS A 1 579 ? 20.429 11.450 -10.660 1.00 10.16 579 LYS A CA 1
ATOM 4740 C C . LYS A 1 579 ? 20.459 10.183 -9.791 1.00 10.03 579 LYS A C 1
ATOM 4741 O O . LYS A 1 579 ? 19.905 10.177 -8.690 1.00 9.66 579 LYS A O 1
ATOM 4747 N N . PRO A 1 580 ? 21.083 9.098 -10.277 1.00 9.74 580 PRO A N 1
ATOM 4748 C CA . PRO A 1 580 ? 21.171 7.875 -9.480 1.00 9.77 580 PRO A CA 1
ATOM 4749 C C . PRO A 1 580 ? 21.737 8.113 -8.075 1.00 9.37 580 PRO A C 1
ATOM 4750 O O . PRO A 1 580 ? 22.789 8.743 -7.916 1.00 9.50 580 PRO A O 1
ATOM 4754 N N . TRP A 1 581 ? 21.005 7.632 -7.072 1.00 8.92 581 TRP A N 1
ATOM 4755 C CA . TRP A 1 581 ? 21.377 7.770 -5.653 1.00 8.53 581 TRP A CA 1
ATOM 4756 C C . TRP A 1 581 ? 21.521 9.210 -5.173 1.00 8.23 581 TRP A C 1
ATOM 4757 O O . TRP A 1 581 ? 22.106 9.447 -4.116 1.00 8.41 581 TRP A O 1
ATOM 4768 N N . GLU A 1 582 ? 20.973 10.165 -5.927 1.00 8.13 582 GLU A N 1
ATOM 4769 C CA . GLU A 1 582 ? 21.028 11.573 -5.530 1.00 8.20 582 GLU A CA 1
ATOM 4770 C C . GLU A 1 582 ? 20.021 11.920 -4.444 1.00 8.07 582 GLU A C 1
ATOM 4771 O O . GLU A 1 582 ? 18.857 11.518 -4.499 1.00 8.00 582 GLU A O 1
ATOM 4777 N N . GLY A 1 583 ? 20.488 12.707 -3.477 1.00 7.92 583 GLY A N 1
ATOM 4778 C CA . GLY A 1 583 ? 19.621 13.307 -2.468 1.00 7.81 583 GLY A CA 1
ATOM 4779 C C . GLY A 1 583 ? 19.807 14.807 -2.399 1.00 7.78 583 GLY A C 1
ATOM 4780 O O . GLY A 1 583 ? 20.912 15.309 -2.594 1.00 7.98 583 GLY A O 1
ATOM 4781 N N . ARG A 1 584 ? 18.714 15.503 -2.114 1.00 7.94 584 ARG A N 1
ATOM 4782 C CA . ARG A 1 584 ? 18.702 16.959 -2.008 1.00 8.39 584 ARG A CA 1
ATOM 4783 C C . ARG A 1 584 ? 17.815 17.370 -0.850 1.00 8.74 584 ARG A C 1
ATOM 4784 O O . ARG A 1 584 ? 16.725 16.813 -0.660 1.00 8.69 584 ARG A O 1
ATOM 4792 N N . ILE A 1 585 ? 18.287 18.357 -0.093 1.00 8.99 585 ILE A N 1
ATOM 4793 C CA . ILE A 1 585 ? 17.509 19.012 0.943 1.00 9.29 585 ILE A CA 1
ATOM 4794 C C . ILE A 1 585 ? 17.356 20.478 0.559 1.00 9.71 585 ILE A C 1
ATOM 4795 O O . ILE A 1 585 ? 18.353 21.199 0.427 1.00 9.92 585 ILE A O 1
ATOM 4800 N N . TYR A 1 586 ? 16.104 20.892 0.368 1.00 9.92 586 TYR A N 1
ATOM 4801 C CA . TYR A 1 586 ? 15.758 22.286 0.102 1.00 10.78 586 TYR A CA 1
ATOM 4802 C C . TYR A 1 586 ? 15.138 22.873 1.359 1.00 11.39 586 TYR A C 1
ATOM 4803 O O . TYR A 1 586 ? 14.415 22.183 2.077 1.00 11.41 586 TYR A O 1
ATOM 4812 N N . ILE A 1 587 ? 15.413 24.149 1.622 1.00 12.26 587 ILE A N 1
ATOM 4813 C CA . ILE A 1 587 ? 14.764 24.857 2.727 1.00 13.49 587 ILE A CA 1
ATOM 4814 C C . ILE A 1 587 ? 14.196 26.179 2.222 1.00 14.42 587 ILE A C 1
ATOM 4815 O O . ILE A 1 587 ? 14.878 26.929 1.520 1.00 14.36 587 ILE A O 1
ATOM 4820 N N . SER A 1 588 ? 12.934 26.423 2.563 1.00 15.34 588 SER A N 1
ATOM 4821 C CA . SER A 1 588 ? 12.246 27.667 2.245 1.00 17.34 588 SER A CA 1
ATOM 4822 C C . SER A 1 588 ? 12.051 28.489 3.512 1.00 18.47 588 SER A C 1
ATOM 4823 O O . SER A 1 588 ? 11.670 27.957 4.558 1.00 18.22 588 SER A O 1
ATOM 4826 N N . GLU A 1 589 ? 12.301 29.767 3.498 1.00 20.06 589 GLU A N 1
ATOM 4827 C CA . GLU A 1 589 ? 12.073 30.632 4.655 1.00 22.13 589 GLU A CA 1
ATOM 4828 C C . GLU A 1 589 ? 10.804 31.473 4.500 1.00 22.61 589 GLU A C 1
ATOM 4829 O O . GLU A 1 589 ? 10.600 32.471 5.194 1.00 23.40 589 GLU A O 1
#

Nearest PDB structures (foldseek):
  3aj7-assembly1_A  TM=1.002E+00  e=0.000E+00  Saccharomyces cerevisiae
  3axi-assembly1_A  TM=1.002E+00  e=0.000E+00  Saccharomyces cerevisiae
  6lgd-assembly1_A  TM=8.545E-01  e=1.755E-46  Bombyx mori
  6lgg-assembly1_A  TM=8.660E-01  e=4.192E-45  Bombyx mori
  6lgf-assembly1_A  TM=8.610E-01  e=3.299E-45  Bombyx mori

GO terms:
  GO:0004574 oligo-1,6-glucosidase activity (F, IDA)
  GO:0004575 sucrose alpha-glucosidase activity (F, IDA)
  GO:0046352 disaccharide catabolic process (P, IGI)
  GO:0005739 mitochondrion (C, HDA)
  GO:0046352 disaccharide catabolic process (P, IMP)
  GO:0005515 protein binding (F, IPI)

Solvent-accessible surface area: 22127 Å² total; per-residue (Å²): 44,116,83,23,64,1,12,101,92,71,60,21,14,33,5,6,0,0,2,0,4,4,1,0,0,36,3,60,93,81,69,0,56,0,5,1,80,0,0,15,74,51,0,108,27,0,80,120,3,28,1,40,0,0,3,0,1,3,0,4,36,2,60,24,56,6,17,1,11,0,0,17,54,3,69,96,2,37,86,46,7,13,81,33,116,37,0,47,50,0,6,95,92,0,67,166,42,60,2,70,0,0,0,0,3,1,0,0,2,0,0,5,87,13,119,28,0,93,59,0,75,45,36,113,128,23,114,44,14,83,20,2,9,12,87,81,24,146,25,128,55,107,141,48,138,39,57,17,30,6,27,0,44,3,72,3,10,15,24,0,8,32,45,8,129,155,7,87,25,11,7,1,18,0,16,5,46,35,0,0,0,0,17,1,78,32,97,100,0,10,101,24,0,2,91,11,2,0,0,46,0,5,61,66,23,0,9,0,0,3,1,11,5,0,0,0,1,0,10,38,140,63,11,50,70,4,64,105,87,21,200,83,22,82,49,3,47,4,53,77,52,0,31,40,7,107,70,2,34,83,0,3,63,50,3,32,70,44,14,160,112,46,26,165,101,77,60,75,28,0,12,0,0,10,1,10,70,14,70,64,88,24,1,88,49,0,3,13,65,83,70,101,9,8,16,0,4,7,1,35,30,0,2,40,16,7,12,20,143,90,45,57,2,50,42,62,135,81,65,22,58,61,2,1,84,9,2,3,53,3,11,98,16,4,64,38,32,51,1,2,1,0,0,3,2,5,15,2,26,14,2,7,3,6,32,19,19,17,44,31,35,109,158,9,18,58,35,0,3,12,0,4,0,0,0,0,0,0,1,6,0,0,2,4,1,0,2,3,8,0,4,4,7,2,4,10,106,151,32,66,33,142,62,10,32,1,10,16,1,116,40,9,38,67,17,15,92,152,60,54,27,96,140,15,114,54,4,128,75,0,67,89,0,4,57,48,0,0,25,0,1,0,3,3,1,6,4,14,15,145,90,89,63,4,0,18,0,6,21,81,113,13,137,10,42,4,96,23,6,88,2,2,119,98,25,10,0,10,102,32,12,75,157,66,121,94,5,6,0,31,23,4,35,67,0,9,127,14,8,75,83,57,72,55,3,0,2,4,3,19,53,16,92,32,41,79,53,91,38,138,74,4,3,0,0,11,2,78,34,84,99,60,15,0,0,0,0,0,0,16,14,56,72,61,12,100,8,171,10,44,141,67,86,100,43,26,126,54,77,16,19,9,57,69,162,206,139,34,83,42,87,34,76,56,0,117,43,17,2,0,7,0,2,10,8,153

Organism: Saccharomyces cerevisiae (strain ATCC 204508 / S288c) (NCBI:txid559292)

CATH classification: 3.20.20.80 (+2 more: 3.90.400.10, 2.60.40.1180)

Foldseek 3Di:
DVLFLQLPDDCQLLFAEEEAEQQFEFPDDQQQGHALVRVLVCLVVVVLLPGQAYEYEAQAQAPCLQDRLAHQFLQFGNPSRHGPVSVLVSQVSCVVSNHAYAYAQRAQWHFCNHPLNVQLLPECDGPSVQQFDKAAFPQADPVGHGHAPAQAAALLGDDQWDADPPHRIITGHSHDHRTTGTQVVDVVSLVVSCVGNPLSVLVSHHQEYEYEQLQFNFFAPPLYHDDPPDPQASHAHSCVGGGNHPCSLVSQQVSLVSNVVRRDPPHHHAYEYARAADDLVRQCCQFFVVNSGHVEYDYCQLQQQQADPRDRLFGDDDFPLSNLVSQCSQPQSSFSGNGFGEHEDDDLAWAACCVVQAPCPPVTLFLLLLLVLLVRLQAAHHHYDYQLSLLSQHFADDDDLVQDDGSSSVRNQVNCCVRANNPGPVVVSNVVRCSHTGSCNRRHHAAAALDPPRNNSRDNVHDHPHHHRPCSPVQSHNVSQVPDCLGSNVSSSVSSVLSVVVVSRRHVWHPWDFDPSVDRFWTWIWTDRVVKIKIKTWGRFQAKAFDDDPVDDPQWAWRDKNPDPVPDDPPDGIAHGGIMTMTMGD

InterPro domains:
  IPR006047 Glycosyl hydrolase family 13, catalytic domain [PF00128] (22-511)
  IPR006047 Glycosyl hydrolase family 13, catalytic domain [SM00642] (22-446)
  IPR013780 Glycosyl hydrolase, all-beta [G3DSA:2.60.40.1180] (513-589)
  IPR017853 Glycoside hydrolase superfamily [SSF51445] (11-507)
  IPR045857 Oligo-1,6-glucosidase, domain 2 [G3DSA:3.90.400.10] (119-187)

Secondary structure (DSSP, 8-state):
-TT-GGGS--HHHHPPEEEE-GGGS--SSSSSS--HHHHHHTHHHHHHHT-SEEEEPP-EE---TTTTSS-SEEEEE-TTT--HHHHHHHHHHHHHTT-EEEEEE--SB--TTSHHHHHHTT-SSSTTGGGB-EE--SEE-TTSPEEPSS-BBPTTSSBSEEEETTTTEEEE-SSSTT-PBB-TT-HHHHHHHIIIIIIHHHHTT--EEEETTGGGS-PPTT-PPPP---TT-SSB--HHHHSS-TTHHHHHHHHHHHHHHH-SS-PPPEEEEEEE---HHHHHHHH-GGG-S-SEEEE-HHHHTTEETTEEEEE----HHHHHHHHHTTTGGGTTSS---EE-S--TTS--HHHHHS--STTTHHHHHHHHHHHHHTSSSEEEEETTGGGT-----S--GGG---HHHHHHHHHHHHHH-SSSHHHHHHHHHHHHH-GGGGTSPP---S-TTTTTSS-TT---SSPPPGGGGGT-SHHHHHH-TTSHHHHHHHHHHHHHHTHHHHTS-EEEEEESTT-SSEEEEEEEETTEEEEEEEE-SSS-EE---TT--TTEEEEEESS-TTT--TT--EEPTT-EEEEEE-

B-factor: mean 11.73, std 4.84, range [4.84, 39.11]

Radius of gyration: 23.83 Å; Cα contacts (8 Å, |Δi|>4): 1271; chains: 1; bounding box: 51×71×63 Å

Sequence (586 aa):
SSAHPETEPKWWKEATFYQIYPASFKDSNDDGWGDMKGIASKLEYIKELGADAIWISPFYDSPQDDMGYDIANYEKVWPTYGTNEDCFALIEKTHKLGMKFITDLVINHCSSEHEWFKESRSSKTNPKRDWFFWRPPKGYDAEGKPIPPNNWKSYFGGSAWTFDEKTQEFYLRLFCSTQPDLNWENEDCRKAIYESAVGYWLDHGVDGFRIDVGSLYSKVVGLPDAPVVDKNSTWQSSDPYTLNGPRIHEFHQEMNQFIRNRVKDGREIMTVGEMQHASDETKRLYTSASRHELSELFNFSHTDVGTSPLFRYNLVPFELKDWKIALAELFRYINGTDCWSTIYLENHDQPRSITRFGDDSPKNRVISGKLLSVLLSALTGTLYVYQGQELGQINFKNWPVEKYEDVEIRNNYNAIKEEHGENSEEMKKFLEAIALISRDHARTPMQWSREEPNAGFSGPSAKPWFYLNDSFREGINVEDEIKDPNSVLNFWKEALKFRKAHKDITVYGYDFEFIDLDNKKLFSFTKKYNNKTLFAALNFSSDATDFKIPNDDSSFKLEFGNYPKKEVDASSRTLKPWEGRIYISE